Protein AF-A0A7J6NDT4-F1 (afdb_monomer_lite)

Secondary structure (DSSP, 8-state):
-HHHHHHHHHHHHS-TTSSSEE-HHHHHHHHHHHHTT-GGGT--TT-SS-HHHHHHHHHHHHHHHHHHHHSSS-TTT-TT---EEHHHHHSHHHIIIIIHHHHHTTS--SGGGTT-TTSHHHHHHHHHHHHHH-SS-HHHHHHTS-----GGG--PBPHHHHHHHHHHH-TTT----HHHHHHHHHHHHTTTSHHHHHHHHHHH-TT-SSEE-HHHHHHHHHHHHHHHHTSTTTS-TT-SPPHHHHHHHHHHHTT-TT-TT-TT--EEHHHHHHTHHHHHHHHHHHHBHHHHHHHHTHHHHHHHHHHHHHHHHHHHHHHHHHHHHHHHHHHHHHHHHHHHHHHHHHHHHHHTT-SS-----STTHHHHHHHHHHHHHHTTS--HHHHHHHHHHHHHHHHHHHHHHHHHHHHHHHHHHHHHHHHHHHHHHTTS--

Structure (mmCIF, N/CA/C/O backbone):
data_AF-A0A7J6NDT4-F1
#
_entry.id   AF-A0A7J6NDT4-F1
#
loop_
_atom_site.group_PDB
_atom_site.id
_atom_site.type_symbol
_atom_site.label_atom_id
_atom_site.label_alt_id
_atom_site.label_comp_id
_atom_site.label_asym_id
_atom_site.label_entity_id
_atom_site.label_seq_id
_atom_site.pdbx_PDB_ins_code
_atom_site.Cartn_x
_atom_site.Cartn_y
_atom_site.Cartn_z
_atom_site.occupancy
_atom_site.B_iso_or_equiv
_atom_site.auth_seq_id
_atom_site.auth_comp_id
_atom_site.auth_asym_id
_atom_site.auth_atom_id
_atom_site.pdbx_PDB_model_num
ATOM 1 N N . MET A 1 1 ? 4.870 14.013 -27.412 1.00 36.66 1 MET A N 1
ATOM 2 C CA . MET A 1 1 ? 4.613 13.261 -28.663 1.00 36.66 1 MET A CA 1
ATOM 3 C C . MET A 1 1 ? 5.835 12.463 -29.132 1.00 36.66 1 MET A C 1
ATOM 5 O O . MET A 1 1 ? 5.787 11.248 -29.022 1.00 36.66 1 MET A O 1
ATOM 9 N N . ALA A 1 2 ? 6.949 13.085 -29.558 1.00 45.16 2 ALA A N 1
ATOM 10 C CA . ALA A 1 2 ? 8.121 12.360 -30.099 1.00 45.16 2 ALA A CA 1
ATOM 11 C C . ALA A 1 2 ? 8.746 11.320 -29.138 1.00 45.16 2 ALA A C 1
ATOM 13 O O . ALA A 1 2 ? 9.192 10.262 -29.563 1.00 45.16 2 ALA A O 1
ATOM 14 N N . ASN A 1 3 ? 8.722 11.590 -27.829 1.00 71.12 3 ASN A N 1
ATOM 15 C CA . ASN A 1 3 ? 9.297 10.700 -26.817 1.00 71.12 3 ASN A CA 1
ATOM 16 C C . ASN A 1 3 ? 8.454 9.422 -26.596 1.00 71.12 3 ASN A C 1
ATOM 18 O O . ASN A 1 3 ? 9.007 8.341 -26.451 1.00 71.12 3 ASN A O 1
ATOM 22 N N . LEU A 1 4 ? 7.118 9.524 -26.653 1.00 76.25 4 LEU A N 1
ATOM 23 C CA . LEU A 1 4 ? 6.207 8.381 -26.474 1.00 76.25 4 LEU A CA 1
ATOM 24 C C . LEU A 1 4 ? 6.267 7.406 -27.652 1.00 76.25 4 LEU A C 1
ATOM 26 O O . LEU A 1 4 ? 6.273 6.198 -27.448 1.00 76.25 4 LEU A O 1
ATOM 30 N N . HIS A 1 5 ? 6.364 7.927 -28.878 1.00 79.56 5 HIS A N 1
ATOM 31 C CA . HIS A 1 5 ? 6.502 7.098 -30.075 1.00 79.56 5 HIS A CA 1
ATOM 32 C C . HIS A 1 5 ? 7.797 6.270 -30.057 1.00 79.56 5 HIS A C 1
ATOM 34 O O . HIS A 1 5 ? 7.791 5.090 -30.409 1.00 79.56 5 HIS A O 1
ATOM 40 N N . ASN A 1 6 ? 8.895 6.858 -29.573 1.00 83.06 6 ASN A N 1
ATOM 41 C CA . ASN A 1 6 ? 10.165 6.153 -29.420 1.00 83.06 6 ASN A CA 1
ATOM 42 C C . ASN A 1 6 ? 10.088 5.055 -28.350 1.00 83.06 6 ASN A C 1
ATOM 44 O O . ASN A 1 6 ? 10.566 3.948 -28.591 1.00 83.06 6 ASN A O 1
ATOM 48 N N . ILE A 1 7 ? 9.439 5.322 -27.208 1.00 84.88 7 ILE A N 1
ATOM 49 C CA . ILE A 1 7 ? 9.207 4.301 -26.173 1.00 84.88 7 ILE A CA 1
ATOM 50 C C . ILE A 1 7 ? 8.352 3.155 -26.720 1.00 84.88 7 ILE A C 1
ATOM 52 O O . ILE A 1 7 ? 8.686 1.994 -26.513 1.00 84.88 7 ILE A O 1
ATOM 56 N N . LEU A 1 8 ? 7.273 3.471 -27.442 1.00 85.44 8 LEU A N 1
ATOM 57 C CA . LEU A 1 8 ? 6.367 2.476 -28.019 1.00 85.44 8 LEU A CA 1
ATOM 58 C C . LEU A 1 8 ? 7.116 1.561 -28.983 1.00 85.44 8 LEU A C 1
ATOM 60 O O . LEU A 1 8 ? 6.981 0.342 -28.916 1.00 85.44 8 LEU A O 1
ATOM 64 N N . THR A 1 9 ? 7.929 2.164 -29.850 1.00 85.94 9 THR A N 1
ATOM 65 C CA . THR A 1 9 ? 8.757 1.443 -30.818 1.00 85.94 9 THR A CA 1
ATOM 66 C C . THR A 1 9 ? 9.779 0.555 -30.115 1.00 85.94 9 THR A C 1
ATOM 68 O O . THR A 1 9 ? 9.978 -0.578 -30.535 1.00 85.94 9 THR A O 1
ATOM 71 N N . SER A 1 10 ? 10.410 1.042 -29.042 1.00 86.38 10 SER A N 1
ATOM 72 C CA . SER A 1 10 ? 11.342 0.253 -28.231 1.00 86.38 10 SER A CA 1
ATOM 73 C C . SER A 1 10 ? 10.633 -0.934 -27.567 1.00 86.38 10 SER A C 1
ATOM 75 O O . SER A 1 10 ? 11.070 -2.059 -27.764 1.00 86.38 10 SER A O 1
ATOM 77 N N . LEU A 1 11 ? 9.485 -0.734 -26.909 1.00 87.50 11 LEU A N 1
ATOM 78 C CA . LEU A 1 11 ? 8.708 -1.813 -26.277 1.00 87.50 11 LEU A CA 1
ATOM 79 C C . LEU A 1 11 ? 8.282 -2.902 -27.275 1.00 87.50 11 LEU A C 1
ATOM 81 O O . LEU A 1 11 ? 8.400 -4.082 -26.970 1.00 87.50 11 LEU A O 1
ATOM 85 N N . HIS A 1 12 ? 7.844 -2.530 -28.482 1.00 88.06 12 HIS A N 1
ATOM 86 C CA . HIS A 1 12 ? 7.461 -3.507 -29.513 1.00 88.06 12 HIS A CA 1
ATOM 87 C C . HIS A 1 12 ? 8.637 -4.353 -30.018 1.00 88.06 12 HIS A C 1
ATOM 89 O O . HIS A 1 12 ? 8.412 -5.451 -30.513 1.00 88.06 12 HIS A O 1
ATOM 95 N N . ARG A 1 13 ? 9.888 -3.886 -29.897 1.00 88.38 13 ARG A N 1
ATOM 96 C CA . ARG A 1 13 ? 11.065 -4.706 -30.246 1.00 88.38 13 ARG A CA 1
ATOM 97 C C . ARG A 1 13 ? 11.304 -5.839 -29.251 1.00 88.38 13 ARG A C 1
ATOM 99 O O . ARG A 1 13 ? 11.926 -6.826 -29.625 1.00 88.38 13 ARG A O 1
ATOM 106 N N . HIS A 1 14 ? 10.816 -5.686 -28.021 1.00 86.75 14 HIS A N 1
ATOM 107 C CA . HIS A 1 14 ? 10.933 -6.674 -26.946 1.00 86.75 14 HIS A CA 1
ATOM 108 C C . HIS A 1 14 ? 9.714 -7.613 -26.869 1.00 86.75 14 HIS A C 1
ATOM 110 O O . HIS A 1 14 ? 9.713 -8.564 -26.094 1.00 86.75 14 HIS A O 1
ATOM 116 N N . ASP A 1 15 ? 8.684 -7.402 -27.698 1.00 87.69 15 ASP A N 1
ATOM 117 C CA . ASP A 1 15 ? 7.557 -8.331 -27.855 1.00 87.69 15 ASP A CA 1
ATOM 118 C C . ASP A 1 15 ? 7.952 -9.507 -28.760 1.00 87.69 15 ASP A C 1
ATOM 120 O O . ASP A 1 15 ? 7.704 -9.507 -29.967 1.00 87.69 15 ASP A O 1
ATOM 124 N N . VAL A 1 16 ? 8.594 -10.513 -28.162 1.00 78.25 16 VAL A N 1
ATOM 125 C CA . VAL A 1 16 ? 9.114 -11.700 -28.866 1.00 78.25 16 VAL A CA 1
ATOM 126 C C . VAL A 1 16 ? 8.010 -12.469 -29.605 1.00 78.25 16 VAL A C 1
ATOM 128 O O . VAL A 1 16 ? 8.246 -12.997 -30.691 1.00 78.25 16 VAL A O 1
ATOM 131 N N . ASP A 1 17 ? 6.800 -12.509 -29.043 1.00 79.31 17 ASP A N 1
ATOM 132 C CA . ASP A 1 17 ? 5.677 -13.276 -29.588 1.00 79.31 17 ASP A CA 1
ATOM 133 C C . ASP A 1 17 ? 4.806 -12.465 -30.567 1.00 79.31 17 ASP A C 1
ATOM 135 O O . ASP A 1 17 ? 3.915 -13.033 -31.209 1.00 79.31 17 ASP A O 1
ATOM 139 N N . GLY A 1 18 ? 5.014 -11.146 -30.663 1.00 81.12 18 GLY A N 1
ATOM 140 C CA . GLY A 1 18 ? 4.205 -10.232 -31.477 1.00 81.12 18 GLY A CA 1
ATOM 141 C C . GLY A 1 18 ? 2.738 -10.147 -31.039 1.00 81.12 18 GLY A C 1
ATOM 142 O O . GLY A 1 18 ? 1.858 -9.874 -31.858 1.00 81.12 18 GLY A O 1
ATOM 143 N N . ARG A 1 19 ? 2.441 -10.453 -29.769 1.00 82.00 19 ARG A N 1
ATOM 144 C CA . ARG A 1 19 ? 1.064 -10.544 -29.239 1.00 82.00 19 ARG A CA 1
ATOM 145 C C . ARG A 1 19 ? 0.611 -9.282 -28.508 1.00 82.00 19 ARG A C 1
ATOM 147 O O . ARG A 1 19 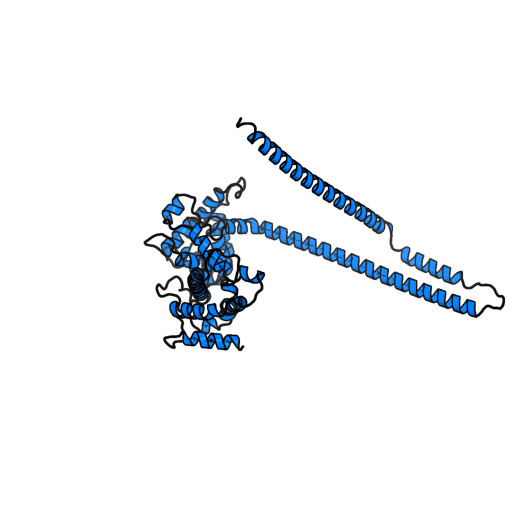? -0.511 -9.253 -28.004 1.00 82.00 19 ARG A O 1
ATOM 154 N N . GLY A 1 20 ? 1.464 -8.266 -28.419 1.00 83.94 20 GLY A N 1
ATOM 155 C CA . GLY A 1 20 ? 1.229 -7.037 -27.668 1.00 83.94 20 GLY A CA 1
ATOM 156 C C . GLY A 1 20 ? 1.450 -7.183 -26.160 1.00 83.94 20 GLY A C 1
ATOM 157 O O . GLY A 1 20 ? 0.906 -6.387 -25.387 1.00 83.94 20 GLY A O 1
ATOM 158 N N . TYR A 1 21 ? 2.214 -8.191 -25.724 1.00 85.12 21 TYR A N 1
ATOM 159 C CA . TYR A 1 21 ? 2.507 -8.451 -24.312 1.00 85.12 21 TYR A CA 1
ATOM 160 C C . TYR A 1 21 ? 4.007 -8.591 -24.073 1.00 85.12 21 TYR A C 1
ATOM 162 O O . TYR A 1 21 ? 4.711 -9.209 -24.859 1.00 85.12 21 TYR A O 1
ATOM 170 N N . LEU A 1 22 ? 4.463 -8.092 -22.930 1.00 85.81 22 LEU A N 1
ATOM 171 C CA . LEU A 1 22 ? 5.818 -8.294 -22.434 1.00 85.81 22 LEU A CA 1
ATOM 172 C C . LEU A 1 22 ? 5.804 -9.294 -21.281 1.00 85.81 22 LEU A C 1
ATOM 174 O O . LEU A 1 22 ? 4.944 -9.222 -20.394 1.00 85.81 22 LEU A O 1
ATOM 178 N N . THR A 1 23 ? 6.743 -10.237 -21.318 1.00 85.38 23 THR A N 1
ATOM 179 C CA . THR A 1 23 ? 7.094 -11.092 -20.177 1.00 85.38 23 THR A CA 1
ATOM 180 C C . THR A 1 23 ? 7.932 -10.302 -19.168 1.00 85.38 23 THR A C 1
ATOM 182 O O . THR A 1 23 ? 8.371 -9.189 -19.464 1.00 85.38 23 THR A O 1
ATOM 185 N N . GLY A 1 24 ? 8.159 -10.871 -17.978 1.00 81.62 24 GLY A N 1
ATOM 186 C CA . GLY A 1 24 ? 9.059 -10.273 -16.985 1.00 81.62 24 GLY A CA 1
ATOM 187 C C . GLY A 1 24 ? 10.450 -10.020 -17.568 1.00 81.62 24 GLY A C 1
ATOM 188 O O . GLY A 1 24 ? 10.911 -8.885 -17.553 1.00 81.62 24 GLY A O 1
ATOM 189 N N . ASP A 1 25 ? 11.039 -11.039 -18.192 1.00 85.38 25 ASP A N 1
ATOM 190 C CA . ASP A 1 25 ? 12.375 -10.956 -18.795 1.00 85.38 25 ASP A CA 1
ATOM 191 C C . ASP A 1 25 ? 12.451 -9.884 -19.898 1.00 85.38 25 ASP A C 1
ATOM 193 O O . ASP A 1 25 ? 13.340 -9.039 -19.887 1.00 85.38 25 ASP A O 1
ATOM 197 N N . ALA A 1 26 ? 11.462 -9.835 -20.801 1.00 87.81 26 ALA A N 1
ATOM 198 C CA . ALA A 1 26 ? 11.416 -8.829 -21.867 1.00 87.81 26 ALA A CA 1
ATOM 199 C C . ALA A 1 26 ? 11.262 -7.396 -21.325 1.00 87.81 26 ALA A C 1
ATOM 201 O O . ALA A 1 26 ? 11.759 -6.432 -21.910 1.00 87.81 26 ALA A O 1
ATOM 202 N N . LEU A 1 27 ? 10.558 -7.238 -20.202 1.00 88.62 27 LEU A N 1
ATOM 203 C CA . LEU A 1 27 ? 10.430 -5.955 -19.522 1.00 88.62 27 LEU A CA 1
ATOM 204 C C . LEU A 1 27 ? 11.741 -5.545 -18.841 1.00 88.62 27 LEU A C 1
ATOM 206 O O . LEU A 1 27 ? 12.098 -4.368 -18.883 1.00 88.62 27 LEU A O 1
ATOM 210 N N . GLU A 1 28 ? 12.447 -6.492 -18.225 1.00 89.69 28 GLU A N 1
ATOM 211 C CA . GLU A 1 28 ? 13.766 -6.263 -17.634 1.00 89.69 28 GLU A CA 1
ATOM 212 C C . GLU A 1 28 ? 14.792 -5.854 -18.700 1.00 89.69 28 GLU A C 1
ATOM 214 O O . GLU A 1 28 ? 15.497 -4.860 -18.513 1.00 89.69 28 GLU A O 1
ATOM 219 N N . ASP A 1 29 ? 14.805 -6.527 -19.853 1.00 90.00 29 ASP A N 1
ATOM 220 C CA . ASP A 1 29 ? 15.665 -6.186 -20.993 1.00 90.00 29 ASP A CA 1
ATOM 221 C C . ASP A 1 29 ? 15.388 -4.770 -21.519 1.00 90.00 29 ASP A C 1
ATOM 223 O O . ASP A 1 29 ? 16.309 -3.976 -21.757 1.00 90.00 29 ASP A O 1
ATOM 227 N N . TRP A 1 30 ? 14.109 -4.409 -21.642 1.00 90.50 30 TRP A N 1
ATOM 228 C CA . TRP A 1 30 ? 13.700 -3.064 -22.035 1.00 90.50 30 TRP A CA 1
ATOM 229 C C . TRP A 1 30 ? 14.120 -1.997 -21.011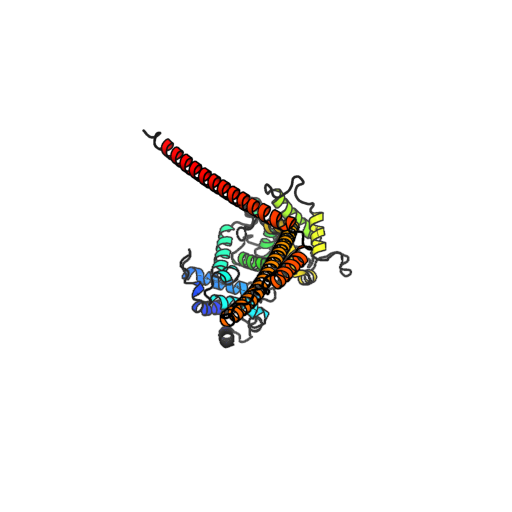 1.00 90.50 30 TRP A C 1
ATOM 231 O O . TRP A 1 30 ? 14.650 -0.943 -21.379 1.00 90.50 30 TRP A O 1
ATOM 241 N N . LEU A 1 31 ? 13.933 -2.261 -19.715 1.00 89.69 31 LEU A N 1
ATOM 242 C CA . LEU A 1 31 ? 14.369 -1.363 -18.642 1.00 89.69 31 LEU A CA 1
ATOM 243 C C . LEU A 1 31 ? 15.889 -1.208 -18.625 1.00 89.69 31 LEU A C 1
ATOM 245 O O . LEU A 1 31 ? 16.393 -0.098 -18.437 1.00 89.69 31 LEU A O 1
ATOM 249 N N . PHE A 1 32 ? 16.624 -2.291 -18.871 1.00 89.12 32 PHE A N 1
ATOM 250 C CA . PHE A 1 32 ? 18.072 -2.258 -19.002 1.00 89.12 32 PHE A CA 1
ATOM 251 C C . PHE A 1 32 ? 18.507 -1.377 -20.184 1.00 89.12 32 PHE A C 1
ATOM 253 O O . PHE A 1 32 ? 19.413 -0.554 -20.027 1.00 89.12 32 PHE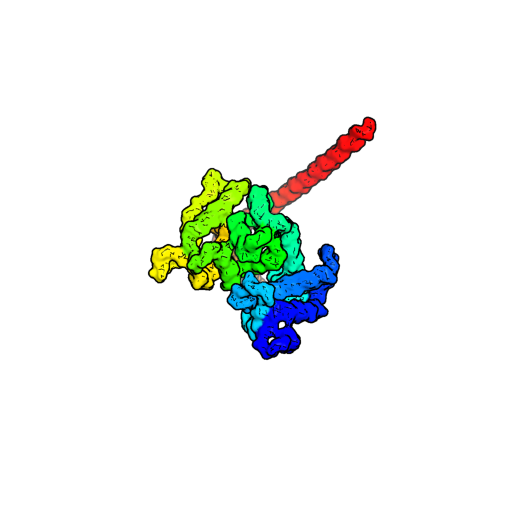 A O 1
ATOM 260 N N . GLU A 1 33 ? 17.841 -1.466 -21.342 1.00 88.25 33 GLU A N 1
ATOM 261 C CA . GLU A 1 33 ? 18.090 -0.588 -22.496 1.00 88.25 33 GLU A CA 1
ATOM 262 C C . GLU A 1 33 ? 17.845 0.885 -22.143 1.00 88.25 33 GLU A C 1
ATOM 264 O O . GLU A 1 33 ? 18.715 1.730 -22.369 1.00 88.25 33 GLU A O 1
ATOM 269 N N . ILE A 1 34 ? 16.697 1.192 -21.530 1.00 85.56 34 ILE A N 1
ATOM 270 C CA . ILE A 1 34 ? 16.339 2.563 -21.152 1.00 85.56 34 ILE A CA 1
ATOM 271 C C . ILE A 1 34 ? 17.269 3.127 -20.081 1.00 85.56 34 ILE A C 1
ATOM 273 O O . ILE A 1 34 ? 17.575 4.320 -20.129 1.00 85.56 34 ILE A O 1
ATOM 277 N N . SER A 1 35 ? 17.761 2.306 -19.150 1.00 82.94 35 SER A N 1
ATOM 278 C CA . SER A 1 35 ? 18.644 2.762 -18.068 1.00 82.94 35 SER A CA 1
ATOM 279 C C . SER A 1 35 ? 19.892 3.492 -18.586 1.00 82.94 35 SER A C 1
ATOM 281 O O . SER A 1 35 ? 20.337 4.462 -17.973 1.00 82.94 35 SER A O 1
ATOM 283 N N . LYS A 1 36 ? 20.385 3.128 -19.781 1.00 80.38 36 LYS A N 1
ATOM 284 C CA . LYS A 1 36 ? 21.512 3.783 -20.473 1.00 80.38 36 LYS A CA 1
ATOM 285 C C . LYS A 1 36 ? 21.239 5.246 -20.830 1.00 80.38 36 LYS A C 1
ATOM 287 O O . LYS A 1 36 ? 22.168 6.023 -21.027 1.00 80.38 36 LYS A O 1
ATOM 292 N N . HIS A 1 37 ? 19.969 5.630 -20.917 1.00 76.94 37 HIS A N 1
ATOM 293 C CA . HIS A 1 37 ? 19.519 6.990 -21.204 1.00 76.94 37 HIS A CA 1
ATOM 294 C C . HIS A 1 37 ? 19.074 7.756 -19.944 1.00 76.94 37 HIS A C 1
ATOM 296 O O . HIS A 1 37 ? 18.729 8.937 -20.034 1.00 76.94 37 HIS A O 1
ATOM 302 N N . LEU A 1 38 ? 19.100 7.110 -18.773 1.00 73.06 38 LEU A N 1
ATOM 303 C CA . LEU A 1 38 ? 18.711 7.664 -17.474 1.00 73.06 38 LEU A CA 1
ATOM 304 C C . LEU A 1 38 ? 19.956 8.018 -16.639 1.00 73.06 38 LEU A C 1
ATOM 306 O O . LEU A 1 38 ? 20.185 7.461 -15.568 1.00 73.06 38 LEU A O 1
ATOM 310 N N . ALA A 1 39 ? 20.769 8.960 -17.131 1.00 61.19 39 ALA A N 1
ATOM 311 C CA . ALA A 1 39 ? 22.072 9.327 -16.551 1.00 61.19 39 ALA A CA 1
ATOM 312 C C . ALA A 1 39 ? 22.040 9.649 -15.037 1.00 61.19 39 ALA A C 1
ATOM 314 O O . ALA A 1 39 ? 22.984 9.341 -14.310 1.00 61.19 39 ALA A O 1
ATOM 315 N N . ILE A 1 40 ? 20.928 10.197 -14.535 1.00 64.69 40 ILE A N 1
ATOM 316 C CA . ILE A 1 40 ? 20.759 10.598 -13.126 1.00 64.69 40 ILE A CA 1
ATOM 317 C C . ILE A 1 40 ? 20.727 9.393 -12.172 1.00 64.69 40 ILE A C 1
ATOM 319 O O . ILE A 1 40 ? 21.074 9.525 -10.998 1.00 64.69 40 ILE A O 1
ATOM 323 N N . LEU A 1 41 ? 20.372 8.198 -12.659 1.00 63.81 41 LEU A N 1
ATOM 324 C CA . LEU A 1 41 ? 20.380 6.990 -11.834 1.00 63.81 41 LEU A CA 1
ATOM 325 C C . LEU A 1 41 ? 21.794 6.582 -11.403 1.00 63.81 41 LEU A C 1
ATOM 327 O O . LEU A 1 41 ? 21.940 5.964 -10.349 1.00 63.81 41 LEU A O 1
ATOM 331 N N . PHE A 1 42 ? 22.839 6.939 -12.155 1.00 63.12 42 PHE A N 1
ATOM 332 C CA . PHE A 1 42 ? 24.183 6.389 -11.947 1.00 63.12 42 PHE A CA 1
ATOM 333 C C . PHE A 1 42 ? 25.227 7.420 -11.497 1.00 63.12 42 PHE A C 1
ATOM 335 O O . PHE A 1 42 ? 26.133 7.032 -10.762 1.00 63.12 42 PHE A O 1
ATOM 342 N N . ASP A 1 43 ? 25.050 8.709 -11.801 1.00 58.44 43 ASP A N 1
ATOM 343 C CA . ASP A 1 43 ? 26.069 9.764 -11.612 1.00 58.44 43 ASP A CA 1
ATOM 344 C C . ASP A 1 43 ? 25.972 10.546 -10.278 1.00 58.44 43 ASP A C 1
ATOM 346 O O . ASP A 1 43 ? 26.288 11.729 -10.187 1.00 58.44 43 ASP A O 1
ATOM 350 N N . GLN A 1 44 ? 25.475 9.907 -9.213 1.00 58.22 44 GLN A N 1
ATOM 351 C CA . GLN A 1 44 ? 25.307 10.546 -7.899 1.00 58.22 44 GLN A CA 1
ATOM 352 C C . GLN A 1 44 ? 26.501 10.215 -6.976 1.00 58.22 44 GLN A C 1
ATOM 354 O O . GLN A 1 44 ? 26.697 9.040 -6.655 1.00 58.22 44 GLN A O 1
ATOM 359 N N . PRO A 1 45 ? 27.272 11.213 -6.495 1.00 50.03 45 PRO A N 1
ATOM 360 C CA . PRO A 1 45 ? 28.531 11.007 -5.760 1.00 50.03 45 PRO A CA 1
ATOM 361 C C . PRO A 1 45 ? 28.383 10.460 -4.325 1.00 50.03 45 PRO A C 1
ATOM 363 O O . PRO A 1 45 ? 29.381 10.217 -3.657 1.00 50.03 45 PRO A O 1
ATOM 366 N N . GLN A 1 46 ? 27.160 10.247 -3.831 1.00 52.09 46 GLN A N 1
ATOM 367 C CA . GLN A 1 46 ? 26.868 9.940 -2.418 1.00 52.09 46 GLN A CA 1
ATOM 368 C C . GLN A 1 46 ? 26.597 8.446 -2.130 1.00 52.09 46 GLN A C 1
ATOM 370 O O . GLN A 1 46 ? 25.940 8.117 -1.143 1.00 52.09 46 GLN A O 1
ATOM 375 N N . VAL A 1 47 ? 27.015 7.509 -2.992 1.00 52.47 47 VAL A N 1
ATOM 376 C CA . VAL A 1 47 ? 26.443 6.146 -2.974 1.00 52.47 47 VAL A CA 1
ATOM 377 C C . VAL A 1 47 ? 27.406 5.061 -2.491 1.00 52.47 47 VAL A C 1
ATOM 379 O O . VAL A 1 47 ? 28.527 4.939 -2.966 1.00 52.47 47 VAL A O 1
ATOM 382 N N . ARG A 1 48 ? 26.907 4.213 -1.575 1.00 52.25 48 ARG A N 1
ATOM 383 C CA . ARG A 1 48 ? 27.602 3.055 -0.975 1.00 52.25 48 ARG A CA 1
ATOM 384 C C . ARG A 1 48 ? 27.843 1.875 -1.933 1.00 52.25 48 ARG A C 1
ATOM 386 O O . ARG A 1 48 ? 28.695 1.043 -1.647 1.00 52.25 48 ARG A O 1
ATOM 393 N N . LYS A 1 49 ? 27.084 1.767 -3.033 1.00 59.03 49 LYS A N 1
ATOM 394 C CA . LYS A 1 49 ? 27.176 0.675 -4.025 1.00 59.03 49 LYS A CA 1
ATOM 395 C C . LYS A 1 49 ? 27.691 1.178 -5.370 1.00 59.03 49 LYS A C 1
ATOM 397 O O . LYS A 1 49 ? 27.247 2.228 -5.843 1.00 59.03 49 LYS A O 1
ATOM 402 N N . THR A 1 50 ? 28.558 0.393 -6.010 1.00 57.28 50 THR A N 1
ATOM 403 C CA . THR A 1 50 ? 29.035 0.682 -7.367 1.00 57.28 50 THR A CA 1
ATOM 404 C C . THR A 1 50 ? 27.877 0.606 -8.378 1.00 57.28 50 THR A C 1
ATOM 406 O O . THR A 1 50 ? 26.944 -0.182 -8.184 1.00 57.28 50 THR A O 1
ATOM 409 N N . PRO A 1 51 ? 27.899 1.406 -9.464 1.00 61.16 51 PRO A N 1
ATOM 410 C CA . PRO A 1 51 ? 26.868 1.381 -10.509 1.00 61.16 51 PRO A CA 1
ATOM 411 C C . PRO A 1 51 ? 26.571 -0.025 -11.058 1.00 61.16 51 PRO A C 1
ATOM 413 O O . PRO A 1 51 ? 25.413 -0.367 -11.290 1.00 61.16 51 PRO A O 1
ATOM 416 N N . GLU A 1 52 ? 27.605 -0.862 -11.178 1.00 64.19 52 GLU A N 1
ATOM 417 C CA . GLU A 1 52 ? 27.532 -2.243 -11.677 1.00 64.19 52 GLU A CA 1
ATOM 418 C C . GLU A 1 52 ? 26.708 -3.173 -10.773 1.00 64.19 52 GLU A C 1
ATOM 420 O O . GLU A 1 52 ? 26.025 -4.068 -11.262 1.00 64.19 52 GLU A O 1
ATOM 425 N N . GLN A 1 53 ? 26.716 -2.942 -9.457 1.00 70.88 53 GLN A N 1
ATOM 426 C CA . GLN A 1 53 ? 25.929 -3.722 -8.495 1.00 70.88 53 GLN A CA 1
ATOM 427 C C . GLN A 1 53 ? 24.493 -3.204 -8.352 1.00 70.88 53 GLN A C 1
ATOM 429 O O . GLN A 1 53 ? 23.602 -3.939 -7.928 1.00 70.88 53 GLN A O 1
ATOM 434 N N . PHE A 1 54 ? 24.263 -1.926 -8.661 1.00 79.88 54 PHE A N 1
ATOM 435 C CA . PHE A 1 54 ? 22.954 -1.296 -8.517 1.00 79.88 54 PHE A CA 1
ATOM 436 C C . PHE A 1 54 ? 22.031 -1.570 -9.708 1.00 79.88 54 PHE A C 1
ATOM 438 O O . PHE A 1 54 ? 20.830 -1.741 -9.515 1.00 79.88 54 PHE A O 1
ATOM 445 N N . LEU A 1 55 ? 22.571 -1.627 -10.927 1.00 83.12 55 LEU A N 1
ATOM 446 C CA . LEU A 1 55 ? 21.763 -1.749 -12.139 1.00 83.12 55 LEU A CA 1
ATOM 447 C C . LEU A 1 55 ? 20.843 -2.991 -12.149 1.00 83.12 55 LEU A C 1
ATOM 449 O O . LEU A 1 55 ? 19.647 -2.801 -12.371 1.00 83.12 55 LEU A O 1
ATOM 453 N N . PRO A 1 56 ? 21.308 -4.219 -11.832 1.00 86.25 56 PRO A N 1
ATOM 454 C CA . PRO A 1 56 ? 20.420 -5.385 -11.774 1.00 86.25 56 PRO A CA 1
ATOM 455 C C . PRO A 1 56 ? 19.308 -5.237 -10.726 1.00 86.25 56 PRO A C 1
ATOM 457 O O . PRO A 1 56 ? 18.159 -5.585 -10.978 1.00 86.25 56 PRO A O 1
ATOM 460 N N . LEU A 1 57 ? 19.633 -4.658 -9.564 1.00 85.94 57 LEU A N 1
ATOM 461 C CA . LEU A 1 57 ? 18.669 -4.396 -8.493 1.00 85.94 57 LEU A CA 1
ATOM 462 C C . LEU A 1 57 ? 17.579 -3.414 -8.942 1.00 85.94 57 LEU A C 1
ATOM 464 O O . LEU A 1 57 ? 16.399 -3.634 -8.672 1.00 85.94 57 LEU A O 1
ATOM 468 N N . TRP A 1 58 ? 17.969 -2.331 -9.618 1.00 88.69 58 TRP A N 1
ATOM 469 C CA . TRP A 1 58 ? 17.031 -1.331 -10.120 1.00 88.69 58 TRP A CA 1
ATOM 470 C C . TRP A 1 58 ? 16.129 -1.896 -11.214 1.00 88.69 58 TRP A C 1
ATOM 472 O O . TRP A 1 58 ? 14.919 -1.703 -11.140 1.00 88.69 58 TRP A O 1
ATOM 482 N N . VAL A 1 59 ? 16.693 -2.620 -12.188 1.00 89.38 59 VAL A N 1
ATOM 483 C CA . VAL A 1 59 ? 15.924 -3.247 -13.275 1.00 89.38 59 VAL A CA 1
ATOM 484 C C . VAL A 1 59 ? 14.866 -4.184 -12.698 1.00 89.38 59 VAL A C 1
ATOM 486 O O . VAL A 1 59 ? 13.685 -4.029 -13.004 1.00 89.38 59 VAL A O 1
ATOM 489 N N . PHE A 1 60 ? 15.269 -5.066 -11.781 1.00 87.69 60 PHE A N 1
ATOM 490 C CA . PHE A 1 60 ? 14.361 -5.973 -11.085 1.00 87.69 60 PHE A CA 1
ATOM 491 C C . PHE A 1 60 ? 13.265 -5.213 -10.318 1.00 87.69 60 PHE A C 1
ATOM 493 O O . PHE A 1 60 ? 12.075 -5.504 -10.448 1.00 87.69 60 PHE A O 1
ATOM 500 N N . THR A 1 61 ? 13.646 -4.176 -9.565 1.00 88.38 61 THR A N 1
ATOM 501 C CA . THR A 1 61 ? 12.704 -3.355 -8.784 1.00 88.38 61 THR A CA 1
ATOM 502 C C . THR A 1 61 ? 11.681 -2.648 -9.673 1.00 88.38 61 THR A C 1
ATOM 504 O O . THR A 1 61 ? 10.476 -2.665 -9.402 1.00 88.38 61 THR A O 1
ATOM 507 N N . ALA A 1 62 ? 12.149 -2.039 -10.762 1.00 89.62 62 ALA A N 1
ATOM 508 C CA . ALA A 1 62 ? 11.319 -1.322 -11.713 1.00 89.62 62 ALA A CA 1
ATOM 509 C C . ALA A 1 62 ? 10.372 -2.273 -12.458 1.00 89.62 62 ALA A C 1
ATOM 511 O O . ALA A 1 62 ? 9.181 -1.975 -12.564 1.00 89.62 62 ALA A O 1
ATOM 512 N N . ALA A 1 63 ? 10.851 -3.439 -12.900 1.00 89.12 63 ALA A N 1
ATOM 513 C CA . ALA A 1 63 ? 10.028 -4.446 -13.569 1.00 89.12 63 ALA A CA 1
ATOM 514 C C . ALA A 1 63 ? 8.880 -4.923 -12.669 1.00 89.12 63 ALA A C 1
ATOM 516 O O . ALA A 1 63 ? 7.717 -4.928 -13.084 1.00 89.12 63 ALA A O 1
ATOM 517 N N . HIS A 1 64 ? 9.187 -5.233 -11.407 1.00 86.81 64 HIS A N 1
ATOM 518 C CA . HIS A 1 64 ? 8.193 -5.605 -10.401 1.00 86.81 64 HIS A CA 1
ATOM 519 C C . HIS A 1 64 ? 7.179 -4.489 -10.135 1.00 86.81 64 HIS A C 1
ATOM 521 O O . HIS A 1 64 ? 5.975 -4.744 -10.083 1.00 86.81 64 HIS A O 1
ATOM 527 N N . THR A 1 65 ? 7.640 -3.241 -10.051 1.00 88.88 65 THR A N 1
ATOM 528 C CA . THR A 1 65 ? 6.774 -2.070 -9.851 1.00 88.88 65 THR A CA 1
ATOM 529 C C . THR A 1 65 ? 5.799 -1.889 -11.014 1.00 88.88 65 THR A C 1
ATOM 531 O O . THR A 1 65 ? 4.592 -1.777 -10.798 1.00 88.88 65 THR A O 1
ATOM 534 N N . ILE A 1 66 ? 6.276 -1.940 -12.261 1.00 89.12 66 ILE A N 1
ATOM 535 C CA . ILE A 1 66 ? 5.416 -1.849 -13.455 1.00 89.12 66 ILE A CA 1
ATOM 536 C C . ILE A 1 66 ? 4.438 -3.031 -13.492 1.00 89.12 66 ILE A C 1
ATOM 538 O O . ILE A 1 66 ? 3.240 -2.842 -13.727 1.00 89.12 66 ILE A O 1
ATOM 542 N N . GLY A 1 67 ? 4.927 -4.241 -13.205 1.00 85.56 67 GLY A N 1
ATOM 543 C CA . GLY A 1 67 ? 4.121 -5.456 -13.117 1.00 85.56 67 GLY A CA 1
ATOM 544 C C . GLY A 1 67 ? 3.001 -5.358 -12.088 1.00 85.56 67 GLY A C 1
ATOM 545 O O . GLY A 1 67 ? 1.878 -5.785 -12.359 1.00 85.56 67 GLY A O 1
ATOM 546 N N . PHE A 1 68 ? 3.270 -4.749 -10.937 1.00 86.25 68 PHE A N 1
ATOM 547 C CA . PHE A 1 68 ? 2.276 -4.513 -9.901 1.00 86.25 68 PHE A CA 1
ATOM 548 C C . PHE A 1 68 ? 1.247 -3.455 -10.322 1.00 86.25 68 PHE A C 1
ATOM 550 O O . PHE A 1 68 ? 0.042 -3.700 -10.241 1.00 86.25 68 PHE A O 1
ATOM 557 N N . LEU A 1 69 ? 1.708 -2.298 -10.809 1.00 86.44 69 LEU A N 1
ATOM 558 C CA . LEU A 1 69 ? 0.851 -1.157 -11.148 1.00 86.44 69 LEU A CA 1
ATOM 559 C C . LEU A 1 69 ? -0.093 -1.462 -12.320 1.00 86.44 69 LEU A C 1
ATOM 561 O O . LEU A 1 69 ? -1.275 -1.101 -12.278 1.00 86.44 69 LEU A O 1
ATOM 565 N N . LEU A 1 70 ? 0.412 -2.141 -13.354 1.00 84.75 70 LEU A N 1
ATOM 566 C CA . LEU A 1 70 ? -0.315 -2.402 -14.604 1.00 84.75 70 LEU A CA 1
ATOM 567 C C . LEU A 1 70 ? -0.865 -3.826 -14.717 1.00 84.75 70 LEU A C 1
ATOM 569 O O . LEU A 1 70 ? -1.709 -4.100 -15.581 1.00 84.75 70 LEU A O 1
ATOM 573 N N . GLY A 1 71 ? -0.412 -4.743 -13.863 1.00 70.00 71 GLY A N 1
ATOM 574 C CA . GLY A 1 71 ? -0.849 -6.131 -13.866 1.00 70.00 71 GLY A CA 1
ATOM 575 C C . GLY A 1 71 ? -2.341 -6.288 -13.568 1.00 70.00 71 GLY A C 1
ATOM 576 O O . GLY A 1 71 ? -2.980 -5.482 -12.895 1.00 70.00 71 GLY A O 1
ATOM 577 N N . SER A 1 72 ? -2.937 -7.380 -14.047 1.00 54.38 72 SER A N 1
ATOM 578 C CA . SER A 1 72 ? -4.348 -7.734 -13.809 1.00 54.38 72 SER A CA 1
ATOM 579 C C . SER A 1 72 ? -4.640 -8.257 -12.386 1.00 54.38 72 SER A C 1
ATOM 581 O O . SER A 1 72 ? -5.697 -8.833 -12.138 1.00 54.38 72 SER A O 1
ATOM 583 N N . GLY A 1 73 ? -3.749 -8.015 -11.416 1.00 48.06 73 GLY A N 1
ATOM 584 C CA . GLY A 1 73 ? -3.860 -8.510 -10.037 1.00 48.06 73 GLY A CA 1
ATOM 585 C C . GLY A 1 73 ? -3.176 -9.860 -9.790 1.00 48.06 73 GLY A C 1
ATOM 586 O O . GLY A 1 73 ? -3.408 -10.481 -8.756 1.00 48.06 73 GLY A O 1
ATOM 587 N N . SER A 1 74 ? -2.336 -10.334 -10.716 1.00 44.62 74 SER A N 1
ATOM 588 C CA . SER A 1 74 ? -1.670 -11.647 -10.631 1.00 44.62 74 SER A CA 1
ATOM 589 C C . SER A 1 74 ? -0.136 -11.592 -10.580 1.00 44.62 74 SER A C 1
ATOM 591 O O . SER A 1 74 ? 0.496 -12.644 -10.635 1.00 44.62 74 SER A O 1
ATOM 593 N N . ALA A 1 75 ? 0.471 -10.405 -10.434 1.00 45.19 75 ALA A N 1
ATOM 594 C CA . ALA A 1 75 ? 1.932 -10.266 -10.323 1.00 45.19 75 ALA A CA 1
ATOM 595 C C . ALA A 1 75 ? 2.508 -11.132 -9.182 1.00 45.19 75 ALA A C 1
ATOM 597 O O . ALA A 1 75 ? 3.502 -11.823 -9.371 1.00 45.19 75 ALA A O 1
ATOM 598 N N . ALA A 1 76 ? 1.782 -11.219 -8.063 1.00 42.41 76 ALA A N 1
ATOM 599 C CA . ALA A 1 76 ? 2.165 -12.027 -6.906 1.00 42.41 76 ALA A CA 1
ATOM 600 C C . ALA A 1 76 ? 1.860 -13.543 -7.032 1.00 42.41 76 ALA A C 1
ATOM 602 O O . ALA A 1 76 ? 2.105 -14.288 -6.091 1.00 42.41 76 ALA A O 1
ATOM 603 N N . SER A 1 77 ? 1.267 -14.020 -8.141 1.00 40.47 77 SER A N 1
ATOM 604 C CA . SER A 1 77 ? 0.847 -15.431 -8.293 1.00 40.47 77 SER A CA 1
ATOM 605 C C . SER A 1 77 ? 1.510 -16.177 -9.453 1.00 40.47 77 SER A C 1
ATOM 607 O O . SER A 1 77 ? 1.456 -17.407 -9.470 1.00 40.47 77 SER A O 1
ATOM 609 N N . CYS A 1 78 ? 2.116 -15.489 -10.423 1.00 42.56 78 CYS A N 1
ATOM 610 C CA . CYS A 1 78 ? 2.798 -16.159 -11.528 1.00 42.56 78 CYS A CA 1
ATOM 611 C C . CYS A 1 78 ? 4.279 -16.357 -11.191 1.00 42.56 78 CYS A C 1
ATOM 613 O O . CYS A 1 78 ? 5.054 -15.398 -11.153 1.00 42.56 78 CYS A O 1
ATOM 615 N N . ARG A 1 79 ? 4.682 -17.620 -10.993 1.00 48.00 79 ARG A N 1
ATOM 616 C CA . ARG A 1 79 ? 6.104 -18.007 -10.949 1.00 48.00 79 ARG A CA 1
ATOM 617 C C . ARG A 1 79 ? 6.858 -17.498 -12.187 1.00 48.00 79 ARG A C 1
ATOM 619 O O . ARG A 1 79 ? 7.982 -17.038 -12.031 1.00 48.00 79 ARG A O 1
ATOM 626 N N . ASP A 1 80 ? 6.174 -17.442 -13.332 1.00 49.34 80 ASP A N 1
ATOM 627 C CA . ASP A 1 80 ? 6.684 -17.014 -14.647 1.00 49.34 80 ASP A CA 1
ATOM 628 C C . ASP A 1 80 ? 6.738 -15.480 -14.859 1.00 49.34 80 ASP A C 1
ATOM 630 O O . ASP A 1 80 ? 6.921 -15.012 -15.980 1.00 49.34 80 ASP A O 1
ATOM 634 N N . GLY A 1 81 ? 6.537 -14.679 -13.804 1.00 58.81 81 GLY A N 1
ATOM 635 C CA . GLY A 1 81 ? 6.634 -13.214 -13.862 1.00 58.81 81 GLY A CA 1
ATOM 636 C C . GLY A 1 81 ? 5.371 -12.497 -14.380 1.00 58.81 81 GLY A C 1
ATOM 637 O O . GLY A 1 81 ? 4.387 -13.132 -14.778 1.00 58.81 81 GLY A O 1
ATOM 638 N N . PRO A 1 82 ? 5.337 -11.152 -14.315 1.00 64.75 82 PRO A N 1
ATOM 639 C CA . PRO A 1 82 ? 4.195 -10.362 -14.764 1.00 64.75 82 PRO A CA 1
ATOM 640 C C . PRO A 1 82 ? 4.097 -10.356 -16.297 1.00 64.75 82 PRO A C 1
ATOM 642 O O . PRO A 1 82 ? 5.054 -10.034 -16.989 1.00 64.75 82 PRO A O 1
ATOM 645 N N . ARG A 1 83 ? 2.910 -10.668 -16.836 1.00 77.25 83 ARG A N 1
ATOM 646 C CA . ARG A 1 83 ? 2.581 -10.417 -18.249 1.00 77.25 83 ARG A CA 1
ATOM 647 C C . ARG A 1 83 ? 1.907 -9.062 -18.376 1.00 77.25 83 ARG A C 1
ATOM 649 O O . ARG A 1 83 ? 0.827 -8.860 -17.813 1.00 77.25 83 ARG A O 1
ATOM 656 N N . ILE A 1 84 ? 2.528 -8.147 -19.110 1.00 84.31 84 ILE A N 1
ATOM 657 C CA . ILE A 1 84 ? 2.084 -6.755 -19.200 1.00 84.31 84 ILE A CA 1
ATOM 658 C C . ILE A 1 84 ? 1.700 -6.443 -20.637 1.00 84.31 84 ILE A C 1
ATOM 660 O O . ILE A 1 84 ? 2.502 -6.591 -21.548 1.00 84.31 84 ILE A O 1
ATOM 664 N N . SER A 1 85 ? 0.459 -6.008 -20.840 1.00 87.19 85 SER A N 1
ATOM 665 C CA . SER A 1 85 ? 0.019 -5.516 -22.145 1.00 87.19 85 SER A CA 1
ATOM 666 C C . SER A 1 85 ? 0.707 -4.185 -22.447 1.00 87.19 85 SER A C 1
ATOM 668 O O . SER A 1 85 ? 0.657 -3.268 -21.623 1.00 87.19 85 SER A O 1
ATOM 670 N N . ILE A 1 86 ? 1.303 -4.062 -23.635 1.00 87.44 86 ILE A N 1
ATOM 671 C CA . ILE A 1 86 ? 1.916 -2.807 -24.087 1.00 87.44 86 ILE A CA 1
ATOM 672 C C . ILE A 1 86 ? 0.857 -1.701 -24.136 1.00 87.44 86 ILE A C 1
ATOM 674 O O . ILE A 1 86 ? 1.100 -0.592 -23.675 1.00 87.44 86 ILE A O 1
ATOM 678 N N . GLU A 1 87 ? -0.358 -2.015 -24.585 1.00 87.56 87 GLU A N 1
ATOM 679 C CA . GLU A 1 87 ? -1.486 -1.077 -24.591 1.00 87.56 87 GLU A CA 1
ATOM 680 C C . GLU A 1 87 ? -1.763 -0.499 -23.194 1.00 87.56 87 GLU A C 1
ATOM 682 O O . GLU A 1 87 ? -1.989 0.700 -23.046 1.00 87.56 87 GLU A O 1
ATOM 687 N N . ARG A 1 88 ? -1.660 -1.317 -22.136 1.00 86.50 88 ARG A N 1
ATOM 688 C CA . ARG A 1 88 ? -1.835 -0.837 -20.756 1.00 86.50 88 ARG A CA 1
ATOM 689 C C . ARG A 1 88 ? -0.756 0.147 -20.321 1.00 86.50 88 ARG A C 1
ATOM 691 O O . ARG A 1 88 ? -1.084 1.061 -19.567 1.00 86.50 88 ARG A O 1
ATOM 698 N N . ILE A 1 89 ? 0.480 -0.005 -20.797 1.00 87.50 89 ILE A N 1
ATOM 699 C CA . ILE A 1 89 ? 1.570 0.949 -20.532 1.00 87.50 89 ILE A CA 1
ATOM 700 C C . ILE A 1 89 ? 1.236 2.325 -21.131 1.00 87.50 89 ILE A C 1
ATOM 702 O O . ILE A 1 89 ? 1.536 3.344 -20.518 1.00 87.50 89 ILE A O 1
ATOM 706 N N . PHE A 1 90 ? 0.556 2.357 -22.281 1.00 89.00 90 PHE A N 1
ATOM 707 C CA . PHE A 1 90 ? 0.148 3.592 -22.966 1.00 89.00 90 PHE A CA 1
ATOM 708 C C . PHE A 1 90 ? -1.273 4.065 -22.646 1.00 89.00 90 PHE A C 1
ATOM 710 O O . PHE A 1 90 ? -1.710 5.087 -23.172 1.00 89.00 90 PHE A O 1
ATOM 717 N N . SER A 1 91 ? -1.995 3.360 -21.775 1.00 89.88 91 SER A N 1
ATOM 718 C CA . SER A 1 91 ? -3.247 3.871 -21.218 1.00 89.88 91 SER A CA 1
ATOM 719 C C . SER A 1 91 ? -2.988 5.133 -20.391 1.00 89.88 91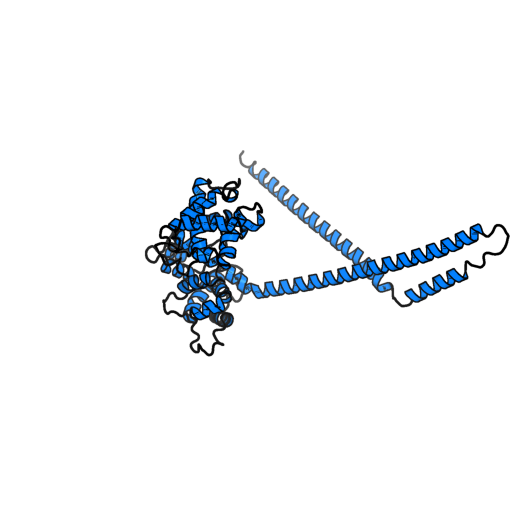 SER A C 1
ATOM 721 O O . SER A 1 91 ? -1.876 5.336 -19.910 1.00 89.88 91 SER A O 1
ATOM 723 N N . GLU A 1 92 ? -4.013 5.951 -20.155 1.00 87.56 92 GLU A N 1
ATOM 724 C CA . GLU A 1 92 ? -3.903 7.157 -19.316 1.00 87.56 92 GLU A CA 1
ATOM 725 C C . GLU A 1 92 ? -3.235 6.859 -17.961 1.00 87.56 92 GLU A C 1
ATOM 727 O O . GLU A 1 92 ? -2.254 7.499 -17.588 1.00 87.56 92 GLU A O 1
ATOM 732 N N . LYS A 1 93 ? -3.671 5.783 -17.291 1.00 85.06 93 LYS A N 1
ATOM 733 C CA . LYS A 1 93 ? -3.083 5.317 -16.024 1.00 85.06 93 LYS A CA 1
ATOM 734 C C . LYS A 1 93 ? -1.657 4.791 -16.176 1.00 85.06 93 LYS A C 1
ATOM 736 O O . LYS A 1 93 ? -0.870 4.892 -15.240 1.00 85.06 93 LYS A O 1
ATOM 741 N N . GLY A 1 94 ? -1.333 4.177 -17.313 1.00 87.56 94 GLY A N 1
ATOM 742 C CA . GLY A 1 94 ? 0.016 3.694 -17.606 1.00 87.56 94 GLY A CA 1
ATOM 743 C C . GLY A 1 94 ? 0.996 4.836 -17.838 1.00 87.56 94 GLY A C 1
ATOM 744 O O . GLY A 1 94 ? 2.106 4.813 -17.309 1.00 87.56 94 GLY A O 1
ATOM 745 N N . ILE A 1 95 ? 0.557 5.879 -18.537 1.00 90.00 95 ILE A N 1
ATOM 746 C CA . ILE A 1 95 ? 1.354 7.082 -18.743 1.00 90.00 95 ILE A CA 1
ATOM 747 C C . ILE A 1 95 ? 1.613 7.765 -17.398 1.00 90.00 95 ILE A C 1
ATOM 749 O O . ILE A 1 95 ? 2.772 7.935 -17.031 1.00 90.00 95 ILE A O 1
ATOM 753 N N . GLU A 1 96 ? 0.557 8.035 -16.629 1.00 88.56 96 GLU A N 1
ATOM 754 C CA . GLU A 1 96 ? 0.638 8.713 -15.329 1.00 88.56 96 GLU A CA 1
ATOM 755 C C . GLU A 1 96 ? 1.514 7.955 -14.315 1.00 88.56 96 GLU A C 1
ATOM 757 O O . GLU A 1 96 ? 2.310 8.557 -13.600 1.00 88.56 96 GLU A O 1
ATOM 762 N N . ARG A 1 97 ? 1.380 6.623 -14.229 1.00 87.19 97 ARG A N 1
ATOM 763 C CA . ARG A 1 97 ? 2.023 5.825 -13.166 1.00 87.19 97 ARG A CA 1
ATOM 764 C C . ARG A 1 97 ? 3.347 5.183 -13.553 1.00 87.19 97 ARG A C 1
ATOM 766 O O . ARG A 1 97 ? 4.077 4.750 -12.667 1.00 87.19 97 ARG A O 1
ATOM 773 N N . VAL A 1 98 ? 3.645 5.067 -14.845 1.00 89.06 98 VAL A N 1
ATOM 774 C CA . VAL A 1 98 ? 4.865 4.403 -15.330 1.00 89.06 98 VAL A CA 1
ATOM 775 C C . VAL A 1 98 ? 5.691 5.345 -16.187 1.00 89.06 98 VAL A C 1
ATOM 777 O O . VAL A 1 98 ? 6.840 5.618 -15.849 1.00 89.06 98 VAL A O 1
ATOM 780 N N . ILE A 1 99 ? 5.133 5.869 -17.278 1.00 88.88 99 ILE A N 1
ATOM 781 C CA . ILE A 1 99 ? 5.929 6.635 -18.245 1.00 88.88 99 ILE A CA 1
ATOM 782 C C . ILE A 1 99 ? 6.383 7.980 -17.681 1.00 88.88 99 ILE A C 1
ATOM 784 O O . ILE A 1 99 ? 7.563 8.310 -17.803 1.00 88.88 99 ILE A O 1
ATOM 788 N N . ASP A 1 100 ? 5.489 8.747 -17.062 1.00 86.88 100 ASP A N 1
ATOM 789 C CA . ASP A 1 100 ? 5.816 10.062 -16.510 1.00 86.88 100 ASP A CA 1
ATOM 790 C C . ASP A 1 100 ? 6.853 9.961 -15.376 1.00 86.88 100 ASP A C 1
ATOM 792 O O . ASP A 1 100 ? 7.863 10.671 -15.445 1.00 86.88 100 ASP A O 1
ATOM 796 N N . PRO A 1 101 ? 6.718 9.033 -14.403 1.00 87.06 101 PRO A N 1
ATOM 797 C CA . PRO A 1 101 ? 7.754 8.770 -13.409 1.00 87.06 101 PRO A CA 1
ATOM 798 C C . PRO A 1 101 ? 9.086 8.303 -14.007 1.00 87.06 101 PRO A C 1
ATOM 800 O O . PRO A 1 101 ? 10.138 8.762 -13.576 1.00 87.06 101 PRO A O 1
ATOM 803 N N . LEU A 1 102 ? 9.092 7.438 -15.027 1.00 86.38 102 LEU A N 1
ATOM 804 C CA . LEU A 1 102 ? 10.343 7.038 -15.687 1.00 86.38 102 LEU A CA 1
ATOM 805 C C . LEU A 1 102 ? 10.993 8.206 -16.441 1.00 86.38 102 LEU A C 1
ATOM 807 O O . LEU A 1 102 ? 12.215 8.336 -16.470 1.00 86.38 102 LEU A O 1
ATOM 811 N N . MET A 1 103 ? 10.190 9.085 -17.039 1.00 81.81 103 MET A N 1
ATOM 812 C CA . MET A 1 103 ? 10.684 10.246 -17.776 1.00 81.81 103 MET A CA 1
ATOM 813 C C . MET A 1 103 ? 11.149 11.380 -16.871 1.00 81.81 103 MET A C 1
ATOM 815 O O . MET A 1 103 ? 12.056 12.126 -17.254 1.00 81.81 103 MET A O 1
ATOM 819 N N . SER A 1 104 ? 10.579 11.511 -15.674 1.00 81.19 104 SER A N 1
ATOM 820 C CA . SER A 1 104 ? 11.052 12.477 -14.685 1.00 81.19 104 SER A CA 1
ATOM 821 C C . SER A 1 104 ? 12.451 12.130 -14.174 1.00 81.19 104 SER A C 1
ATOM 823 O O . SER A 1 104 ? 13.206 13.048 -13.872 1.00 81.19 104 SER A O 1
ATOM 825 N N . LEU A 1 105 ? 12.879 10.858 -14.241 1.00 78.44 105 LEU A N 1
ATOM 826 C CA . LEU A 1 105 ? 14.262 10.449 -13.944 1.00 78.44 105 LEU A CA 1
ATOM 827 C C . LEU A 1 105 ? 15.309 11.043 -14.898 1.00 78.44 105 LEU A C 1
ATOM 829 O O . LEU A 1 105 ? 16.504 10.943 -14.635 1.00 78.44 105 LEU A O 1
ATOM 833 N N . ARG A 1 106 ? 14.893 11.652 -16.015 1.00 73.06 106 ARG A N 1
ATOM 834 C CA . ARG A 1 106 ? 15.786 12.417 -16.902 1.00 73.06 106 ARG A CA 1
ATOM 835 C C . ARG A 1 106 ? 15.978 13.864 -16.442 1.00 73.06 106 ARG A C 1
ATOM 837 O O . ARG A 1 106 ? 16.840 14.552 -16.982 1.00 73.06 106 ARG A O 1
ATOM 844 N N . ARG A 1 107 ? 15.151 14.349 -15.511 1.00 65.88 107 ARG A N 1
ATOM 845 C CA . ARG A 1 107 ? 15.139 15.733 -15.021 1.00 65.88 107 ARG A CA 1
ATOM 846 C C . ARG A 1 107 ? 15.884 15.817 -13.683 1.00 65.88 107 ARG A C 1
ATOM 848 O O . ARG A 1 107 ? 15.794 14.919 -12.859 1.00 65.88 107 ARG A O 1
ATOM 855 N N . VAL A 1 108 ? 16.636 16.901 -13.486 1.00 54.62 108 VAL A N 1
ATOM 856 C CA . VAL A 1 108 ? 17.682 17.052 -12.446 1.00 54.62 108 VAL A CA 1
ATOM 857 C C . VAL A 1 108 ? 17.143 17.454 -11.059 1.00 54.62 108 VAL A C 1
ATOM 859 O O . VAL A 1 108 ? 17.906 17.532 -10.101 1.00 54.62 108 VAL A O 1
ATOM 862 N N . TYR A 1 109 ? 15.840 17.697 -10.901 1.00 55.44 109 TYR A N 1
ATOM 863 C CA . TYR A 1 109 ? 15.306 18.225 -9.642 1.00 55.44 109 TYR A CA 1
ATOM 864 C C . TYR A 1 109 ? 15.243 17.150 -8.544 1.00 55.44 109 TYR A C 1
ATOM 866 O O . TYR A 1 109 ? 14.559 16.138 -8.670 1.00 55.44 109 TYR A O 1
ATOM 874 N N . VAL A 1 110 ? 15.989 17.392 -7.462 1.00 55.25 110 VAL A N 1
ATOM 875 C CA . VAL A 1 110 ? 16.214 16.469 -6.334 1.00 55.25 110 VAL A CA 1
ATOM 876 C C . VAL A 1 110 ? 14.945 16.228 -5.505 1.00 55.25 110 VAL A C 1
ATOM 878 O O . VAL A 1 110 ? 14.762 15.134 -4.975 1.00 55.25 110 VAL A O 1
ATOM 881 N N . GLU A 1 111 ? 14.047 17.212 -5.419 1.00 52.41 111 GLU A N 1
ATOM 882 C CA . GLU A 1 111 ? 12.854 17.152 -4.558 1.00 52.41 111 GLU A CA 1
ATOM 883 C C . GLU A 1 111 ? 11.813 16.125 -5.048 1.00 52.41 111 GLU A C 1
ATOM 885 O O . GLU A 1 111 ? 11.265 15.371 -4.241 1.00 52.41 111 GLU A O 1
ATOM 890 N N . ASP A 1 112 ? 11.640 15.984 -6.368 1.00 53.97 112 ASP A N 1
ATOM 891 C CA . ASP A 1 112 ? 10.688 15.039 -6.980 1.00 53.97 112 ASP A CA 1
ATOM 892 C C . ASP A 1 112 ? 11.133 13.564 -6.878 1.00 53.97 112 ASP A C 1
ATOM 894 O O . ASP A 1 112 ? 10.344 12.638 -7.090 1.00 53.97 112 ASP A O 1
ATOM 898 N N . MET A 1 113 ? 12.399 13.307 -6.534 1.00 61.16 113 MET A N 1
ATOM 899 C CA . MET A 1 113 ? 12.975 11.956 -6.541 1.00 61.16 113 MET A CA 1
ATOM 900 C C . MET A 1 113 ? 12.592 11.117 -5.319 1.00 61.16 113 MET A C 1
ATOM 902 O O . MET A 1 113 ? 12.663 9.886 -5.373 1.00 61.16 113 MET A O 1
ATOM 906 N N . THR A 1 114 ? 12.175 11.751 -4.221 1.00 63.72 114 THR A N 1
ATOM 907 C CA . THR A 1 114 ? 11.780 11.036 -2.996 1.00 63.72 114 THR A CA 1
ATOM 908 C C . THR A 1 114 ? 10.450 10.300 -3.160 1.00 63.72 114 THR A C 1
ATOM 910 O O . THR A 1 114 ? 10.279 9.217 -2.601 1.00 63.72 114 THR A O 1
ATOM 913 N N . ASN A 1 115 ? 9.534 10.830 -3.973 1.00 70.81 115 ASN A N 1
ATOM 914 C CA . ASN A 1 115 ? 8.213 10.239 -4.220 1.00 70.81 115 ASN A CA 1
ATOM 915 C C . ASN A 1 115 ? 8.146 9.387 -5.493 1.00 70.81 115 ASN A C 1
ATOM 917 O O . ASN A 1 115 ? 7.186 8.647 -5.686 1.00 70.81 115 ASN A O 1
ATOM 921 N N . ASN A 1 116 ? 9.161 9.452 -6.353 1.00 81.50 116 ASN A N 1
ATOM 922 C CA . ASN A 1 116 ? 9.211 8.636 -7.557 1.00 81.50 116 ASN A CA 1
ATOM 923 C C . ASN A 1 116 ? 9.589 7.180 -7.227 1.00 81.50 116 ASN A C 1
ATOM 925 O O . ASN A 1 116 ? 10.717 6.915 -6.810 1.00 81.50 116 ASN A O 1
ATOM 929 N N . LEU A 1 117 ? 8.670 6.240 -7.479 1.00 80.69 117 LEU A N 1
ATOM 930 C CA . LEU A 1 117 ? 8.847 4.796 -7.249 1.00 80.69 117 LEU A CA 1
ATOM 931 C C . LEU A 1 117 ? 10.047 4.193 -8.001 1.00 80.69 117 LEU A C 1
ATOM 933 O O . LEU A 1 117 ? 10.642 3.223 -7.541 1.00 80.69 117 LEU A O 1
ATOM 937 N N . PHE A 1 118 ? 10.432 4.780 -9.136 1.00 86.88 118 PHE A N 1
ATOM 938 C CA . PHE A 1 118 ? 11.551 4.316 -9.961 1.00 86.88 118 PHE A CA 1
ATOM 939 C C . PHE A 1 118 ? 12.881 4.989 -9.613 1.00 86.88 118 PHE A C 1
ATOM 941 O O . PHE A 1 118 ? 13.886 4.760 -10.291 1.00 86.88 118 PHE A O 1
ATOM 948 N N . SER A 1 119 ? 12.918 5.841 -8.586 1.00 83.44 119 SER A N 1
ATOM 949 C CA . SER A 1 119 ? 14.147 6.529 -8.207 1.00 83.44 119 SER A CA 1
ATOM 950 C C . SER A 1 119 ? 15.179 5.573 -7.612 1.00 83.44 119 SER A C 1
ATOM 952 O O . SER A 1 119 ? 14.867 4.544 -7.000 1.00 83.44 119 SER A O 1
ATOM 954 N N . ARG A 1 120 ? 16.453 5.960 -7.742 1.00 79.38 120 ARG A N 1
ATOM 955 C CA . ARG A 1 120 ? 17.565 5.252 -7.098 1.00 79.38 120 ARG A CA 1
ATOM 956 C C . ARG A 1 120 ? 17.356 5.135 -5.590 1.00 79.38 120 ARG A C 1
ATOM 958 O O . ARG A 1 120 ? 17.592 4.072 -5.021 1.00 79.38 120 ARG A O 1
ATOM 965 N N . PHE A 1 121 ? 16.903 6.222 -4.964 1.00 79.31 121 PHE A N 1
ATOM 966 C CA . PHE A 1 121 ? 16.671 6.288 -3.525 1.00 79.31 121 PHE A CA 1
ATOM 967 C C . PHE A 1 121 ? 15.674 5.220 -3.065 1.00 79.31 121 PHE A C 1
ATOM 969 O O . PHE A 1 121 ? 15.960 4.490 -2.119 1.00 79.31 121 PHE A O 1
ATOM 976 N N . ARG A 1 122 ? 14.552 5.060 -3.780 1.00 81.44 122 ARG A N 1
ATOM 977 C CA . ARG A 1 122 ? 13.537 4.047 -3.454 1.00 81.44 122 ARG A CA 1
ATOM 978 C C . ARG A 1 122 ? 14.067 2.624 -3.581 1.00 81.44 122 ARG A C 1
ATOM 980 O O . ARG A 1 122 ? 13.931 1.842 -2.647 1.00 81.44 122 ARG A O 1
ATOM 987 N N . SER A 1 123 ? 14.752 2.313 -4.682 1.00 84.69 123 SER A N 1
ATOM 988 C CA . SER A 1 123 ? 15.318 0.971 -4.902 1.00 84.69 123 SER A CA 1
ATOM 989 C C . SER A 1 123 ? 16.340 0.581 -3.824 1.00 84.69 123 SER A C 1
ATOM 991 O O . SER A 1 123 ? 16.331 -0.547 -3.331 1.00 84.69 123 SER A O 1
ATOM 993 N N . ILE A 1 124 ? 17.206 1.521 -3.419 1.00 80.75 124 ILE A N 1
ATOM 994 C CA . ILE A 1 124 ? 18.158 1.303 -2.318 1.00 80.75 124 ILE A CA 1
ATOM 995 C C . ILE A 1 124 ? 17.413 1.143 -0.990 1.00 80.75 124 ILE A C 1
ATOM 997 O O . ILE A 1 124 ? 17.713 0.217 -0.245 1.00 80.75 124 ILE A O 1
ATOM 1001 N N . SER A 1 125 ? 16.409 1.981 -0.720 1.00 81.19 125 SER A N 1
ATOM 1002 C CA . SER A 1 125 ? 15.622 1.918 0.515 1.00 81.19 125 SER A CA 1
ATOM 1003 C C . SER A 1 125 ? 14.912 0.571 0.699 1.00 81.19 125 SER A C 1
ATOM 1005 O O . SER A 1 125 ? 14.956 0.018 1.801 1.00 81.19 125 SER A O 1
ATOM 1007 N N . TYR A 1 126 ? 14.329 -0.009 -0.360 1.00 84.25 126 TYR A N 1
ATOM 1008 C CA . TYR A 1 126 ? 13.763 -1.363 -0.285 1.00 84.25 126 TYR A CA 1
ATOM 1009 C C . TYR A 1 126 ? 14.838 -2.408 0.025 1.00 84.25 126 TYR A C 1
ATOM 1011 O O . TYR A 1 126 ? 14.632 -3.269 0.877 1.00 84.25 126 TYR A O 1
ATOM 1019 N N . TYR A 1 127 ? 15.993 -2.342 -0.641 1.00 83.31 127 TYR A N 1
ATOM 1020 C CA . TYR A 1 127 ? 17.076 -3.298 -0.408 1.00 83.31 127 TYR A CA 1
ATOM 1021 C C . TYR A 1 127 ? 17.639 -3.211 1.017 1.00 83.31 127 TYR A C 1
ATOM 1023 O O . TYR A 1 127 ? 17.829 -4.237 1.667 1.00 83.31 127 TYR A O 1
ATOM 1031 N N . ASP A 1 128 ? 17.883 -2.002 1.518 1.00 79.94 128 ASP A N 1
ATOM 1032 C CA . ASP A 1 128 ? 18.409 -1.791 2.867 1.00 79.94 128 ASP A CA 1
ATOM 1033 C C . ASP A 1 128 ? 17.393 -2.249 3.925 1.00 79.94 128 ASP A C 1
ATOM 1035 O O . ASP A 1 128 ? 17.766 -2.924 4.883 1.00 79.94 128 ASP A O 1
ATOM 1039 N N . SER A 1 129 ? 16.099 -1.983 3.708 1.00 79.06 129 SER A N 1
ATOM 1040 C CA . SER A 1 129 ? 15.023 -2.470 4.587 1.00 79.06 129 SER A CA 1
ATOM 1041 C C . SER A 1 129 ? 14.950 -4.001 4.612 1.00 79.06 129 SER A C 1
ATOM 1043 O O . SER A 1 129 ? 14.770 -4.594 5.673 1.00 79.06 129 SER A O 1
ATOM 1045 N N . PHE A 1 130 ? 15.145 -4.658 3.464 1.00 79.44 130 PHE A N 1
ATOM 1046 C CA . PHE A 1 130 ? 15.222 -6.118 3.397 1.00 79.44 130 PHE A CA 1
ATOM 1047 C C . PHE A 1 130 ? 16.436 -6.671 4.157 1.00 79.44 130 PHE A C 1
ATOM 1049 O O . PHE A 1 130 ? 16.338 -7.697 4.827 1.00 79.44 130 PHE A O 1
ATOM 1056 N N . PHE A 1 131 ? 17.581 -5.990 4.091 1.00 74.44 131 PHE A N 1
ATOM 1057 C CA . PHE A 1 131 ? 18.772 -6.408 4.827 1.00 74.44 131 PHE A CA 1
ATOM 1058 C C . PHE A 1 131 ? 18.572 -6.312 6.346 1.00 74.44 131 PHE A C 1
ATOM 1060 O O . PHE A 1 131 ? 18.973 -7.220 7.072 1.00 74.44 131 PHE A O 1
ATOM 1067 N N . VAL A 1 132 ? 17.910 -5.249 6.819 1.00 68.56 132 VAL A N 1
ATOM 1068 C CA . VAL A 1 132 ? 17.556 -5.069 8.239 1.00 68.56 132 VAL A CA 1
ATOM 1069 C C . VAL A 1 132 ? 16.543 -6.118 8.712 1.00 68.56 132 VAL A C 1
ATOM 1071 O O . VAL A 1 132 ? 16.632 -6.566 9.852 1.00 68.56 132 VAL A O 1
ATOM 1074 N N . PHE A 1 133 ? 15.618 -6.552 7.849 1.00 66.25 133 PHE A N 1
ATOM 1075 C CA . PHE A 1 133 ? 14.653 -7.612 8.170 1.00 66.25 133 PHE A CA 1
ATOM 1076 C C . PHE A 1 133 ? 15.328 -8.950 8.533 1.00 66.25 133 PHE A C 1
ATOM 1078 O O . PHE A 1 133 ? 14.873 -9.648 9.440 1.00 66.25 133 PHE A O 1
ATOM 1085 N N . GLY A 1 134 ? 16.437 -9.289 7.869 1.00 60.88 134 GLY A N 1
ATOM 1086 C CA . GLY A 1 134 ? 17.164 -10.540 8.088 1.00 60.88 134 GLY A CA 1
ATOM 1087 C C . GLY A 1 134 ? 16.510 -11.760 7.425 1.00 60.88 134 GLY A C 1
ATOM 1088 O O . GLY A 1 134 ? 15.375 -11.734 6.967 1.00 60.88 134 GLY A O 1
ATOM 1089 N N . THR A 1 135 ? 17.245 -12.869 7.331 1.00 61.47 135 THR A N 1
ATOM 1090 C CA . THR A 1 135 ? 16.809 -14.090 6.617 1.00 61.47 135 THR A CA 1
ATOM 1091 C C . THR A 1 135 ? 16.260 -15.179 7.543 1.00 61.47 135 THR A C 1
ATOM 1093 O O . THR A 1 135 ? 16.093 -16.328 7.128 1.00 61.47 135 THR A O 1
ATOM 1096 N N . ALA A 1 136 ? 15.998 -14.846 8.808 1.00 59.62 136 ALA A N 1
ATOM 1097 C CA . ALA A 1 136 ? 15.488 -15.802 9.780 1.00 59.62 136 ALA A CA 1
ATOM 1098 C C . ALA A 1 136 ? 14.038 -16.219 9.449 1.00 59.62 136 ALA A C 1
ATOM 1100 O O . ALA A 1 136 ? 13.266 -15.409 8.926 1.00 59.62 136 ALA A O 1
ATOM 1101 N N . PRO A 1 137 ? 13.633 -17.468 9.757 1.00 63.38 137 PRO A N 1
ATOM 1102 C CA . PRO A 1 137 ? 12.244 -17.889 9.616 1.00 63.38 137 PRO A CA 1
ATOM 1103 C C . PRO A 1 137 ? 11.303 -16.979 10.406 1.00 63.38 137 PRO A C 1
ATOM 1105 O O . PRO A 1 137 ? 11.596 -16.620 11.550 1.00 63.38 137 PRO A O 1
ATOM 1108 N N . VAL A 1 138 ? 10.143 -16.656 9.827 1.00 65.12 138 VAL A N 1
ATOM 1109 C CA . VAL A 1 138 ? 9.168 -15.753 10.457 1.00 65.12 138 VAL A CA 1
ATOM 1110 C C . VAL A 1 138 ? 8.707 -16.261 11.817 1.00 65.12 138 VAL A C 1
ATOM 1112 O O . VAL A 1 138 ? 8.505 -15.466 12.723 1.00 65.12 138 VAL A O 1
ATOM 1115 N N . ASP A 1 139 ? 8.611 -17.575 12.008 1.00 63.50 139 ASP A N 1
ATOM 1116 C CA . ASP A 1 139 ? 8.220 -18.144 13.300 1.00 63.50 139 ASP A CA 1
ATOM 1117 C C . ASP A 1 139 ? 9.257 -17.838 14.400 1.00 63.50 139 ASP A C 1
ATOM 1119 O O . ASP A 1 139 ? 8.894 -17.594 15.547 1.00 63.50 139 ASP A O 1
ATOM 1123 N N . THR A 1 140 ? 10.547 -17.783 14.052 1.00 57.97 140 THR A N 1
ATOM 1124 C CA . THR A 1 140 ? 11.642 -17.413 14.967 1.00 57.97 140 THR A CA 1
ATOM 1125 C C . THR A 1 140 ? 11.659 -15.908 15.235 1.00 57.97 140 THR A C 1
ATOM 1127 O O . THR A 1 140 ? 11.859 -15.463 16.361 1.00 57.97 140 THR A O 1
ATOM 1130 N N . VAL A 1 141 ? 11.399 -15.128 14.191 1.00 57.50 141 VAL A N 1
AT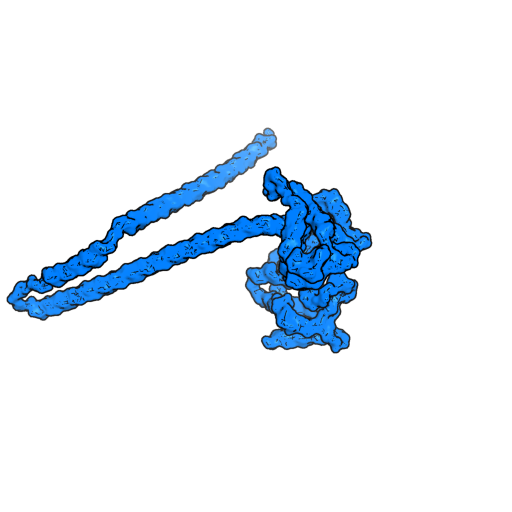OM 1131 C CA . VAL A 1 141 ? 11.241 -13.668 14.202 1.00 57.50 141 VAL A CA 1
ATOM 1132 C C . VAL A 1 141 ? 10.083 -13.239 15.121 1.00 57.50 141 VAL A C 1
ATOM 1134 O O . VAL A 1 141 ? 10.257 -12.369 15.974 1.00 57.50 141 VAL A O 1
ATOM 1137 N N . VAL A 1 142 ? 8.929 -13.902 15.001 1.00 58.41 142 VAL A N 1
ATOM 1138 C CA . VAL A 1 142 ? 7.722 -13.659 15.805 1.00 58.41 142 VAL A CA 1
ATOM 1139 C C . VAL A 1 142 ? 7.910 -14.127 17.252 1.00 58.41 142 VAL A C 1
ATOM 1141 O O . VAL A 1 142 ? 7.512 -13.418 18.172 1.00 58.41 142 VAL A O 1
ATOM 1144 N N . ALA A 1 143 ? 8.549 -15.282 17.477 1.00 54.34 143 ALA A N 1
ATOM 1145 C CA . ALA A 1 143 ? 8.779 -15.821 18.821 1.00 54.34 143 ALA A CA 1
ATOM 1146 C C . ALA A 1 143 ? 9.766 -14.994 19.663 1.00 54.34 143 ALA A C 1
ATOM 1148 O O . ALA A 1 143 ? 9.644 -14.956 20.884 1.00 54.34 143 ALA A O 1
ATOM 1149 N N . ASN A 1 144 ? 10.723 -14.312 19.028 1.00 48.62 144 ASN A N 1
ATOM 1150 C CA . ASN A 1 144 ? 11.728 -13.516 19.734 1.00 48.62 144 ASN A CA 1
ATOM 1151 C C . ASN A 1 144 ? 11.246 -12.101 20.099 1.00 48.62 144 ASN A C 1
ATOM 1153 O O . ASN A 1 144 ? 12.023 -11.340 20.669 1.00 48.62 144 ASN A O 1
ATOM 1157 N N . GLY A 1 145 ? 10.015 -11.709 19.740 1.00 44.81 145 GLY A N 1
ATOM 1158 C CA . GLY A 1 145 ? 9.431 -10.393 20.053 1.00 44.81 145 GLY A CA 1
ATOM 1159 C C . GLY A 1 145 ? 10.147 -9.178 19.436 1.00 44.81 145 GLY A C 1
ATOM 1160 O O . GLY A 1 145 ? 9.664 -8.060 19.562 1.00 44.81 145 GLY A O 1
ATOM 1161 N N . GLN A 1 146 ? 11.284 -9.382 18.765 1.00 43.00 146 GLN A N 1
ATOM 1162 C CA . GLN A 1 146 ? 12.178 -8.328 18.273 1.00 43.00 146 GLN A CA 1
ATOM 1163 C C . GLN A 1 146 ? 12.149 -8.135 16.759 1.00 43.00 146 GLN A C 1
ATOM 1165 O O . GLN A 1 146 ? 12.691 -7.152 16.264 1.00 43.00 146 GLN A O 1
ATOM 1170 N N . ALA A 1 147 ? 11.537 -9.046 16.007 1.00 45.97 147 ALA A N 1
ATOM 1171 C CA . ALA A 1 147 ? 11.509 -8.949 14.556 1.00 45.97 147 ALA A CA 1
ATOM 1172 C C . ALA A 1 147 ? 10.094 -8.616 14.078 1.00 45.97 147 ALA A C 1
ATOM 1174 O O . ALA A 1 147 ? 9.440 -9.310 13.305 1.00 45.97 147 ALA A O 1
ATOM 1175 N N . SER A 1 148 ? 9.613 -7.477 14.550 1.00 50.47 148 SER A N 1
ATOM 1176 C CA . SER A 1 148 ? 8.686 -6.702 13.752 1.00 50.47 148 SER A CA 1
ATOM 1177 C C . SER A 1 148 ? 9.348 -6.373 12.421 1.00 50.47 148 SER A C 1
ATOM 1179 O O . SER A 1 148 ? 10.470 -5.869 12.393 1.00 50.47 148 SER A O 1
ATOM 1181 N N . LEU A 1 149 ? 8.648 -6.626 11.322 1.00 53.28 149 LEU A N 1
ATOM 1182 C CA . LEU A 1 149 ? 8.949 -6.040 10.022 1.00 53.28 149 LEU A CA 1
ATOM 1183 C C . LEU A 1 149 ? 9.008 -4.502 10.182 1.00 53.28 149 LEU A C 1
ATOM 1185 O O . LEU A 1 149 ? 7.998 -3.827 10.028 1.00 53.28 149 LEU A O 1
ATOM 1189 N N . ASN A 1 150 ? 10.166 -3.935 10.523 1.00 54.91 150 ASN A N 1
ATOM 1190 C CA . ASN A 1 150 ? 10.359 -2.489 10.590 1.00 54.91 150 ASN A CA 1
ATOM 1191 C C . ASN A 1 150 ? 10.547 -1.961 9.163 1.00 54.91 150 ASN A C 1
ATOM 1193 O O . ASN A 1 150 ? 11.638 -1.586 8.729 1.00 54.91 150 ASN A O 1
ATOM 1197 N N . ILE A 1 151 ? 9.481 -2.068 8.378 1.00 55.00 151 ILE A N 1
ATOM 1198 C CA . ILE A 1 151 ? 9.473 -1.690 6.974 1.00 55.00 151 ILE A CA 1
ATOM 1199 C C . ILE A 1 151 ? 9.612 -0.168 6.924 1.00 55.00 151 ILE A C 1
ATOM 1201 O O . ILE A 1 151 ? 8.756 0.559 7.423 1.00 55.00 151 ILE A O 1
ATOM 1205 N N . PHE A 1 152 ? 10.711 0.311 6.336 1.00 55.28 152 PHE A N 1
ATOM 1206 C CA . PHE A 1 152 ? 11.065 1.733 6.230 1.00 55.28 152 PHE A CA 1
ATOM 1207 C C . PHE A 1 152 ? 11.376 2.466 7.543 1.00 55.28 152 PHE A C 1
ATOM 1209 O O . PHE A 1 152 ? 11.219 3.686 7.582 1.00 55.28 152 PHE A O 1
ATOM 1216 N N . ASN A 1 153 ? 11.826 1.782 8.602 1.00 55.50 153 ASN A N 1
ATOM 1217 C CA . ASN A 1 153 ? 11.987 2.402 9.928 1.00 55.50 153 ASN A CA 1
ATOM 1218 C C . ASN A 1 153 ? 10.665 2.976 10.493 1.00 55.50 153 ASN A C 1
ATOM 1220 O O . ASN A 1 153 ? 10.697 3.968 11.221 1.00 55.50 153 ASN A O 1
ATOM 1224 N N . ARG A 1 154 ? 9.514 2.394 10.122 1.00 60.56 154 ARG A N 1
ATOM 1225 C CA . ARG A 1 154 ? 8.180 2.803 10.575 1.00 60.56 154 ARG A CA 1
ATOM 1226 C C . ARG A 1 154 ? 7.510 1.709 11.398 1.00 60.56 154 ARG A C 1
ATOM 1228 O O . ARG A 1 154 ? 6.846 0.822 10.854 1.00 60.56 154 ARG A O 1
ATOM 1235 N N . GLY A 1 155 ? 7.674 1.808 12.710 1.00 68.69 155 GLY A N 1
ATOM 1236 C CA . GLY A 1 155 ? 6.915 1.034 13.675 1.00 68.69 155 GLY A CA 1
ATOM 1237 C C . GLY A 1 155 ? 7.148 -0.470 13.635 1.00 68.69 155 GLY A C 1
ATOM 1238 O O . GLY A 1 155 ? 8.012 -1.013 12.941 1.00 68.69 155 GLY A O 1
ATOM 1239 N N . TYR A 1 156 ? 6.332 -1.156 14.421 1.00 78.56 156 TYR A N 1
ATOM 1240 C CA . TYR A 1 156 ? 6.314 -2.597 14.525 1.00 78.56 156 TYR A CA 1
ATOM 1241 C C . TYR A 1 156 ? 5.152 -3.137 13.685 1.00 78.56 156 TYR A C 1
ATOM 1243 O O . TYR A 1 156 ? 4.056 -2.578 13.667 1.00 78.56 156 TYR A O 1
ATOM 1251 N N . MET A 1 157 ? 5.365 -4.234 12.965 1.00 83.44 157 MET A N 1
ATOM 1252 C CA . MET A 1 157 ? 4.275 -4.895 12.248 1.00 83.44 157 MET A CA 1
ATOM 1253 C C . MET A 1 157 ? 3.568 -5.909 13.125 1.00 83.44 157 MET A C 1
ATOM 1255 O O . MET A 1 157 ? 4.191 -6.594 13.935 1.00 83.44 157 MET A O 1
ATOM 1259 N N . ASN A 1 158 ? 2.274 -6.064 12.875 1.00 87.69 158 ASN A N 1
ATOM 1260 C CA . ASN A 1 158 ? 1.440 -7.079 13.481 1.00 87.69 158 ASN A CA 1
ATOM 1261 C C . ASN A 1 158 ? 2.034 -8.481 13.200 1.00 87.69 158 ASN A C 1
ATOM 1263 O O . ASN A 1 158 ? 2.151 -8.890 12.032 1.00 87.69 158 ASN A O 1
ATOM 1267 N N . PRO A 1 159 ? 2.404 -9.244 14.244 1.00 84.12 159 PRO A N 1
ATOM 1268 C CA . PRO A 1 159 ? 3.019 -10.556 14.088 1.00 84.12 159 PRO A CA 1
ATOM 1269 C C . PRO A 1 159 ? 2.111 -11.561 13.374 1.00 84.12 159 PRO A C 1
ATOM 1271 O O . PRO A 1 159 ? 2.576 -12.344 12.542 1.00 84.12 159 PRO A O 1
ATOM 1274 N N . LEU A 1 160 ? 0.801 -11.511 13.638 1.00 88.19 160 LEU A N 1
ATOM 1275 C CA . LEU A 1 160 ? -0.173 -12.393 12.998 1.00 88.19 160 LEU A CA 1
ATOM 1276 C C . LEU A 1 160 ? -0.313 -12.064 11.508 1.00 88.19 160 LEU A C 1
ATOM 1278 O O . LEU A 1 160 ? -0.336 -12.968 10.670 1.00 88.19 160 LEU A O 1
ATOM 1282 N N . PHE A 1 161 ? -0.342 -10.776 11.165 1.00 90.12 161 PHE A N 1
ATOM 1283 C CA . PHE A 1 161 ? -0.354 -10.328 9.774 1.00 90.12 161 PHE A CA 1
ATOM 1284 C C . PHE A 1 161 ? 0.900 -10.802 9.023 1.00 90.12 161 PHE A C 1
ATOM 1286 O O . PHE A 1 161 ? 0.807 -11.363 7.930 1.00 90.12 161 PHE A O 1
ATOM 1293 N N . THR A 1 162 ? 2.070 -10.642 9.643 1.00 85.62 162 THR A N 1
ATOM 1294 C CA . THR A 1 162 ? 3.371 -11.054 9.092 1.00 85.62 162 THR A CA 1
ATOM 1295 C C . THR A 1 162 ? 3.436 -12.564 8.857 1.00 85.62 162 THR A C 1
ATOM 1297 O O . THR A 1 162 ? 3.859 -13.020 7.790 1.00 85.62 162 THR A O 1
ATOM 1300 N N . SER A 1 163 ? 2.951 -13.352 9.820 1.00 84.81 163 SER A N 1
ATOM 1301 C CA . SER A 1 163 ? 2.852 -14.808 9.695 1.00 84.81 163 SER A CA 1
ATOM 1302 C C . SER A 1 163 ? 1.948 -15.215 8.525 1.00 84.81 163 SER A C 1
ATOM 1304 O O . SER A 1 163 ? 2.336 -16.045 7.698 1.00 84.81 163 SER A O 1
ATOM 1306 N N . ARG A 1 164 ? 0.772 -14.581 8.385 1.00 89.06 164 ARG A N 1
ATOM 1307 C CA . ARG A 1 164 ? -0.155 -14.831 7.265 1.00 89.06 164 ARG A CA 1
ATOM 1308 C C . ARG A 1 164 ? 0.469 -14.462 5.913 1.00 89.06 164 ARG A C 1
ATOM 1310 O O . ARG A 1 164 ? 0.359 -15.246 4.970 1.00 89.06 164 ARG A O 1
ATOM 1317 N N . LEU A 1 165 ? 1.170 -13.329 5.829 1.00 87.38 165 LEU A N 1
ATOM 1318 C CA . LEU A 1 165 ? 1.887 -12.880 4.631 1.00 87.38 165 LEU A CA 1
ATOM 1319 C C . LEU A 1 165 ? 2.914 -13.922 4.162 1.00 87.38 165 LEU A C 1
ATOM 1321 O O . LEU A 1 165 ? 2.869 -14.370 3.015 1.00 87.38 165 LEU A O 1
ATOM 1325 N N . VAL A 1 166 ? 3.811 -14.357 5.049 1.00 82.69 166 VAL A N 1
ATOM 1326 C CA . VAL A 1 166 ? 4.870 -15.301 4.667 1.00 82.69 166 VAL A CA 1
ATOM 1327 C C . VAL A 1 166 ? 4.327 -16.697 4.405 1.00 82.69 166 VAL A C 1
ATOM 1329 O O . VAL A 1 166 ? 4.728 -17.327 3.429 1.00 82.69 166 VAL A O 1
ATOM 1332 N N . LYS A 1 167 ? 3.343 -17.162 5.180 1.00 85.00 167 LYS A N 1
ATOM 1333 C CA . LYS A 1 167 ? 2.667 -18.435 4.901 1.00 85.00 167 LYS A CA 1
ATOM 1334 C C . LYS A 1 167 ? 2.005 -18.444 3.520 1.00 85.00 167 LYS A C 1
ATOM 1336 O O . LYS A 1 167 ? 1.963 -19.491 2.877 1.00 85.00 167 LYS A O 1
ATOM 1341 N N . ARG A 1 168 ? 1.493 -17.301 3.052 1.00 85.56 168 ARG A N 1
ATOM 1342 C CA . ARG A 1 168 ? 0.820 -17.196 1.752 1.00 85.56 168 ARG A CA 1
ATOM 1343 C C . ARG A 1 168 ? 1.782 -17.320 0.573 1.00 85.56 168 ARG A C 1
ATOM 1345 O O . ARG A 1 168 ? 1.433 -17.991 -0.400 1.00 85.56 168 ARG A O 1
ATOM 1352 N N . TYR A 1 169 ? 2.938 -16.664 0.652 1.00 82.44 169 TYR A N 1
ATOM 1353 C CA . TYR A 1 169 ? 3.866 -16.529 -0.476 1.00 82.44 169 TYR A CA 1
ATOM 1354 C C . TYR A 1 169 ? 5.069 -17.478 -0.404 1.00 82.44 169 TYR A C 1
ATOM 1356 O O . TYR A 1 169 ? 5.546 -17.925 -1.444 1.00 82.44 169 TYR A O 1
ATOM 1364 N N . ASN A 1 170 ? 5.495 -17.884 0.796 1.00 81.06 170 ASN A N 1
ATOM 1365 C CA . ASN A 1 170 ? 6.539 -18.889 1.000 1.00 81.06 170 ASN A CA 1
ATOM 1366 C C . ASN A 1 170 ? 6.126 -19.951 2.049 1.00 81.06 170 ASN A C 1
ATOM 1368 O O . ASN A 1 170 ? 6.708 -20.028 3.137 1.00 81.06 170 ASN A O 1
ATOM 1372 N N . PRO A 1 171 ? 5.126 -20.806 1.739 1.00 80.00 171 PRO A N 1
ATOM 1373 C CA . PRO A 1 171 ? 4.556 -21.766 2.693 1.00 80.00 171 PRO A CA 1
ATOM 1374 C C . PRO A 1 171 ? 5.546 -22.834 3.177 1.00 80.00 171 PRO A C 1
ATOM 1376 O O . PRO A 1 171 ? 5.342 -23.408 4.247 1.00 80.00 171 PRO A O 1
ATOM 1379 N N . VAL A 1 172 ? 6.588 -23.123 2.389 1.00 79.00 172 VAL A N 1
ATOM 1380 C CA . VAL A 1 172 ? 7.555 -24.193 2.672 1.00 79.00 172 VAL A CA 1
ATOM 1381 C C . VAL A 1 172 ? 8.675 -23.692 3.572 1.00 79.00 172 VAL A C 1
ATOM 1383 O O . VAL A 1 172 ? 8.892 -24.253 4.640 1.00 79.00 172 VAL A O 1
ATOM 1386 N N . GLN A 1 173 ? 9.389 -22.645 3.152 1.00 75.19 173 GLN A N 1
ATOM 1387 C CA . GLN A 1 173 ? 10.573 -22.182 3.880 1.00 75.19 173 GLN A CA 1
ATOM 1388 C C . GLN A 1 173 ? 10.213 -21.256 5.040 1.00 75.19 173 GLN A C 1
ATOM 1390 O O . GLN A 1 173 ? 11.019 -21.098 5.950 1.00 75.19 173 GLN A O 1
ATOM 1395 N N . ARG A 1 174 ? 9.020 -20.640 5.014 1.00 76.06 174 ARG A N 1
ATOM 1396 C CA . ARG A 1 174 ? 8.571 -19.641 5.999 1.00 76.06 174 ARG A CA 1
ATOM 1397 C C . ARG A 1 174 ? 9.570 -18.494 6.207 1.00 76.06 174 ARG A C 1
ATOM 1399 O O . ARG A 1 174 ? 9.619 -17.887 7.274 1.00 76.06 174 ARG A O 1
ATOM 1406 N N . ILE A 1 175 ? 10.349 -18.195 5.171 1.00 75.88 175 ILE A N 1
ATOM 1407 C CA . ILE A 1 175 ? 11.293 -17.080 5.100 1.00 75.88 175 ILE A CA 1
ATOM 1408 C C . ILE A 1 175 ? 10.782 -16.132 4.018 1.00 75.88 175 ILE A C 1
ATOM 1410 O O . ILE A 1 175 ? 10.313 -16.576 2.967 1.00 75.88 175 ILE A O 1
ATOM 1414 N N . MET A 1 176 ? 10.857 -14.829 4.265 1.00 77.81 176 MET A N 1
ATOM 1415 C CA . MET A 1 176 ? 10.550 -13.840 3.238 1.00 77.81 176 MET A CA 1
ATOM 1416 C C . MET A 1 176 ? 11.765 -13.683 2.322 1.00 77.81 176 MET A C 1
ATOM 1418 O O . MET A 1 176 ? 12.835 -13.286 2.777 1.00 77.81 176 MET A O 1
ATOM 1422 N N . ASP A 1 177 ? 11.620 -14.021 1.042 1.00 81.25 177 ASP A N 1
ATOM 1423 C CA . ASP A 1 177 ? 12.636 -13.708 0.039 1.00 81.25 177 ASP A CA 1
ATOM 1424 C C . ASP A 1 177 ? 12.512 -12.245 -0.417 1.00 81.25 177 ASP A C 1
ATOM 1426 O O . ASP A 1 177 ? 11.496 -11.581 -0.185 1.00 81.25 177 ASP A O 1
ATOM 1430 N N . TYR A 1 178 ? 13.553 -11.725 -1.074 1.00 83.06 178 TYR A N 1
ATOM 1431 C CA . TYR A 1 178 ? 13.562 -10.326 -1.513 1.00 83.06 178 TYR A CA 1
ATOM 1432 C C . TYR A 1 178 ? 12.409 -10.014 -2.475 1.00 83.06 178 TYR A C 1
ATOM 1434 O O . TYR A 1 178 ? 11.817 -8.942 -2.401 1.00 83.06 178 TYR A O 1
ATOM 1442 N N . ARG A 1 179 ? 12.044 -10.970 -3.338 1.00 84.75 179 ARG A N 1
ATOM 1443 C CA . ARG A 1 179 ? 10.924 -10.830 -4.273 1.00 84.75 179 ARG A CA 1
ATOM 1444 C C . ARG A 1 179 ? 9.597 -10.622 -3.537 1.00 84.75 179 ARG A C 1
ATOM 1446 O O . ARG A 1 179 ? 8.886 -9.668 -3.836 1.00 84.75 179 ARG A O 1
ATOM 1453 N N . THR A 1 180 ? 9.282 -11.469 -2.554 1.00 82.81 180 THR A N 1
ATOM 1454 C CA . THR A 1 180 ? 8.057 -11.334 -1.748 1.00 82.81 180 THR A CA 1
ATOM 1455 C C . THR A 1 180 ? 8.071 -10.050 -0.926 1.00 82.81 180 THR A C 1
ATOM 1457 O O . THR A 1 180 ? 7.046 -9.374 -0.837 1.00 82.81 180 THR A O 1
ATOM 1460 N N . PHE A 1 181 ? 9.223 -9.697 -0.346 1.00 85.06 181 PHE A N 1
ATOM 1461 C CA . PHE A 1 181 ? 9.391 -8.449 0.398 1.00 85.06 181 PHE A CA 1
ATOM 1462 C C . PHE A 1 181 ? 9.124 -7.227 -0.485 1.00 85.06 181 PHE A C 1
ATOM 1464 O O . PHE A 1 181 ? 8.393 -6.319 -0.095 1.00 85.06 181 PHE A O 1
ATOM 1471 N N . LEU A 1 182 ? 9.677 -7.216 -1.697 1.00 86.56 182 LEU A N 1
ATOM 1472 C CA . LEU A 1 182 ? 9.490 -6.129 -2.643 1.00 86.56 182 LEU A CA 1
ATOM 1473 C C . LEU A 1 182 ? 8.021 -6.003 -3.071 1.00 86.56 182 LEU A C 1
ATOM 1475 O O . LEU A 1 182 ? 7.470 -4.904 -3.023 1.00 86.56 182 LEU A O 1
ATOM 1479 N N . ASP A 1 183 ? 7.373 -7.115 -3.429 1.00 86.06 183 ASP A N 1
ATOM 1480 C CA . ASP A 1 183 ? 5.950 -7.124 -3.785 1.00 86.06 183 ASP A CA 1
ATOM 1481 C C . ASP A 1 183 ? 5.083 -6.598 -2.625 1.00 86.06 183 ASP A C 1
ATOM 1483 O O . ASP A 1 183 ? 4.124 -5.856 -2.854 1.00 86.06 183 ASP A O 1
ATOM 1487 N N . PHE A 1 184 ? 5.437 -6.934 -1.379 1.00 88.31 184 PHE A N 1
ATOM 1488 C CA . PHE A 1 184 ? 4.793 -6.386 -0.187 1.00 88.31 184 PHE A CA 1
ATOM 1489 C C . PHE A 1 184 ? 5.001 -4.866 -0.071 1.00 88.31 184 PHE A C 1
ATOM 1491 O O . PHE A 1 184 ? 4.028 -4.141 0.125 1.00 88.31 184 PHE A O 1
ATOM 1498 N N . CYS A 1 185 ? 6.232 -4.368 -0.214 1.00 87.50 185 CYS A N 1
ATOM 1499 C CA . CYS A 1 185 ? 6.547 -2.940 -0.117 1.00 87.50 185 CYS A CA 1
ATOM 1500 C C . CYS A 1 185 ? 5.793 -2.115 -1.165 1.00 87.50 185 CYS A C 1
ATOM 1502 O O . CYS A 1 185 ? 5.175 -1.102 -0.833 1.00 87.50 185 CYS A O 1
ATOM 1504 N N . ILE A 1 186 ? 5.776 -2.585 -2.415 1.00 87.56 186 ILE A N 1
ATOM 1505 C CA . ILE A 1 186 ? 5.035 -1.934 -3.499 1.00 87.56 186 ILE A CA 1
ATOM 1506 C C . ILE A 1 186 ? 3.531 -1.950 -3.192 1.00 87.56 186 ILE A C 1
ATOM 1508 O O . ILE A 1 186 ? 2.851 -0.936 -3.371 1.00 87.56 186 ILE A O 1
ATOM 1512 N N . ALA A 1 187 ? 2.999 -3.072 -2.692 1.00 90.06 187 ALA A N 1
ATOM 1513 C CA . ALA A 1 187 ? 1.599 -3.157 -2.295 1.00 90.06 187 ALA A CA 1
ATOM 1514 C C . ALA A 1 187 ? 1.262 -2.205 -1.145 1.00 90.06 187 ALA A C 1
ATOM 1516 O O . ALA A 1 187 ? 0.217 -1.561 -1.189 1.00 90.06 187 ALA A O 1
ATOM 1517 N N . TRP A 1 188 ? 2.146 -2.084 -0.155 1.00 89.75 188 TRP A N 1
ATOM 1518 C CA . TRP A 1 188 ? 1.982 -1.224 1.014 1.00 89.75 188 TRP A CA 1
ATOM 1519 C C . TRP A 1 188 ? 1.879 0.254 0.645 1.00 89.75 188 TRP A C 1
ATOM 1521 O O . TRP A 1 188 ? 0.982 0.947 1.125 1.00 89.75 188 TRP A O 1
ATOM 1531 N N . GLU A 1 189 ? 2.746 0.718 -0.254 1.00 87.00 189 GLU A N 1
ATOM 1532 C CA . GLU A 1 189 ? 2.719 2.092 -0.768 1.00 87.00 189 GLU A CA 1
ATOM 1533 C C . GLU A 1 189 ? 1.493 2.372 -1.652 1.00 87.00 189 GLU A C 1
ATOM 1535 O O . GLU A 1 189 ? 1.084 3.519 -1.790 1.00 87.00 189 GLU A O 1
ATOM 1540 N N . ASN A 1 190 ? 0.875 1.328 -2.213 1.00 88.62 190 ASN A N 1
ATOM 1541 C CA . ASN A 1 190 ? -0.292 1.416 -3.094 1.00 88.62 190 ASN A CA 1
ATOM 1542 C C . ASN A 1 190 ? -1.549 0.784 -2.468 1.00 88.62 190 ASN A C 1
ATOM 1544 O O . ASN A 1 190 ? -2.435 0.312 -3.192 1.00 88.62 190 ASN A O 1
ATOM 1548 N N . ARG A 1 191 ? -1.637 0.722 -1.133 1.00 91.19 191 ARG A N 1
ATOM 1549 C CA . ARG A 1 191 ? -2.712 0.014 -0.408 1.00 91.19 191 ARG A CA 1
ATOM 1550 C C . ARG A 1 191 ? -4.106 0.605 -0.626 1.00 91.19 191 ARG A C 1
ATOM 1552 O O . ARG A 1 191 ? -5.100 -0.096 -0.477 1.00 91.19 191 ARG A O 1
ATOM 1559 N N . ASP A 1 192 ? -4.166 1.871 -1.019 1.00 91.38 192 ASP A N 1
ATOM 1560 C CA . ASP A 1 192 ? -5.366 2.630 -1.376 1.00 91.38 192 ASP A CA 1
ATOM 1561 C C . ASP A 1 192 ? -5.788 2.451 -2.849 1.00 91.38 192 ASP A C 1
ATOM 1563 O O . ASP A 1 192 ? -6.773 3.044 -3.302 1.00 91.38 192 ASP A O 1
ATOM 1567 N N . THR A 1 193 ? -5.067 1.616 -3.605 1.00 90.12 193 THR A N 1
ATOM 1568 C CA . THR A 1 193 ? -5.366 1.270 -4.999 1.00 90.12 193 THR A CA 1
ATOM 1569 C C . THR A 1 193 ? -6.000 -0.123 -5.112 1.00 90.12 193 THR A C 1
ATOM 1571 O O . THR A 1 193 ? -5.738 -0.991 -4.276 1.00 90.12 193 THR A O 1
ATOM 1574 N N . PRO A 1 194 ? -6.797 -0.405 -6.164 1.00 89.94 194 PRO A N 1
ATOM 1575 C CA . PRO A 1 194 ? -7.406 -1.725 -6.355 1.00 89.94 194 PRO A CA 1
ATOM 1576 C C . PRO A 1 194 ? -6.393 -2.880 -6.383 1.00 89.94 194 PRO A C 1
ATOM 1578 O O . PRO A 1 194 ? -6.712 -4.004 -6.001 1.00 89.94 194 PRO A O 1
ATOM 1581 N N . GLN A 1 195 ? -5.174 -2.621 -6.858 1.00 87.94 195 GLN A N 1
ATOM 1582 C CA . GLN A 1 195 ? -4.074 -3.577 -6.914 1.00 87.94 195 GLN A CA 1
ATOM 1583 C C . GLN A 1 195 ? -3.564 -3.910 -5.506 1.00 87.94 195 GLN A C 1
ATOM 1585 O O . GLN A 1 195 ? -3.482 -5.090 -5.160 1.00 87.94 195 GLN A O 1
ATOM 1590 N N . GLY A 1 196 ? -3.309 -2.888 -4.679 1.00 90.62 196 GLY A N 1
ATOM 1591 C CA . GLY A 1 196 ? -2.949 -3.054 -3.268 1.00 90.62 196 GLY A CA 1
ATOM 1592 C C . GLY A 1 196 ? -4.048 -3.745 -2.473 1.00 90.62 196 GLY A C 1
ATOM 1593 O O . GLY A 1 196 ? -3.787 -4.739 -1.798 1.00 90.62 196 GLY A O 1
ATOM 1594 N N . ALA A 1 197 ? -5.300 -3.323 -2.644 1.00 92.38 197 ALA A N 1
ATOM 1595 C CA . ALA A 1 197 ? -6.434 -3.953 -1.978 1.00 92.38 197 ALA A CA 1
ATOM 1596 C C . ALA A 1 197 ? -6.560 -5.448 -2.322 1.00 92.38 197 ALA A C 1
ATOM 1598 O O . ALA A 1 197 ? -6.745 -6.267 -1.427 1.00 92.38 197 ALA A O 1
ATOM 1599 N N . LYS A 1 198 ? -6.372 -5.847 -3.591 1.00 91.69 198 LYS A N 1
ATOM 1600 C CA . LYS A 1 198 ? -6.336 -7.272 -3.985 1.00 91.69 198 LYS A CA 1
ATOM 1601 C C . LYS A 1 198 ? -5.178 -8.036 -3.353 1.00 91.69 198 LYS A C 1
ATOM 1603 O O . LYS A 1 198 ? -5.343 -9.210 -3.022 1.00 91.69 198 LYS A O 1
ATOM 1608 N N . TYR A 1 199 ? -4.011 -7.406 -3.236 1.00 91.31 199 TYR A N 1
ATOM 1609 C CA . TYR A 1 199 ? -2.848 -8.014 -2.597 1.00 91.31 199 TYR A CA 1
ATOM 1610 C C . TYR A 1 199 ? -3.137 -8.305 -1.120 1.00 91.31 199 TYR A C 1
ATOM 1612 O O . TYR A 1 199 ? -3.000 -9.446 -0.682 1.00 91.31 199 TYR A O 1
ATOM 1620 N N . PHE A 1 200 ? -3.629 -7.308 -0.383 1.00 93.62 200 PHE A N 1
ATOM 1621 C CA . PHE A 1 200 ? -3.934 -7.445 1.041 1.00 93.62 200 PHE A CA 1
ATOM 1622 C C . PHE A 1 200 ? -5.158 -8.305 1.322 1.00 93.62 200 PHE A C 1
ATOM 1624 O O . PHE A 1 200 ? -5.156 -9.062 2.289 1.00 93.62 200 PHE A O 1
ATOM 1631 N N . TRP A 1 201 ? -6.154 -8.298 0.436 1.00 94.00 201 TRP A N 1
ATOM 1632 C CA . TRP A 1 201 ? -7.292 -9.210 0.513 1.00 94.00 201 TRP A CA 1
ATOM 1633 C C . TRP A 1 201 ? -6.851 -10.673 0.633 1.00 94.00 201 TRP A C 1
ATOM 1635 O O . TRP A 1 201 ? -7.370 -11.410 1.461 1.00 94.00 201 TRP A O 1
ATOM 1645 N N . ARG A 1 202 ? -5.835 -11.088 -0.136 1.00 91.25 202 ARG A N 1
ATOM 1646 C CA . ARG A 1 202 ? -5.298 -12.462 -0.099 1.00 91.25 202 ARG A CA 1
ATOM 1647 C C . ARG A 1 202 ? -4.588 -12.821 1.206 1.00 91.25 202 ARG A C 1
ATOM 1649 O O . ARG A 1 202 ? -4.346 -14.004 1.433 1.00 91.25 202 ARG A O 1
ATOM 1656 N N . ILE A 1 203 ? -4.196 -11.820 1.990 1.00 91.75 203 ILE A N 1
ATOM 1657 C CA . ILE A 1 203 ? -3.558 -11.984 3.300 1.00 91.75 203 ILE A CA 1
ATOM 1658 C C . ILE A 1 203 ? -4.632 -12.023 4.393 1.00 91.75 203 ILE A C 1
ATOM 1660 O O . ILE A 1 203 ? -4.522 -12.822 5.322 1.00 91.75 203 ILE A O 1
ATOM 1664 N N . LEU A 1 204 ? -5.676 -11.194 4.270 1.00 93.12 204 LEU A N 1
ATOM 1665 C CA . LEU A 1 204 ? -6.792 -11.153 5.218 1.00 93.12 204 LEU A CA 1
ATOM 1666 C C . LEU A 1 204 ? -7.712 -12.374 5.090 1.00 93.12 204 LEU A C 1
ATOM 1668 O O . LEU A 1 204 ? -7.995 -13.010 6.103 1.00 93.12 204 LEU A O 1
ATOM 1672 N N . ASP A 1 205 ? -8.099 -12.762 3.869 1.00 93.50 205 ASP A N 1
ATOM 1673 C CA . ASP A 1 205 ? -8.835 -14.004 3.574 1.00 93.50 205 ASP A CA 1
ATOM 1674 C C . ASP A 1 205 ? -7.892 -15.219 3.623 1.00 93.50 205 ASP A C 1
ATOM 1676 O O . ASP A 1 205 ? -7.676 -15.949 2.652 1.00 93.50 205 ASP A O 1
ATOM 1680 N N . TRP A 1 206 ? -7.260 -15.413 4.778 1.00 89.12 206 TRP A N 1
ATOM 1681 C CA . TRP A 1 206 ? -6.256 -16.451 4.986 1.00 89.12 206 TRP A CA 1
ATOM 1682 C C . TRP A 1 206 ? -6.858 -17.862 4.966 1.00 89.12 206 TRP A C 1
ATOM 1684 O O . TRP A 1 206 ? -6.156 -18.828 4.660 1.00 89.12 206 TRP A O 1
ATOM 1694 N N . ARG A 1 207 ? -8.155 -17.977 5.288 1.00 89.00 207 ARG A N 1
ATOM 1695 C CA . ARG A 1 207 ? -8.941 -19.219 5.235 1.00 89.00 207 ARG A CA 1
ATOM 1696 C C . ARG A 1 207 ? -9.403 -19.547 3.807 1.00 89.00 207 ARG A C 1
ATOM 1698 O O . ARG A 1 207 ? -9.822 -20.675 3.566 1.00 89.00 207 ARG A O 1
ATOM 1705 N N . GLY A 1 208 ? -9.309 -18.601 2.867 1.00 89.88 208 GLY A N 1
ATOM 1706 C CA . GLY A 1 208 ? -9.707 -18.782 1.470 1.00 89.88 208 GLY A CA 1
ATOM 1707 C C . GLY A 1 208 ? -11.215 -18.959 1.285 1.00 89.88 208 GLY A C 1
ATOM 1708 O O . GLY A 1 208 ? -11.636 -19.672 0.374 1.00 89.88 208 GLY A O 1
ATOM 1709 N N . ARG A 1 209 ? -12.027 -18.353 2.160 1.00 93.12 209 ARG A N 1
ATOM 1710 C CA . ARG A 1 209 ? -13.496 -18.452 2.124 1.00 93.12 209 ARG A CA 1
ATOM 1711 C C . ARG A 1 209 ? -14.109 -17.559 1.044 1.00 93.12 209 ARG A C 1
ATOM 1713 O O . ARG A 1 209 ? -15.273 -17.742 0.694 1.00 93.12 209 ARG A O 1
ATOM 1720 N N . GLY A 1 210 ? -13.349 -16.597 0.520 1.00 92.81 210 GLY A N 1
ATOM 1721 C CA . GLY A 1 210 ? -13.845 -15.557 -0.381 1.00 92.81 210 GLY A CA 1
ATOM 1722 C C . GLY A 1 210 ? -14.524 -14.394 0.347 1.00 92.81 210 GLY A C 1
ATOM 1723 O O . GLY A 1 210 ? -14.986 -13.458 -0.306 1.00 92.81 210 GLY A O 1
ATOM 1724 N N . TRP A 1 211 ? -14.555 -14.432 1.679 1.00 94.06 211 TRP A N 1
ATOM 1725 C CA . TRP A 1 211 ? -15.091 -13.397 2.553 1.00 94.06 211 TRP A CA 1
ATOM 1726 C C . TRP A 1 211 ? -14.403 -13.439 3.922 1.00 94.06 211 TRP A C 1
ATOM 1728 O O . TRP A 1 211 ? -13.880 -14.483 4.317 1.00 94.06 211 TRP A O 1
ATOM 1738 N N . ILE A 1 212 ? -14.433 -12.310 4.630 1.00 94.94 212 ILE A N 1
ATOM 1739 C CA . ILE A 1 212 ? -13.986 -12.184 6.019 1.00 94.94 212 ILE A CA 1
ATOM 1740 C C . ILE A 1 212 ? -15.123 -11.676 6.908 1.00 94.94 212 ILE A C 1
ATOM 1742 O O . ILE A 1 212 ? -15.998 -10.940 6.445 1.00 94.94 212 ILE A O 1
ATOM 1746 N N . ASP A 1 213 ? -15.123 -12.093 8.169 1.00 92.69 213 ASP A N 1
ATOM 1747 C CA . ASP A 1 213 ? -16.110 -11.714 9.188 1.00 92.69 213 ASP A CA 1
ATOM 1748 C C . ASP A 1 213 ? -15.469 -10.960 10.362 1.00 92.69 213 ASP A C 1
ATOM 1750 O O . ASP A 1 213 ? -14.300 -10.566 10.329 1.00 92.69 213 ASP A O 1
ATOM 1754 N N . ARG A 1 214 ? -16.276 -10.690 11.396 1.00 92.88 214 ARG A N 1
ATOM 1755 C CA . ARG A 1 214 ? -15.809 -10.061 12.634 1.00 92.88 214 ARG A CA 1
ATOM 1756 C C . ARG A 1 214 ? -14.731 -10.902 13.308 1.00 92.88 214 ARG A C 1
ATOM 1758 O O . ARG A 1 214 ? -13.754 -10.324 13.756 1.00 92.88 214 ARG A O 1
ATOM 1765 N N . ASP A 1 215 ? -14.855 -12.227 13.316 1.00 92.19 215 ASP A N 1
ATOM 1766 C CA . ASP A 1 215 ? -13.895 -13.111 13.984 1.00 92.19 215 ASP A CA 1
ATOM 1767 C C . ASP A 1 215 ? -12.512 -13.059 13.313 1.00 92.19 215 ASP A C 1
ATOM 1769 O O . ASP A 1 215 ? -11.492 -12.939 13.996 1.00 92.19 215 ASP A O 1
ATOM 1773 N N . ASP A 1 216 ? -12.461 -13.061 11.974 1.00 92.81 216 ASP A N 1
ATOM 1774 C CA . ASP A 1 216 ? -11.209 -12.888 11.222 1.00 92.81 216 ASP A CA 1
ATOM 1775 C C . ASP A 1 216 ? -10.481 -11.582 11.573 1.00 92.81 216 ASP A C 1
ATOM 1777 O O . ASP A 1 216 ? -9.243 -11.555 11.630 1.00 92.81 216 ASP A O 1
ATOM 1781 N N . LEU A 1 217 ? -11.251 -10.504 11.760 1.00 94.75 217 LEU A N 1
ATOM 1782 C CA . LEU A 1 217 ? -10.749 -9.170 12.082 1.00 94.75 217 LEU A CA 1
ATOM 1783 C C . LEU A 1 217 ? -10.370 -9.048 13.557 1.00 94.75 217 LEU A C 1
ATOM 1785 O O . LEU A 1 217 ? -9.324 -8.473 13.843 1.00 94.75 217 LEU A O 1
ATOM 1789 N N . SER A 1 218 ? -11.143 -9.638 14.470 1.00 95.06 218 SER A N 1
ATOM 1790 C CA . SER A 1 218 ? -10.860 -9.671 15.908 1.00 95.06 218 SER A CA 1
ATOM 1791 C C . SER A 1 218 ? -9.503 -10.307 16.203 1.00 95.06 218 SER A C 1
ATOM 1793 O O . SER A 1 218 ? -8.741 -9.772 17.004 1.00 95.06 218 SER A O 1
ATOM 1795 N N . GLU A 1 219 ? -9.147 -11.401 15.517 1.00 93.69 219 GLU A N 1
ATOM 1796 C CA . GLU A 1 219 ? -7.826 -12.030 15.668 1.00 93.69 219 GLU A CA 1
ATOM 1797 C C . GLU A 1 219 ? -6.678 -11.059 15.316 1.00 93.69 219 GLU A C 1
ATOM 1799 O O . GLU A 1 219 ? -5.671 -10.990 16.025 1.00 93.69 219 GLU A O 1
ATOM 1804 N N . LEU A 1 220 ? -6.815 -10.298 14.222 1.00 93.19 220 LEU A N 1
ATOM 1805 C CA . LEU A 1 220 ? -5.804 -9.323 13.794 1.00 93.19 220 LEU A CA 1
ATOM 1806 C C . LEU A 1 220 ? -5.785 -8.082 14.688 1.00 93.19 220 LEU A C 1
ATOM 1808 O O . LEU A 1 220 ? -4.701 -7.627 15.050 1.00 93.19 220 LEU A O 1
ATOM 1812 N N . ALA A 1 221 ? -6.959 -7.572 15.055 1.00 94.94 221 ALA A N 1
ATOM 1813 C CA . ALA A 1 221 ? -7.140 -6.442 15.956 1.00 94.94 221 ALA A CA 1
ATOM 1814 C C . ALA A 1 221 ? -6.504 -6.722 17.324 1.00 94.94 221 ALA A C 1
ATOM 1816 O O . ALA A 1 221 ? -5.683 -5.942 17.796 1.00 94.94 221 ALA A O 1
ATOM 1817 N N . GLN A 1 222 ? -6.775 -7.886 17.918 1.00 94.12 222 GLN A N 1
ATOM 1818 C CA . GLN A 1 222 ? -6.143 -8.284 19.174 1.00 94.12 222 GLN A CA 1
ATOM 1819 C C . GLN A 1 222 ? -4.616 -8.336 19.046 1.00 94.12 222 GLN A C 1
ATOM 1821 O O . GLN A 1 222 ? -3.899 -7.874 19.932 1.00 94.12 222 GLN A O 1
ATOM 1826 N N . ALA A 1 223 ? -4.104 -8.879 17.938 1.00 91.50 223 ALA A N 1
ATOM 1827 C CA . ALA A 1 223 ? -2.667 -8.995 17.730 1.00 91.50 223 ALA A CA 1
ATOM 1828 C C . ALA A 1 223 ? -1.966 -7.630 17.620 1.00 91.50 223 ALA A C 1
ATOM 1830 O O . ALA A 1 223 ? -0.867 -7.496 18.153 1.00 91.50 223 ALA A O 1
ATOM 1831 N N . ILE A 1 224 ? -2.574 -6.622 16.979 1.00 90.06 224 ILE A N 1
ATOM 1832 C CA . ILE A 1 224 ? -1.984 -5.274 16.929 1.00 90.06 224 ILE A CA 1
ATOM 1833 C C . ILE A 1 224 ? -2.109 -4.552 18.275 1.00 90.06 224 ILE A C 1
ATOM 1835 O O . ILE A 1 224 ? -1.131 -3.961 18.727 1.00 90.06 224 ILE A O 1
ATOM 1839 N N . LEU A 1 225 ? -3.252 -4.665 18.961 1.00 91.56 225 LEU A N 1
ATOM 1840 C CA . LEU A 1 225 ? -3.461 -4.019 20.260 1.00 91.56 225 LEU A CA 1
ATOM 1841 C C . LEU A 1 225 ? -2.494 -4.553 21.323 1.00 91.56 225 LEU A C 1
ATOM 1843 O O . LEU A 1 225 ? -1.954 -3.764 22.086 1.00 91.56 225 LEU A O 1
ATOM 1847 N N . ASN A 1 226 ? -2.179 -5.853 21.315 1.00 89.62 226 ASN A N 1
ATOM 1848 C CA . ASN A 1 226 ? -1.161 -6.427 22.205 1.00 89.62 226 ASN A CA 1
ATOM 1849 C C . ASN A 1 226 ? 0.231 -5.816 21.980 1.00 89.62 226 ASN A C 1
ATOM 1851 O O . ASN A 1 226 ? 0.995 -5.627 22.924 1.00 89.62 226 ASN A O 1
ATOM 1855 N N . VAL A 1 227 ? 0.581 -5.530 20.723 1.00 86.19 227 VAL A N 1
ATOM 1856 C CA . VAL A 1 227 ? 1.867 -4.908 20.389 1.00 86.19 227 VAL A CA 1
ATOM 1857 C C . VAL A 1 227 ? 1.872 -3.453 20.852 1.00 86.19 227 VAL A C 1
ATOM 1859 O O . VAL A 1 227 ? 2.840 -3.022 21.470 1.00 86.19 227 VAL A O 1
ATOM 1862 N N . VAL A 1 228 ? 0.788 -2.717 20.612 1.00 86.50 228 VAL A N 1
ATOM 1863 C CA . VAL A 1 228 ? 0.643 -1.313 21.023 1.00 86.50 228 VAL A CA 1
ATOM 1864 C C . VAL A 1 228 ? 0.624 -1.158 22.550 1.00 86.50 228 VAL A C 1
ATOM 1866 O O . VAL A 1 228 ? 1.270 -0.254 23.071 1.00 86.50 228 VAL A O 1
ATOM 1869 N N . ASP A 1 229 ? -0.028 -2.066 23.276 1.00 87.06 229 ASP A N 1
ATOM 1870 C CA . ASP A 1 229 ? -0.046 -2.100 24.748 1.00 87.06 229 ASP A CA 1
ATOM 1871 C C . ASP A 1 229 ? 1.349 -2.343 25.344 1.00 87.06 229 ASP A C 1
ATOM 1873 O O . ASP A 1 229 ? 1.718 -1.778 26.370 1.00 87.06 229 ASP A O 1
ATOM 1877 N N . SER A 1 230 ? 2.179 -3.131 24.652 1.00 83.44 230 SER A N 1
ATOM 1878 C CA . SER A 1 230 ? 3.565 -3.369 25.069 1.00 83.44 230 SER A CA 1
ATOM 1879 C C . SER A 1 230 ? 4.496 -2.162 24.863 1.00 83.44 230 SER A C 1
ATOM 1881 O O . SER A 1 230 ? 5.618 -2.167 25.376 1.00 83.44 230 SER A O 1
ATOM 1883 N N . MET A 1 231 ? 4.061 -1.128 24.129 1.00 81.69 231 MET A N 1
ATOM 1884 C CA . MET A 1 231 ? 4.870 0.062 23.867 1.00 81.69 231 MET A CA 1
ATOM 1885 C C . MET A 1 231 ? 4.710 1.122 24.966 1.00 81.69 231 MET A C 1
ATOM 1887 O O . MET A 1 231 ? 3.601 1.606 25.208 1.00 81.69 231 MET A O 1
ATOM 1891 N N . PRO A 1 232 ? 5.813 1.573 25.592 1.00 76.12 232 PRO A N 1
ATOM 1892 C CA . PRO A 1 232 ? 5.753 2.606 26.618 1.00 76.12 232 PRO A CA 1
ATOM 1893 C C . PRO A 1 232 ? 5.205 3.932 26.079 1.00 76.12 232 PRO A C 1
ATOM 1895 O O . PRO A 1 232 ? 5.717 4.470 25.100 1.00 76.12 232 PRO A O 1
ATOM 1898 N N . GLY A 1 233 ? 4.206 4.491 26.765 1.00 74.25 233 GLY A N 1
ATOM 1899 C CA . GLY A 1 233 ? 3.697 5.840 26.498 1.00 74.25 233 GLY A CA 1
ATOM 1900 C C . GLY A 1 233 ? 2.769 5.973 25.289 1.00 74.25 233 GLY A C 1
ATOM 1901 O O . GLY A 1 233 ? 2.391 7.095 24.970 1.00 74.25 233 GLY A O 1
ATOM 1902 N N . ILE A 1 234 ? 2.395 4.866 24.635 1.00 75.19 234 ILE A N 1
ATOM 1903 C CA . ILE A 1 234 ? 1.426 4.889 23.529 1.00 75.19 234 ILE A CA 1
ATOM 1904 C C . ILE A 1 234 ? -0.007 4.793 24.052 1.00 75.19 234 ILE A C 1
ATOM 1906 O O . ILE A 1 234 ? -0.853 5.609 23.697 1.00 75.19 234 ILE A O 1
ATOM 1910 N N . CYS A 1 235 ? -0.284 3.821 24.922 1.00 75.31 235 CYS A N 1
ATOM 1911 C CA . CYS A 1 235 ? -1.593 3.709 25.552 1.00 75.31 235 CYS A CA 1
ATOM 1912 C C . CYS A 1 235 ? -1.690 4.630 26.773 1.00 75.31 235 CYS A C 1
ATOM 1914 O O . CYS A 1 235 ? -0.751 4.751 27.565 1.00 75.31 235 CYS A O 1
ATOM 1916 N N . GLY A 1 236 ? -2.856 5.256 26.945 1.00 70.62 236 GLY A N 1
ATOM 1917 C CA . GLY A 1 236 ? -3.185 5.989 28.163 1.00 70.62 236 GLY A CA 1
ATOM 1918 C C . GLY A 1 236 ? -3.313 5.064 29.385 1.00 70.62 236 GLY A C 1
ATOM 1919 O O . GLY A 1 236 ? -3.196 3.844 29.273 1.00 70.62 236 GLY A O 1
ATOM 1920 N N . PRO A 1 237 ? -3.636 5.612 30.569 1.00 70.88 237 PRO A N 1
ATOM 1921 C CA . PRO A 1 237 ? -3.763 4.830 31.805 1.00 70.88 237 PRO A CA 1
ATOM 1922 C C . PRO A 1 237 ? -4.837 3.729 31.749 1.00 70.88 237 PRO A C 1
ATOM 1924 O O . PRO A 1 237 ? -4.832 2.834 32.588 1.00 70.88 237 PRO A O 1
ATOM 1927 N N . ASN A 1 238 ? -5.745 3.791 30.771 1.00 76.94 238 ASN A N 1
ATOM 1928 C CA . ASN A 1 238 ? -6.818 2.819 30.570 1.00 76.94 238 ASN A CA 1
ATOM 1929 C C . ASN A 1 238 ? -6.435 1.671 29.615 1.00 76.94 238 ASN A C 1
ATOM 1931 O O . ASN A 1 238 ? -7.271 0.805 29.371 1.00 76.94 238 ASN A O 1
ATOM 1935 N N . GLY A 1 239 ? -5.203 1.654 29.092 1.00 79.69 239 GLY A N 1
ATOM 1936 C CA . GLY A 1 239 ? -4.763 0.666 28.107 1.00 79.69 239 GLY A CA 1
ATOM 1937 C C . GLY A 1 239 ? -5.346 0.904 26.704 1.00 79.69 239 GLY A C 1
ATOM 1938 O O . GLY A 1 239 ? -5.931 1.964 26.450 1.00 79.69 239 GLY A O 1
ATOM 1939 N N . PRO A 1 240 ? -5.157 -0.050 25.776 1.00 84.94 240 PRO A N 1
ATOM 1940 C CA . PRO A 1 240 ? -5.723 0.009 24.432 1.00 84.94 240 PRO A CA 1
ATOM 1941 C C . PRO A 1 240 ? -7.261 -0.077 24.446 1.00 84.94 240 PRO A C 1
ATOM 1943 O O . PRO A 1 240 ? -7.846 -0.624 25.388 1.00 84.94 240 PRO A O 1
ATOM 1946 N N . PRO A 1 241 ? -7.944 0.406 23.390 1.00 86.94 241 PRO A N 1
ATOM 1947 C CA . PRO A 1 241 ? -9.386 0.230 23.256 1.00 86.94 241 PRO A CA 1
ATOM 1948 C C . PRO A 1 241 ? -9.773 -1.260 23.171 1.00 86.94 241 PRO A C 1
ATOM 1950 O O . PRO A 1 241 ? -8.975 -2.083 22.713 1.00 86.94 241 PRO A O 1
ATOM 1953 N N . PRO A 1 242 ? -11.011 -1.627 23.556 1.00 91.12 242 PRO A N 1
ATOM 1954 C CA . PRO A 1 242 ? -11.526 -2.979 23.354 1.00 91.12 242 PRO A CA 1
ATOM 1955 C C . PRO A 1 242 ? -11.494 -3.398 21.879 1.00 91.12 242 PRO A C 1
ATOM 1957 O O . PRO A 1 242 ? -11.766 -2.589 20.986 1.00 91.12 242 PRO A O 1
ATOM 1960 N N . VAL A 1 243 ? -11.234 -4.683 21.620 1.00 94.44 243 VAL A N 1
ATOM 1961 C CA . VAL A 1 243 ? -11.185 -5.248 20.258 1.00 94.44 243 VAL A CA 1
ATOM 1962 C C . VAL A 1 243 ? -12.494 -5.004 19.511 1.00 94.44 243 VAL A C 1
ATOM 1964 O O . VAL A 1 243 ? -12.486 -4.646 18.335 1.00 94.44 243 VAL A O 1
ATOM 1967 N N . GLU A 1 244 ? -13.625 -5.162 20.192 1.00 93.81 244 GLU A N 1
ATOM 1968 C CA . GLU A 1 244 ? -14.962 -5.015 19.622 1.00 93.81 244 GLU A CA 1
ATOM 1969 C C . GLU A 1 244 ? -15.224 -3.592 19.120 1.00 93.81 244 GLU A C 1
ATOM 1971 O O . GLU A 1 244 ? -15.936 -3.416 18.127 1.00 93.81 244 GLU A O 1
ATOM 1976 N N . THR A 1 245 ? -14.631 -2.589 19.774 1.00 93.31 245 THR A N 1
ATOM 1977 C CA . THR A 1 245 ? -14.707 -1.186 19.356 1.00 93.31 245 THR A CA 1
ATOM 1978 C C . THR A 1 245 ? -13.980 -1.000 18.029 1.00 93.31 245 THR A C 1
ATOM 1980 O O . THR A 1 245 ? -14.592 -0.534 17.071 1.00 93.31 245 THR A O 1
ATOM 1983 N N . LEU A 1 246 ? -12.728 -1.464 17.934 1.00 93.00 246 LEU A N 1
ATOM 1984 C CA . LEU A 1 246 ? -11.932 -1.362 16.707 1.00 93.00 246 LEU A CA 1
ATOM 1985 C C . LEU A 1 246 ? -12.574 -2.139 15.546 1.00 93.00 246 LEU A C 1
ATOM 1987 O O . LEU A 1 246 ? -12.616 -1.669 14.412 1.00 93.00 246 LEU A O 1
ATOM 1991 N N . VAL A 1 247 ? -13.123 -3.327 15.814 1.00 94.81 247 VAL A N 1
ATOM 1992 C CA . VAL A 1 247 ? -13.839 -4.116 14.798 1.00 94.81 247 VAL A CA 1
ATOM 1993 C C . VAL A 1 247 ? -15.115 -3.414 14.342 1.00 94.81 247 VAL A C 1
ATOM 1995 O O . VAL A 1 247 ? -15.422 -3.432 13.152 1.00 94.81 247 VAL A O 1
ATOM 1998 N N . SER A 1 248 ? -15.862 -2.785 15.248 1.00 93.31 248 SER A N 1
ATOM 1999 C CA . SER A 1 248 ? -17.069 -2.041 14.871 1.00 93.31 248 SER A CA 1
ATOM 2000 C C . SER A 1 248 ? -16.726 -0.813 14.028 1.00 93.31 248 SER A C 1
ATOM 2002 O O . SER A 1 248 ? -17.338 -0.613 12.986 1.00 93.31 248 SER A O 1
ATOM 2004 N N . GLU A 1 249 ? -15.659 -0.098 14.375 1.00 93.31 249 GLU A N 1
ATOM 2005 C CA . GLU A 1 249 ? -15.143 1.017 13.581 1.00 93.31 249 GLU A CA 1
ATOM 2006 C C . GLU A 1 249 ? -14.690 0.586 12.177 1.00 93.31 249 GLU A C 1
ATOM 2008 O O . GLU A 1 249 ? -14.972 1.273 11.196 1.00 93.31 249 GLU A O 1
ATOM 2013 N N . ILE A 1 250 ? -14.060 -0.588 12.031 1.00 93.81 250 ILE A N 1
ATOM 2014 C CA . ILE A 1 250 ? -13.748 -1.157 10.708 1.00 93.81 250 ILE A CA 1
ATOM 2015 C C . ILE A 1 250 ? -15.025 -1.370 9.882 1.00 93.81 250 ILE A C 1
ATOM 2017 O O . ILE A 1 250 ? -15.036 -1.093 8.679 1.00 93.81 250 ILE A O 1
ATOM 2021 N N . TYR A 1 251 ? -16.093 -1.877 10.502 1.00 93.12 251 TYR A N 1
ATOM 2022 C CA . TYR A 1 251 ? -17.370 -2.104 9.820 1.00 93.12 251 TYR A CA 1
ATOM 2023 C C . TYR A 1 251 ? -18.030 -0.792 9.399 1.00 93.12 251 TYR A C 1
ATOM 2025 O O . TYR A 1 251 ? -18.569 -0.728 8.292 1.00 93.12 251 TYR A O 1
ATOM 2033 N N . ASP A 1 252 ? -17.932 0.244 10.230 1.00 91.88 252 ASP A N 1
ATOM 2034 C CA . ASP A 1 252 ? -18.448 1.580 9.933 1.00 91.88 252 ASP A CA 1
ATOM 2035 C C . ASP A 1 252 ? -17.644 2.241 8.802 1.00 91.88 252 ASP A C 1
ATOM 2037 O O . ASP A 1 252 ? -18.215 2.732 7.827 1.00 91.88 252 ASP A O 1
ATOM 2041 N N . LEU A 1 253 ? -16.309 2.160 8.850 1.00 91.81 253 LEU A N 1
ATOM 2042 C CA . LEU A 1 253 ? -15.414 2.647 7.791 1.00 91.81 253 LEU A CA 1
ATOM 2043 C C . LEU A 1 253 ? -15.693 2.002 6.432 1.00 91.81 253 LEU A C 1
ATOM 2045 O O . LEU A 1 253 ? -15.584 2.646 5.384 1.00 91.81 253 LEU A O 1
ATOM 2049 N N . LEU A 1 254 ? -15.994 0.705 6.443 1.00 90.44 254 LEU A N 1
ATOM 2050 C CA . LEU A 1 254 ? -16.300 -0.058 5.242 1.00 90.44 254 LEU A CA 1
ATOM 2051 C C . LEU A 1 254 ? -17.790 -0.018 4.889 1.00 90.44 254 LEU A C 1
ATOM 2053 O O . LEU A 1 254 ? -18.151 -0.597 3.869 1.00 90.44 254 LEU A O 1
ATOM 2057 N N . VAL A 1 255 ? -18.634 0.668 5.669 1.00 87.12 255 VAL A N 1
ATOM 2058 C CA . VAL A 1 255 ? -20.083 0.800 5.439 1.00 87.12 255 VAL A CA 1
ATOM 2059 C C . VAL A 1 255 ? -20.738 -0.577 5.243 1.00 87.12 255 VAL A C 1
ATOM 2061 O O . VAL A 1 255 ? -21.450 -0.826 4.274 1.00 87.12 255 VAL A O 1
ATOM 2064 N N . VAL A 1 256 ? -20.403 -1.527 6.122 1.00 80.06 256 VAL A N 1
ATOM 2065 C CA . VAL A 1 256 ? -20.855 -2.928 6.013 1.00 80.06 256 VAL A CA 1
ATOM 2066 C C . VAL A 1 256 ? -22.239 -3.115 6.629 1.00 80.06 256 VAL A C 1
ATOM 2068 O O . VAL A 1 256 ? -23.039 -3.876 6.098 1.00 80.06 256 VAL A O 1
ATOM 2071 N N . ALA A 1 257 ? -22.524 -2.434 7.744 1.00 68.50 257 ALA A N 1
ATOM 2072 C CA . ALA A 1 257 ? -23.786 -2.578 8.472 1.00 68.50 257 ALA A CA 1
ATOM 2073 C C . ALA A 1 257 ? -24.995 -1.993 7.717 1.00 68.50 257 ALA A C 1
ATOM 2075 O O . ALA A 1 257 ? -26.101 -2.510 7.853 1.00 68.50 257 ALA A O 1
ATOM 2076 N N . ASP A 1 258 ? -24.772 -0.966 6.893 1.00 67.69 258 ASP A N 1
ATOM 2077 C CA . ASP A 1 258 ? -25.821 -0.290 6.117 1.00 67.69 258 ASP A CA 1
ATOM 2078 C C . ASP A 1 258 ? -26.103 -0.966 4.760 1.00 67.69 258 ASP A C 1
ATOM 2080 O O . ASP A 1 258 ? -26.935 -0.495 3.982 1.00 67.69 258 ASP A O 1
ATOM 2084 N N . ASP A 1 259 ? -25.403 -2.058 4.435 1.00 72.44 259 ASP A N 1
ATOM 2085 C CA . ASP A 1 259 ? -25.611 -2.781 3.184 1.00 72.44 259 ASP A CA 1
ATOM 2086 C C . ASP A 1 259 ? -26.764 -3.786 3.323 1.00 72.44 259 ASP A C 1
ATOM 2088 O O . ASP A 1 259 ? -26.575 -4.936 3.723 1.00 72.44 259 ASP A O 1
ATOM 2092 N N . GLU A 1 260 ? -27.972 -3.361 2.938 1.00 69.88 260 GLU A N 1
ATOM 2093 C CA . GLU A 1 260 ? -29.179 -4.205 2.912 1.00 69.88 260 GLU A CA 1
ATOM 2094 C C . GLU A 1 260 ? -28.993 -5.504 2.101 1.00 69.88 260 GLU A C 1
ATOM 2096 O O . GLU A 1 260 ? -29.693 -6.491 2.336 1.00 69.88 260 GLU A O 1
ATOM 2101 N N . SER A 1 261 ? -28.041 -5.534 1.158 1.00 72.38 261 SER A N 1
ATOM 2102 C CA . SER A 1 261 ? -27.734 -6.723 0.356 1.00 72.38 261 SER A CA 1
ATOM 2103 C C . SER A 1 261 ? -26.837 -7.744 1.072 1.00 72.38 261 SER A C 1
ATOM 2105 O O . SER A 1 261 ? -26.648 -8.853 0.565 1.00 72.38 261 SER A O 1
ATOM 2107 N N . ASN A 1 262 ? -26.331 -7.411 2.266 1.00 78.06 262 ASN A N 1
ATOM 2108 C CA . ASN A 1 262 ? -25.397 -8.216 3.050 1.00 78.06 262 ASN A CA 1
ATOM 2109 C C . ASN A 1 262 ? -25.833 -8.374 4.526 1.00 78.06 262 ASN A C 1
ATOM 2111 O O . ASN A 1 262 ? -25.136 -7.930 5.443 1.00 78.06 262 ASN A O 1
ATOM 2115 N N . PRO A 1 263 ? -26.951 -9.071 4.795 1.00 71.19 263 PRO A N 1
ATOM 2116 C CA . PRO A 1 263 ? -27.481 -9.235 6.153 1.00 71.19 263 PRO A CA 1
ATOM 2117 C C . PRO A 1 263 ? -26.558 -10.039 7.085 1.00 71.19 263 PRO A C 1
ATOM 2119 O O . PRO A 1 263 ? -26.693 -9.970 8.302 1.00 71.19 263 PRO A O 1
ATOM 2122 N N . GLU A 1 264 ? -25.621 -10.813 6.529 1.00 79.62 264 GLU A N 1
ATOM 2123 C CA . GLU A 1 264 ? -24.639 -11.591 7.293 1.00 79.62 264 GLU A CA 1
ATOM 2124 C C . GLU A 1 264 ? -23.397 -10.766 7.683 1.00 79.62 264 GLU A C 1
ATOM 2126 O O . GLU A 1 264 ? -22.534 -11.273 8.398 1.00 79.62 264 GLU A O 1
ATOM 2131 N N . GLY A 1 265 ? -23.274 -9.521 7.202 1.00 83.88 265 GLY A N 1
ATOM 2132 C CA . GLY A 1 265 ? -22.142 -8.638 7.493 1.00 83.88 265 GLY A CA 1
ATOM 2133 C C . GLY A 1 265 ? -20.801 -9.144 6.952 1.00 83.88 265 GLY A C 1
ATOM 2134 O O . GLY A 1 265 ? -19.750 -8.812 7.492 1.00 83.88 265 GLY A O 1
ATOM 2135 N N . ARG A 1 266 ? -20.806 -9.976 5.904 1.00 90.81 266 ARG A N 1
ATOM 2136 C CA . ARG A 1 266 ? -19.583 -10.567 5.345 1.00 90.81 266 ARG A CA 1
ATOM 2137 C C . ARG A 1 266 ? -18.880 -9.582 4.426 1.00 90.81 266 ARG A C 1
ATOM 2139 O O . ARG A 1 266 ? -19.453 -9.126 3.443 1.00 90.81 266 ARG A O 1
ATOM 2146 N N . ILE A 1 267 ? -17.613 -9.291 4.674 1.00 93.19 267 ILE A N 1
ATOM 2147 C CA . ILE A 1 267 ? -16.824 -8.450 3.772 1.00 93.19 267 ILE A CA 1
ATOM 2148 C C . ILE A 1 267 ? -16.282 -9.355 2.669 1.00 93.19 267 ILE A C 1
ATOM 2150 O O . ILE A 1 267 ? -15.630 -10.344 2.972 1.00 93.19 267 ILE A O 1
ATOM 2154 N N . ALA A 1 268 ? -16.531 -9.041 1.399 1.00 93.38 268 ALA A N 1
ATOM 2155 C CA . ALA A 1 268 ? -16.009 -9.789 0.251 1.00 93.38 268 ALA A CA 1
ATOM 2156 C C . ALA A 1 268 ? -15.144 -8.896 -0.652 1.00 93.38 268 ALA A C 1
ATOM 2158 O O . ALA A 1 268 ? -15.230 -7.667 -0.600 1.00 93.38 268 ALA A O 1
ATOM 2159 N N . LEU A 1 269 ? -14.347 -9.497 -1.543 1.00 92.62 269 LEU A N 1
ATOM 2160 C CA . LEU A 1 269 ? -13.466 -8.737 -2.440 1.00 92.62 269 LEU A CA 1
ATOM 2161 C C . LEU A 1 269 ? -14.191 -7.643 -3.258 1.00 92.62 269 LEU A C 1
ATOM 2163 O O . LEU A 1 269 ? -13.650 -6.542 -3.346 1.00 92.62 269 LEU A O 1
ATOM 2167 N N . PRO A 1 270 ? -15.387 -7.863 -3.845 1.00 92.19 270 PRO A N 1
ATOM 2168 C CA . PRO A 1 270 ? -16.097 -6.797 -4.558 1.00 92.19 270 PRO A CA 1
ATOM 2169 C C . PRO A 1 270 ? -16.403 -5.578 -3.675 1.00 92.19 270 PRO A C 1
ATOM 2171 O O . PRO A 1 270 ? -16.234 -4.444 -4.125 1.00 92.19 270 PRO A O 1
ATOM 2174 N N . HIS A 1 271 ? -16.772 -5.811 -2.411 1.00 91.50 271 HIS A N 1
ATOM 2175 C CA . HIS A 1 271 ? -17.004 -4.758 -1.419 1.00 91.50 271 HIS A CA 1
ATOM 2176 C C . HIS A 1 271 ? -15.722 -3.977 -1.134 1.00 91.50 271 HIS A C 1
ATOM 2178 O O . HIS A 1 271 ? -15.684 -2.752 -1.228 1.00 91.50 271 HIS A O 1
ATOM 2184 N N . VAL A 1 272 ? -14.624 -4.698 -0.907 1.00 92.81 272 VAL A N 1
ATOM 2185 C CA . VAL A 1 272 ? -13.293 -4.111 -0.705 1.00 92.81 272 VAL A CA 1
ATOM 2186 C C . VAL A 1 272 ? -12.860 -3.250 -1.892 1.00 92.81 272 VAL A C 1
ATOM 2188 O O . VAL A 1 272 ? -12.327 -2.161 -1.701 1.00 92.81 272 VAL A O 1
ATOM 2191 N N . LEU A 1 273 ? -13.123 -3.688 -3.125 1.00 92.31 273 LEU A N 1
ATOM 2192 C CA . LEU A 1 273 ? -12.787 -2.915 -4.322 1.00 92.31 273 LEU A CA 1
ATOM 2193 C C . LEU A 1 273 ? -13.624 -1.635 -4.451 1.00 92.31 273 LEU A C 1
ATOM 2195 O O . LEU A 1 273 ? -13.102 -0.612 -4.897 1.00 92.31 273 LEU A O 1
ATOM 2199 N N . LYS A 1 274 ? -14.890 -1.655 -4.024 1.00 92.44 274 LYS A N 1
ATOM 2200 C CA . LYS A 1 274 ? -15.736 -0.453 -3.957 1.00 92.44 274 LYS A CA 1
ATOM 2201 C C . LYS A 1 274 ? -15.214 0.540 -2.911 1.00 92.44 274 LYS A C 1
ATOM 2203 O O . LYS A 1 274 ? -15.182 1.740 -3.171 1.00 92.44 274 LYS A O 1
ATOM 2208 N N . HIS A 1 275 ? -14.719 0.036 -1.781 1.00 92.56 275 HIS A N 1
ATOM 2209 C CA . HIS A 1 275 ? -14.230 0.823 -0.645 1.00 92.56 275 HIS A CA 1
ATOM 2210 C C . HIS A 1 275 ? -12.694 0.809 -0.518 1.00 92.56 275 HIS A C 1
ATOM 2212 O O . HIS A 1 275 ? -12.153 0.844 0.583 1.00 92.56 275 HIS A O 1
ATOM 2218 N N . THR A 1 276 ? -11.975 0.795 -1.650 1.00 92.31 276 THR A N 1
ATOM 2219 C CA . THR A 1 276 ? -10.515 0.566 -1.702 1.00 92.31 276 THR A CA 1
ATOM 2220 C C . THR A 1 276 ? -9.720 1.499 -0.775 1.00 92.31 276 THR A C 1
ATOM 2222 O O . THR A 1 276 ? -8.827 1.044 -0.067 1.00 92.31 276 THR A O 1
ATOM 2225 N N . ARG A 1 277 ? -10.041 2.801 -0.742 1.00 92.56 277 ARG A N 1
ATOM 2226 C CA . ARG A 1 277 ? -9.323 3.767 0.111 1.00 92.56 277 ARG A CA 1
ATOM 2227 C C . ARG A 1 277 ? -9.516 3.482 1.600 1.00 92.56 277 ARG A C 1
ATOM 2229 O O . ARG A 1 277 ? -8.536 3.434 2.332 1.00 92.56 277 ARG A O 1
ATOM 2236 N N . ALA A 1 278 ? -10.761 3.255 2.025 1.00 94.31 278 ALA A N 1
ATOM 2237 C CA . ALA A 1 278 ? -11.078 2.911 3.410 1.00 94.31 278 ALA A CA 1
ATOM 2238 C C . ALA A 1 278 ? -10.432 1.575 3.804 1.00 94.31 278 ALA A C 1
ATOM 2240 O O . ALA A 1 278 ? -9.823 1.467 4.863 1.00 94.31 278 ALA A O 1
ATOM 2241 N N . PHE A 1 279 ? -10.461 0.588 2.906 1.00 95.81 279 PHE A N 1
ATOM 2242 C CA . PHE A 1 279 ? -9.775 -0.682 3.109 1.00 95.81 279 PHE A CA 1
ATOM 2243 C C . PHE A 1 279 ? -8.255 -0.518 3.248 1.00 95.81 279 PHE A C 1
ATOM 2245 O O . PHE A 1 279 ? -7.647 -1.168 4.091 1.00 95.81 279 PHE A O 1
ATOM 2252 N N . GLY A 1 280 ? -7.635 0.381 2.478 1.00 94.94 280 GLY A N 1
ATOM 2253 C CA . GLY A 1 280 ? -6.221 0.727 2.634 1.00 94.94 280 GLY A CA 1
ATOM 2254 C C . GLY A 1 280 ? -5.890 1.291 4.022 1.00 94.94 280 GLY A C 1
ATOM 2255 O O . GLY A 1 280 ? -4.833 0.976 4.567 1.00 94.94 280 GLY A O 1
ATOM 2256 N N . THR A 1 281 ? -6.793 2.076 4.618 1.00 94.69 281 THR A N 1
ATOM 2257 C CA . THR A 1 281 ? -6.675 2.545 6.010 1.00 94.69 281 THR A CA 1
ATOM 2258 C C . THR A 1 281 ? -6.781 1.385 6.995 1.00 94.69 281 THR A C 1
ATOM 2260 O O . THR A 1 281 ? -5.890 1.229 7.826 1.00 94.69 281 THR A O 1
ATOM 2263 N N . VAL A 1 282 ? -7.797 0.528 6.837 1.00 95.62 282 VAL A N 1
ATOM 2264 C CA . VAL A 1 282 ? -8.009 -0.676 7.664 1.00 95.62 282 VAL A CA 1
ATOM 2265 C C . VAL A 1 282 ? -6.786 -1.587 7.650 1.00 95.62 282 VAL A C 1
ATOM 2267 O O . VAL A 1 282 ? -6.294 -1.993 8.698 1.00 95.62 282 VAL A O 1
ATOM 2270 N N . VAL A 1 283 ? -6.241 -1.875 6.467 1.00 95.31 283 VAL A N 1
ATOM 2271 C CA . VAL A 1 283 ? -5.002 -2.652 6.333 1.00 95.31 283 VAL A CA 1
ATOM 2272 C C . VAL A 1 283 ? -3.844 -1.961 7.046 1.00 95.31 283 VAL A C 1
ATOM 2274 O O . VAL A 1 283 ? -3.069 -2.638 7.712 1.00 95.31 283 VAL A O 1
ATOM 2277 N N . GLY A 1 284 ? -3.725 -0.638 6.909 1.00 92.75 284 GLY A N 1
ATOM 2278 C CA . GLY A 1 284 ? -2.677 0.151 7.547 1.00 92.75 284 GLY A CA 1
ATOM 2279 C C . GLY A 1 284 ? -2.623 -0.087 9.053 1.00 92.75 284 GLY A C 1
ATOM 2280 O O . GLY A 1 284 ? -1.628 -0.617 9.545 1.00 92.75 284 GLY A O 1
ATOM 2281 N N . PHE A 1 285 ? -3.702 0.247 9.764 1.00 91.69 285 PHE A N 1
ATOM 2282 C CA . PHE A 1 285 ? -3.719 0.162 11.225 1.00 91.69 285 PHE A CA 1
ATOM 2283 C C . PHE A 1 285 ? -3.840 -1.269 11.764 1.00 91.69 285 PHE A C 1
ATOM 2285 O O . PHE A 1 285 ? -3.429 -1.524 12.888 1.00 91.69 285 PHE A O 1
ATOM 2292 N N . LEU A 1 286 ? -4.350 -2.237 10.990 1.00 93.94 286 LEU A N 1
ATOM 2293 C CA . LEU A 1 286 ? -4.320 -3.646 11.407 1.00 93.94 286 LEU A CA 1
ATOM 2294 C C . LEU A 1 286 ? -2.935 -4.276 11.257 1.00 93.94 286 LEU A C 1
ATOM 2296 O O . LEU A 1 286 ? -2.619 -5.234 11.964 1.00 93.94 286 LEU A O 1
ATOM 2300 N N . ALA A 1 287 ? -2.123 -3.794 10.317 1.00 90.81 287 ALA A N 1
ATOM 2301 C CA . ALA A 1 287 ? -0.846 -4.413 9.990 1.00 90.81 287 ALA A CA 1
ATOM 2302 C C . ALA A 1 287 ? 0.360 -3.719 10.633 1.00 90.81 287 ALA A C 1
ATOM 2304 O O . ALA A 1 287 ? 1.359 -4.401 10.838 1.00 90.81 287 ALA A O 1
ATOM 2305 N N . ASN A 1 288 ? 0.296 -2.423 10.953 1.00 89.88 288 ASN A N 1
ATOM 2306 C CA . ASN A 1 288 ? 1.445 -1.634 11.409 1.00 89.88 288 ASN A CA 1
ATOM 2307 C C . ASN A 1 288 ? 1.084 -0.679 12.558 1.00 89.88 288 ASN A C 1
ATOM 2309 O O . ASN A 1 288 ? 0.040 -0.031 12.525 1.00 89.88 288 ASN A O 1
ATOM 2313 N N . THR A 1 289 ? 1.974 -0.555 13.545 1.00 87.88 289 THR A N 1
ATOM 2314 C CA . THR A 1 289 ? 1.728 0.257 14.746 1.00 87.88 289 THR A CA 1
ATOM 2315 C C . THR A 1 289 ? 1.791 1.752 14.491 1.00 87.88 289 THR A C 1
ATOM 2317 O O . THR A 1 289 ? 0.995 2.473 15.072 1.00 87.88 289 THR A O 1
ATOM 2320 N N . ASP A 1 290 ? 2.673 2.241 13.617 1.00 87.00 290 ASP A N 1
ATOM 2321 C CA . ASP A 1 290 ? 2.728 3.677 13.313 1.00 87.00 290 ASP A CA 1
ATOM 2322 C C . ASP A 1 290 ? 1.457 4.100 12.583 1.00 87.00 290 ASP A C 1
ATOM 2324 O O . ASP A 1 290 ? 0.837 5.091 12.943 1.00 87.00 290 ASP A O 1
ATOM 2328 N N . ALA A 1 291 ? 1.009 3.297 11.614 1.00 89.12 291 ALA A N 1
ATOM 2329 C CA . ALA A 1 291 ? -0.260 3.536 10.934 1.00 89.12 291 ALA A CA 1
ATOM 2330 C C . ALA A 1 291 ? -1.464 3.450 11.891 1.00 89.12 291 ALA A C 1
ATOM 2332 O O . ALA A 1 291 ? -2.455 4.144 11.676 1.00 89.12 291 ALA A O 1
ATOM 2333 N N . PHE A 1 292 ? -1.385 2.618 12.935 1.00 90.50 292 PHE A N 1
ATOM 2334 C CA . PHE A 1 292 ? -2.380 2.577 14.008 1.00 90.50 292 PHE A CA 1
ATOM 2335 C C . PHE A 1 292 ? -2.356 3.855 14.850 1.00 90.50 292 PHE A C 1
ATOM 2337 O O . PHE A 1 292 ? -3.391 4.489 15.017 1.00 90.50 292 PHE A O 1
ATOM 2344 N N . ILE A 1 293 ? -1.180 4.288 15.307 1.00 87.19 293 ILE A N 1
ATOM 2345 C CA . ILE A 1 293 ? -1.013 5.510 16.106 1.00 87.19 293 ILE A CA 1
ATOM 2346 C C . ILE A 1 293 ? -1.452 6.746 15.312 1.00 87.19 293 ILE A C 1
ATOM 2348 O O . ILE A 1 293 ? -2.181 7.585 15.832 1.00 87.19 293 ILE A O 1
ATOM 2352 N N . GLU A 1 294 ? -1.065 6.849 14.038 1.00 87.56 294 GLU A N 1
ATOM 2353 C CA . GLU A 1 294 ? -1.510 7.914 13.131 1.00 87.56 294 GLU A CA 1
ATOM 2354 C C . GLU A 1 294 ? -3.037 7.925 12.971 1.00 87.56 294 GLU A C 1
ATOM 2356 O O . GLU A 1 294 ? -3.641 8.993 12.846 1.00 87.56 294 GLU A O 1
ATOM 2361 N N . TYR A 1 295 ? -3.661 6.745 12.957 1.00 89.31 295 TYR A N 1
ATOM 2362 C CA . TYR A 1 295 ? -5.106 6.614 12.853 1.00 89.31 295 TYR A CA 1
ATOM 2363 C C . TYR A 1 295 ? -5.815 7.007 14.152 1.00 89.31 295 TYR A C 1
ATOM 2365 O O . TYR A 1 295 ? -6.806 7.727 14.081 1.00 89.31 295 TYR A O 1
ATOM 2373 N N . GLU A 1 296 ? -5.316 6.617 15.321 1.00 84.94 296 GLU A N 1
ATOM 2374 C CA . GLU A 1 296 ? -5.875 7.038 16.616 1.00 84.94 296 GLU A CA 1
ATOM 2375 C C . GLU A 1 296 ? -5.712 8.553 16.832 1.00 84.94 296 GLU A C 1
ATOM 2377 O O . GLU A 1 296 ? -6.666 9.250 17.170 1.00 84.94 296 GLU A O 1
ATOM 23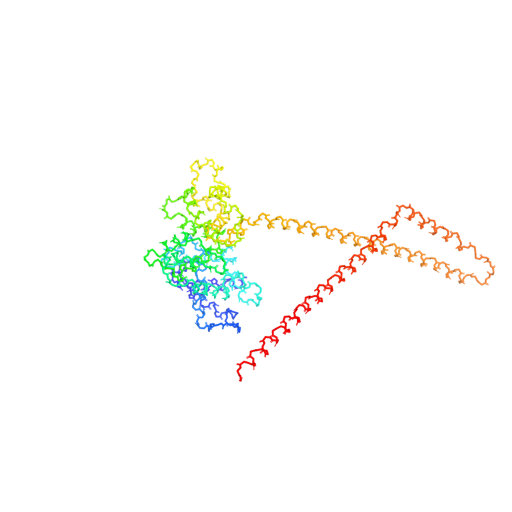82 N N . ALA A 1 297 ? -4.537 9.107 16.517 1.00 83.06 297 ALA A N 1
ATOM 2383 C CA . ALA A 1 297 ? -4.249 10.539 16.638 1.00 83.06 297 ALA A CA 1
ATOM 2384 C C . ALA A 1 297 ? -4.944 11.408 15.568 1.00 83.06 297 ALA A C 1
ATOM 2386 O O . ALA A 1 297 ? -4.799 12.635 15.555 1.00 83.06 297 ALA A O 1
ATOM 2387 N N . ARG A 1 298 ? -5.699 10.808 14.635 1.00 79.81 298 ARG A N 1
ATOM 2388 C CA . ARG A 1 298 ? -6.279 11.528 13.489 1.00 79.81 298 ARG A CA 1
ATOM 2389 C C . ARG A 1 298 ? -7.198 12.669 13.916 1.00 79.81 298 ARG A C 1
ATOM 2391 O O . ARG A 1 298 ? -7.232 13.693 13.239 1.00 79.81 298 ARG A O 1
ATOM 2398 N N . GLU A 1 299 ? -7.947 12.504 15.003 1.00 73.56 299 GLU A N 1
ATOM 2399 C CA . GLU A 1 299 ? -8.910 13.510 15.458 1.00 73.56 299 GLU A CA 1
ATOM 2400 C C . GLU A 1 299 ? -8.198 14.729 16.050 1.00 73.56 299 GLU A C 1
ATOM 2402 O O . GLU A 1 299 ? -8.567 15.864 15.743 1.00 73.56 299 GLU A O 1
ATOM 2407 N N . GLU A 1 300 ? -7.108 14.504 16.788 1.00 73.88 300 GLU A N 1
ATOM 2408 C CA . GLU A 1 300 ? -6.241 15.559 17.320 1.00 73.88 300 GLU A CA 1
ATOM 2409 C C . GLU A 1 300 ? -5.565 16.339 16.186 1.00 73.88 300 GLU A C 1
ATOM 2411 O O . GLU A 1 300 ? -5.651 17.567 16.133 1.00 73.88 300 GLU A O 1
ATOM 2416 N N . ILE A 1 301 ? -4.994 15.633 15.201 1.00 67.75 301 ILE A N 1
ATOM 2417 C CA . ILE A 1 301 ? -4.354 16.250 14.027 1.00 67.75 301 ILE A CA 1
ATOM 2418 C C . ILE A 1 301 ? -5.366 17.074 13.219 1.00 67.75 301 ILE A C 1
ATOM 2420 O O . ILE A 1 301 ? -5.048 18.150 12.700 1.00 67.75 301 ILE A O 1
ATOM 2424 N N . VAL A 1 302 ? -6.591 16.567 13.063 1.00 68.44 302 VAL A N 1
ATOM 2425 C CA . VAL A 1 302 ? -7.667 17.288 12.377 1.00 68.44 302 VAL A CA 1
ATOM 2426 C C . VAL A 1 302 ? -8.029 18.550 13.159 1.00 68.44 302 VAL A C 1
ATOM 2428 O O . VAL A 1 302 ? -8.092 19.626 12.557 1.00 68.44 302 VAL A O 1
ATOM 2431 N N . HIS A 1 303 ? -8.191 18.454 14.480 1.00 67.31 303 HIS A N 1
ATOM 2432 C CA . HIS A 1 303 ? -8.478 19.595 15.344 1.00 67.31 303 HIS A CA 1
ATOM 2433 C C . HIS A 1 303 ? -7.385 20.675 15.250 1.00 67.31 303 HIS A C 1
ATOM 2435 O O . HIS A 1 303 ? -7.700 21.838 14.989 1.00 67.31 303 HIS A O 1
ATOM 2441 N N . GLU A 1 304 ? -6.105 20.303 15.342 1.00 71.38 304 GLU A N 1
ATOM 2442 C CA . GLU A 1 304 ? -4.974 21.230 15.192 1.00 71.38 304 GLU A CA 1
ATOM 2443 C C . GLU A 1 304 ? -4.972 21.946 13.837 1.00 71.38 304 GLU A C 1
ATOM 2445 O O . GLU A 1 304 ? -4.821 23.170 13.769 1.00 71.38 304 GLU A O 1
ATOM 2450 N N . LYS A 1 305 ? -5.192 21.211 12.738 1.00 71.06 305 LYS A N 1
ATOM 2451 C CA . LYS A 1 305 ? -5.258 21.797 11.389 1.00 71.06 305 LYS A CA 1
ATOM 2452 C C . LYS A 1 305 ? -6.417 22.782 11.251 1.00 71.06 305 LYS A C 1
ATOM 2454 O O . LYS A 1 305 ? -6.252 23.831 10.620 1.00 71.06 305 LYS A O 1
ATOM 2459 N N . PHE A 1 306 ? -7.578 22.474 11.834 1.00 71.31 306 PHE A N 1
ATOM 2460 C CA . PHE A 1 306 ? -8.714 23.396 11.865 1.00 71.31 306 PHE A CA 1
ATOM 2461 C C . PHE A 1 306 ? -8.393 24.660 12.671 1.00 71.31 306 PHE A C 1
ATOM 2463 O O . PHE A 1 306 ? -8.655 25.764 12.184 1.00 71.31 306 PHE A O 1
ATOM 2470 N N . SER A 1 307 ? -7.771 24.530 13.846 1.00 73.44 307 SER A N 1
ATOM 2471 C CA . SER A 1 307 ? -7.337 25.670 14.662 1.00 73.44 307 SER A CA 1
ATOM 2472 C C . SER A 1 307 ? -6.315 26.549 13.930 1.00 73.44 307 SER A C 1
ATOM 2474 O O . SER A 1 307 ? -6.491 27.767 13.860 1.00 73.44 307 SER A O 1
ATOM 2476 N N . ALA A 1 308 ? -5.305 25.948 13.295 1.00 76.56 308 ALA A N 1
ATOM 2477 C CA . ALA A 1 308 ? -4.286 26.667 12.531 1.00 76.56 308 ALA A CA 1
ATOM 2478 C C . ALA A 1 308 ? -4.878 27.423 11.328 1.00 76.56 308 ALA A C 1
ATOM 2480 O O . ALA A 1 308 ? -4.487 28.558 11.039 1.00 76.56 308 ALA A O 1
ATOM 2481 N N . LYS A 1 309 ? -5.864 26.831 10.637 1.00 82.06 309 LYS A N 1
ATOM 2482 C CA . LYS A 1 309 ? -6.579 27.496 9.540 1.00 82.06 309 LYS A CA 1
ATOM 2483 C C . LYS A 1 309 ? -7.336 28.734 10.029 1.00 82.06 309 LYS A C 1
ATOM 2485 O O . LYS A 1 309 ? -7.238 29.785 9.399 1.00 82.06 309 LYS A O 1
ATOM 2490 N N . GLN A 1 310 ? -8.038 28.637 11.160 1.00 75.06 310 GLN A N 1
ATOM 2491 C CA . GLN A 1 310 ? -8.742 29.783 11.746 1.00 75.06 310 GLN A CA 1
ATOM 2492 C C . GLN A 1 310 ? -7.781 30.900 12.167 1.00 75.06 310 GLN A C 1
ATOM 2494 O O . GLN A 1 310 ? -8.082 32.080 11.986 1.00 75.06 310 GLN A O 1
ATOM 2499 N N . GLU A 1 311 ? -6.616 30.552 12.715 1.00 81.38 311 GLU A N 1
ATOM 2500 C CA . GLU A 1 311 ? -5.606 31.540 13.095 1.00 81.38 311 GLU A CA 1
ATOM 2501 C C . GLU A 1 311 ? -5.020 32.254 11.869 1.00 81.38 311 GLU A C 1
ATOM 2503 O O . GLU A 1 311 ? -4.866 33.479 11.878 1.00 81.38 311 GLU A O 1
ATOM 2508 N N . LYS A 1 312 ? -4.767 31.515 10.781 1.00 84.94 312 LYS A N 1
ATOM 2509 C CA . LYS A 1 312 ? -4.338 32.095 9.505 1.00 84.94 312 LYS A CA 1
ATOM 2510 C C . LYS A 1 312 ? -5.388 33.054 8.939 1.00 84.94 312 LYS A C 1
ATOM 2512 O O . LYS A 1 312 ? -5.051 34.185 8.609 1.00 84.94 312 LYS A O 1
ATOM 2517 N N . GLU A 1 313 ? -6.660 32.658 8.914 1.00 83.25 313 GLU A N 1
ATOM 2518 C CA . GLU A 1 313 ? -7.757 33.520 8.446 1.00 83.25 313 GLU A CA 1
ATOM 2519 C C . GLU A 1 313 ? -7.901 34.803 9.285 1.00 83.25 313 GLU A C 1
ATOM 2521 O O . GLU A 1 313 ? -8.202 35.871 8.746 1.00 83.25 313 GLU A O 1
ATOM 2526 N N . LYS A 1 314 ? -7.657 34.733 10.601 1.00 84.88 314 LYS A N 1
ATOM 2527 C CA . LYS A 1 314 ? -7.617 35.923 11.468 1.00 84.88 314 LYS A CA 1
ATOM 2528 C C . LYS A 1 314 ? -6.455 36.852 11.106 1.00 84.88 314 LYS A C 1
ATOM 2530 O O . LYS A 1 314 ? -6.677 38.057 10.980 1.00 84.88 314 LYS A O 1
ATOM 2535 N N . LYS A 1 315 ? -5.249 36.309 10.905 1.00 82.25 315 LYS A N 1
ATOM 2536 C CA . LYS A 1 315 ? -4.061 37.087 10.502 1.00 82.25 315 LYS A CA 1
ATOM 2537 C C . LYS A 1 315 ? -4.252 37.741 9.133 1.00 82.25 315 LYS A C 1
ATOM 2539 O O . LYS A 1 315 ? -3.951 38.923 8.984 1.00 82.25 315 LYS A O 1
ATOM 2544 N N . ASP A 1 316 ? -4.838 37.023 8.177 1.00 82.50 316 ASP A N 1
ATOM 2545 C CA . ASP A 1 316 ? -5.129 37.550 6.841 1.00 82.50 316 ASP A CA 1
ATOM 2546 C C . ASP A 1 316 ? -6.142 38.706 6.907 1.00 82.50 316 ASP A C 1
ATOM 2548 O O . ASP A 1 316 ? -5.920 39.756 6.304 1.00 82.50 316 ASP A O 1
ATOM 2552 N N . LYS A 1 317 ? -7.212 38.585 7.708 1.00 84.12 317 LYS A N 1
ATOM 2553 C CA . LYS A 1 317 ? -8.164 39.691 7.936 1.00 84.12 317 LYS A CA 1
ATOM 2554 C C . LYS A 1 317 ? -7.502 40.909 8.579 1.00 84.12 317 LYS A C 1
ATOM 2556 O O . LYS A 1 317 ? -7.763 42.033 8.157 1.00 84.12 317 LYS A O 1
ATOM 2561 N N . GLN A 1 318 ? -6.638 40.697 9.569 1.00 81.25 318 GLN A N 1
ATOM 2562 C CA . GLN A 1 318 ? -5.910 41.781 10.227 1.00 81.25 318 GLN A CA 1
ATOM 2563 C C . GLN A 1 318 ? -4.953 42.488 9.255 1.00 81.25 318 GLN A C 1
ATOM 2565 O O . GLN A 1 318 ? -4.843 43.712 9.269 1.00 81.25 318 GLN A O 1
ATOM 2570 N N . TYR A 1 319 ? -4.291 41.736 8.375 1.00 78.00 319 TYR A N 1
ATOM 2571 C CA . TYR A 1 319 ? -3.436 42.295 7.332 1.00 78.00 319 TYR A CA 1
ATOM 2572 C C . TYR A 1 319 ? -4.234 43.121 6.314 1.00 78.00 319 TYR A C 1
ATOM 2574 O O . TYR A 1 319 ? -3.838 44.238 5.990 1.00 78.00 319 TYR A O 1
ATOM 2582 N N . GLN A 1 320 ? -5.398 42.631 5.877 1.00 75.44 320 GLN A N 1
ATOM 2583 C CA . GLN A 1 320 ? -6.288 43.384 4.985 1.00 75.44 320 GLN A CA 1
ATOM 2584 C C . GLN A 1 320 ? -6.798 44.680 5.629 1.00 75.44 320 GLN A C 1
ATOM 2586 O O . GLN A 1 320 ? -6.841 45.717 4.974 1.00 75.44 320 GLN A O 1
ATOM 2591 N N . GLN A 1 321 ? -7.114 44.661 6.927 1.00 78.12 321 GLN A N 1
ATOM 2592 C CA . GLN A 1 321 ? -7.465 45.876 7.669 1.00 78.12 321 GLN A CA 1
ATOM 2593 C C . GLN A 1 321 ? -6.299 46.873 7.732 1.00 78.12 321 GLN A C 1
ATOM 2595 O O . GLN A 1 321 ? -6.515 48.068 7.542 1.00 78.12 321 GLN A O 1
ATOM 2600 N N . LYS A 1 322 ? -5.062 46.396 7.942 1.00 71.69 322 LYS A N 1
ATOM 2601 C CA . LYS A 1 322 ? -3.860 47.246 7.899 1.00 71.69 322 LYS A CA 1
ATOM 2602 C C . LYS A 1 322 ? -3.655 47.871 6.517 1.00 71.69 322 LYS A C 1
ATOM 2604 O O . LYS A 1 322 ? -3.374 49.061 6.438 1.00 71.69 322 LYS A O 1
ATOM 2609 N N . LEU A 1 323 ? -3.827 47.104 5.440 1.00 71.19 323 LEU A N 1
ATOM 2610 C CA . LEU A 1 323 ? -3.725 47.628 4.075 1.00 71.19 323 LEU A CA 1
ATOM 2611 C C . LEU A 1 323 ? -4.792 48.687 3.785 1.00 71.19 323 LEU A C 1
ATOM 2613 O O . LEU A 1 323 ? -4.447 49.764 3.309 1.00 71.19 323 LEU A O 1
ATOM 2617 N N . ALA A 1 324 ? -6.051 48.428 4.146 1.00 73.56 324 ALA A N 1
ATOM 2618 C CA . ALA A 1 324 ? -7.136 49.395 3.984 1.00 73.56 324 ALA A CA 1
ATOM 2619 C C . ALA A 1 324 ? -6.886 50.688 4.782 1.00 73.56 324 ALA A C 1
ATOM 2621 O O . ALA A 1 324 ? -7.183 51.784 4.310 1.00 73.56 324 ALA A O 1
ATOM 2622 N N . PHE A 1 325 ? -6.298 50.576 5.979 1.00 72.69 325 PHE A N 1
ATOM 2623 C CA . PHE A 1 325 ? -5.904 51.730 6.785 1.00 72.69 325 PHE A CA 1
ATOM 2624 C C . PHE A 1 325 ? -4.796 52.554 6.114 1.00 72.69 325 PHE A C 1
ATOM 2626 O O . PHE A 1 325 ? -4.904 53.779 6.056 1.00 72.69 325 PHE A O 1
ATOM 2633 N N . ILE A 1 326 ? -3.758 51.899 5.582 1.00 67.31 326 ILE A N 1
ATOM 2634 C CA . ILE A 1 326 ? -2.661 52.562 4.857 1.00 67.31 326 ILE A CA 1
ATOM 2635 C C . ILE A 1 326 ? -3.191 53.251 3.593 1.00 67.31 326 ILE A C 1
ATOM 2637 O O . ILE A 1 326 ? -2.868 54.411 3.344 1.00 67.31 326 ILE A O 1
ATOM 2641 N N . GLU A 1 327 ? -4.037 52.567 2.821 1.00 69.75 327 GLU A N 1
ATOM 2642 C CA . GLU A 1 327 ? -4.649 53.112 1.607 1.00 69.75 327 GLU A CA 1
ATOM 2643 C C . GLU A 1 327 ? -5.489 54.355 1.929 1.00 69.75 327 GLU A C 1
ATOM 2645 O O . GLU A 1 327 ? -5.289 55.410 1.323 1.00 69.75 327 GLU A O 1
ATOM 2650 N N . TYR A 1 328 ? -6.333 54.286 2.963 1.00 70.81 328 TYR A N 1
ATOM 2651 C CA . TYR A 1 328 ? -7.114 55.430 3.431 1.00 70.81 328 TYR A CA 1
ATOM 2652 C C . TYR A 1 328 ? -6.226 56.632 3.788 1.00 70.81 328 TYR A C 1
ATOM 2654 O O . TYR A 1 328 ? -6.447 57.725 3.268 1.00 70.81 328 TYR A O 1
ATOM 2662 N N . HIS A 1 329 ? -5.176 56.442 4.593 1.00 59.28 329 HIS A N 1
ATOM 2663 C CA . HIS A 1 329 ? -4.290 57.544 4.989 1.00 59.28 329 HIS A CA 1
ATOM 2664 C C . HIS A 1 329 ? -3.530 58.133 3.797 1.00 59.28 329 HIS A C 1
ATOM 2666 O O . HIS A 1 329 ? -3.477 59.351 3.659 1.00 59.28 329 HIS A O 1
ATOM 2672 N N . SER A 1 330 ? -3.063 57.299 2.864 1.00 60.91 330 SER A N 1
ATOM 2673 C CA . SER A 1 330 ? -2.403 57.782 1.644 1.00 60.91 330 SER A CA 1
ATOM 2674 C C . SER A 1 330 ? -3.323 58.647 0.767 1.00 60.91 330 SER A C 1
ATOM 2676 O O . SER A 1 330 ? -2.884 59.644 0.193 1.00 60.91 330 SER A O 1
ATOM 2678 N N . THR A 1 331 ? -4.622 58.322 0.698 1.00 65.25 331 THR A N 1
ATOM 2679 C CA . THR A 1 331 ? -5.603 59.137 -0.038 1.00 65.25 331 THR A CA 1
ATOM 2680 C C . THR A 1 331 ? -5.934 60.449 0.669 1.00 65.25 331 THR A C 1
ATOM 2682 O O . THR A 1 331 ? -6.151 61.462 -0.002 1.00 65.25 331 THR A O 1
ATOM 2685 N N . VAL A 1 332 ? -5.951 60.455 2.006 1.00 61.91 332 VAL A N 1
ATOM 2686 C CA . VAL A 1 332 ? -6.131 61.671 2.810 1.00 61.91 332 VAL A CA 1
ATOM 2687 C C . VAL A 1 332 ? -4.930 62.596 2.632 1.00 61.91 332 VAL A C 1
ATOM 2689 O O . VAL A 1 332 ? -5.132 63.762 2.298 1.00 61.91 332 VAL A O 1
ATOM 2692 N N . ASP A 1 333 ? -3.707 62.071 2.732 1.00 58.75 333 ASP A N 1
ATOM 2693 C CA . ASP A 1 333 ? -2.470 62.833 2.533 1.00 58.75 333 ASP A CA 1
ATOM 2694 C C . ASP A 1 333 ? -2.386 63.419 1.119 1.00 58.75 333 ASP A C 1
ATOM 2696 O O . ASP A 1 333 ? -2.075 64.596 0.949 1.00 58.75 333 ASP A O 1
ATOM 2700 N N . HIS A 1 334 ? -2.754 62.648 0.090 1.00 57.44 334 HIS A N 1
ATOM 2701 C CA . HIS A 1 334 ? -2.787 63.142 -1.289 1.00 57.44 334 HIS A CA 1
ATOM 2702 C C . HIS A 1 334 ? -3.809 64.275 -1.482 1.00 57.44 334 HIS A C 1
ATOM 2704 O O . HIS A 1 334 ? -3.553 65.236 -2.211 1.00 57.44 334 HIS A O 1
ATOM 2710 N N . ARG A 1 335 ? -4.984 64.189 -0.846 1.00 55.44 335 ARG A N 1
ATOM 2711 C CA . ARG A 1 335 ? -5.996 65.259 -0.896 1.00 55.44 335 ARG A CA 1
ATOM 2712 C C . ARG A 1 335 ? -5.543 66.505 -0.137 1.00 55.44 335 ARG A C 1
ATOM 2714 O O . ARG A 1 335 ? -5.750 67.613 -0.624 1.00 55.44 335 ARG A O 1
ATOM 2721 N N . LEU A 1 336 ? -4.893 66.324 1.011 1.00 53.75 336 LEU A N 1
ATOM 2722 C CA . LEU A 1 336 ? -4.269 67.400 1.781 1.00 53.75 336 LEU A CA 1
ATOM 2723 C C . LEU A 1 336 ? -3.200 68.116 0.954 1.00 53.75 336 LEU A C 1
ATOM 2725 O O . LEU A 1 336 ? -3.213 69.342 0.869 1.00 53.75 336 LEU A O 1
ATOM 2729 N N . GLN A 1 337 ? -2.344 67.354 0.275 1.00 57.41 337 GLN A N 1
ATOM 2730 C CA . GLN A 1 337 ? -1.307 67.895 -0.593 1.00 57.41 337 GLN A CA 1
ATOM 2731 C C . GLN A 1 337 ? -1.906 68.684 -1.765 1.00 57.41 337 GLN A C 1
ATOM 2733 O O . GLN A 1 337 ? -1.486 69.807 -2.014 1.00 57.41 337 GLN A O 1
ATOM 2738 N N . GLN A 1 338 ? -2.960 68.175 -2.416 1.00 62.62 338 GLN A N 1
ATOM 2739 C CA . GLN A 1 338 ? -3.674 68.914 -3.468 1.00 62.62 338 GLN A CA 1
ATOM 2740 C C . GLN A 1 338 ? -4.294 70.228 -2.968 1.00 62.62 338 GLN A C 1
ATOM 2742 O O . GLN A 1 338 ? -4.260 71.236 -3.676 1.00 62.62 338 GLN A O 1
ATOM 2747 N N . CYS A 1 339 ? -4.856 70.243 -1.756 1.00 53.12 339 CYS A N 1
ATOM 2748 C CA . CYS A 1 339 ? -5.375 71.466 -1.142 1.00 53.12 339 CYS A CA 1
ATOM 2749 C C . CYS A 1 339 ? -4.257 72.467 -0.820 1.00 53.12 339 CYS A C 1
ATOM 2751 O O . CYS A 1 339 ? -4.421 73.661 -1.075 1.00 53.12 339 CYS A O 1
ATOM 2753 N N . LEU A 1 340 ? -3.124 71.995 -0.293 1.00 52.28 340 LEU A N 1
ATOM 2754 C CA . LEU A 1 340 ? -1.961 72.832 0.001 1.00 52.28 340 LEU A CA 1
ATOM 2755 C C . LEU A 1 340 ? -1.342 73.403 -1.276 1.00 52.28 340 LEU A C 1
ATOM 2757 O O . LEU A 1 340 ? -1.069 74.599 -1.320 1.00 52.28 340 LEU A O 1
ATOM 2761 N N . ASP A 1 341 ? -1.201 72.601 -2.328 1.00 59.28 341 ASP A N 1
ATOM 2762 C CA . ASP A 1 341 ? -0.679 73.044 -3.622 1.00 59.28 341 ASP A CA 1
ATOM 2763 C C . ASP A 1 341 ? -1.622 74.067 -4.283 1.00 59.28 341 ASP A C 1
ATOM 2765 O O . ASP A 1 341 ? -1.165 75.055 -4.861 1.00 59.28 341 ASP A O 1
ATOM 2769 N N . GLY A 1 342 ? -2.943 73.898 -4.141 1.00 59.03 342 GLY A N 1
ATOM 2770 C CA . GLY A 1 342 ? -3.939 74.881 -4.581 1.00 59.03 342 GLY A CA 1
ATOM 2771 C C . GLY A 1 342 ? -3.891 76.195 -3.791 1.00 59.03 342 GLY A C 1
ATOM 2772 O O . GLY A 1 342 ? -3.990 77.277 -4.374 1.00 59.03 342 GLY A O 1
ATOM 2773 N N . LEU A 1 343 ? -3.690 76.126 -2.470 1.00 53.16 343 LEU A N 1
ATOM 2774 C CA . LEU A 1 343 ? -3.497 77.304 -1.615 1.00 53.16 343 LEU A CA 1
ATOM 2775 C C . LEU A 1 343 ? -2.192 78.036 -1.954 1.00 53.16 343 LEU A C 1
ATOM 2777 O O . LEU A 1 343 ? -2.204 79.258 -2.098 1.00 53.16 343 LEU A O 1
ATOM 2781 N N . TRP A 1 344 ? -1.094 77.303 -2.151 1.00 53.16 344 TRP A N 1
ATOM 2782 C CA . TRP A 1 344 ? 0.200 77.850 -2.564 1.00 53.16 344 TRP A CA 1
ATOM 2783 C C . TRP A 1 344 ? 0.166 78.449 -3.973 1.00 53.16 344 TRP A C 1
ATOM 2785 O O . TRP A 1 344 ? 0.723 79.524 -4.195 1.00 53.16 344 TRP A O 1
ATOM 2795 N N . GLY A 1 345 ? -0.536 77.817 -4.918 1.00 53.59 345 GLY A N 1
ATOM 2796 C CA . GLY A 1 345 ? -0.755 78.361 -6.260 1.00 53.59 345 GLY A CA 1
ATOM 2797 C C . GLY A 1 345 ? -1.503 79.698 -6.237 1.00 53.59 345 GLY A C 1
ATOM 2798 O O . GLY A 1 345 ? -1.113 80.636 -6.932 1.00 53.59 345 GLY A O 1
ATOM 2799 N N . ASN A 1 346 ? -2.521 79.822 -5.380 1.00 53.19 346 ASN A N 1
ATOM 2800 C CA . ASN A 1 346 ? -3.268 81.069 -5.191 1.00 53.19 346 ASN A CA 1
ATOM 2801 C C . ASN A 1 346 ? -2.451 82.152 -4.462 1.00 53.19 346 ASN A C 1
ATOM 2803 O O . ASN A 1 346 ? -2.571 83.331 -4.795 1.00 53.19 346 ASN A O 1
ATOM 2807 N N . LEU A 1 347 ? -1.588 81.770 -3.514 1.00 49.62 347 LEU A N 1
ATOM 2808 C CA . LEU A 1 347 ? -0.646 82.677 -2.845 1.00 49.62 347 LEU A CA 1
ATOM 2809 C C . LEU A 1 347 ? 0.395 83.244 -3.824 1.00 49.62 347 LEU A C 1
ATOM 2811 O O . LEU A 1 347 ? 0.579 84.459 -3.877 1.00 49.62 347 LEU A O 1
ATOM 2815 N N . ASN A 1 348 ? 0.987 82.401 -4.673 1.00 51.28 348 ASN A N 1
ATOM 2816 C CA . ASN A 1 348 ? 1.960 82.827 -5.687 1.00 51.28 348 ASN A CA 1
ATOM 2817 C C . ASN A 1 348 ? 1.320 83.661 -6.814 1.00 51.28 348 ASN A C 1
ATOM 2819 O O . ASN A 1 348 ? 1.959 84.553 -7.379 1.00 51.28 348 ASN A O 1
ATOM 2823 N N . ALA A 1 349 ? 0.049 83.407 -7.146 1.00 51.19 349 ALA A N 1
ATOM 2824 C CA . ALA A 1 349 ? -0.710 84.250 -8.070 1.00 51.19 349 ALA A CA 1
ATOM 2825 C C . ALA A 1 349 ? -0.993 85.646 -7.479 1.00 51.19 349 ALA A C 1
ATOM 2827 O O . ALA A 1 349 ? -0.992 86.634 -8.214 1.00 51.19 349 ALA A O 1
ATOM 2828 N N . HIS A 1 350 ? -1.172 85.746 -6.157 1.00 49.47 350 HIS A N 1
ATOM 2829 C CA . HIS A 1 350 ? -1.335 87.018 -5.451 1.00 49.47 350 HIS A CA 1
ATOM 2830 C C . HIS A 1 350 ? -0.013 87.775 -5.236 1.00 49.47 350 HIS A C 1
ATOM 2832 O O . HIS A 1 350 ? -0.014 89.001 -5.341 1.00 49.47 350 HIS A O 1
ATOM 2838 N N . GLU A 1 351 ? 1.119 87.098 -5.016 1.00 46.16 351 GLU A N 1
ATOM 2839 C CA . GLU A 1 351 ? 2.436 87.759 -4.924 1.00 46.16 351 GLU A CA 1
ATOM 2840 C C . GLU A 1 351 ? 2.871 88.401 -6.249 1.00 46.16 351 GLU A C 1
ATOM 2842 O O . GLU A 1 351 ? 3.438 89.493 -6.250 1.00 46.16 351 GLU A O 1
ATOM 2847 N N . ASN A 1 352 ? 2.517 87.805 -7.390 1.00 46.50 352 ASN A N 1
ATOM 2848 C CA . ASN A 1 352 ? 2.793 88.395 -8.704 1.00 46.50 352 ASN A CA 1
ATOM 2849 C C . ASN A 1 352 ? 1.829 89.535 -9.097 1.00 46.50 352 ASN A C 1
ATOM 2851 O O . ASN A 1 352 ? 2.057 90.203 -10.106 1.00 46.50 352 ASN A O 1
ATOM 2855 N N . ALA A 1 353 ? 0.769 89.779 -8.318 1.00 48.25 353 ALA A N 1
ATOM 2856 C CA . ALA A 1 353 ? -0.255 90.787 -8.605 1.00 48.25 353 ALA A CA 1
ATOM 2857 C C . ALA A 1 353 ? -0.248 91.996 -7.646 1.00 48.25 353 ALA A C 1
ATOM 2859 O O . ALA A 1 353 ? -1.000 92.945 -7.869 1.00 48.25 353 ALA A O 1
ATOM 2860 N N . VAL A 1 354 ? 0.586 92.010 -6.596 1.00 45.75 354 VAL A N 1
ATOM 2861 C CA . VAL A 1 354 ? 0.561 93.056 -5.555 1.00 45.75 354 VAL A CA 1
ATOM 2862 C C . VAL A 1 354 ? 1.924 93.749 -5.422 1.00 45.75 354 VAL A C 1
ATOM 2864 O O . VAL A 1 354 ? 2.643 93.610 -4.440 1.00 45.75 354 VAL A O 1
ATOM 2867 N N . THR A 1 355 ? 2.253 94.585 -6.409 1.00 45.88 355 THR A N 1
ATOM 2868 C CA . THR A 1 355 ? 3.170 95.738 -6.263 1.00 45.88 355 THR A CA 1
ATOM 2869 C C . THR A 1 355 ? 2.404 97.060 -6.097 1.00 45.88 355 THR A C 1
ATOM 2871 O O . THR A 1 355 ? 2.908 98.137 -6.407 1.00 45.88 355 THR A O 1
ATOM 2874 N N . GLY A 1 356 ? 1.181 97.009 -5.566 1.00 36.75 356 GLY A N 1
ATOM 2875 C CA . GLY A 1 356 ? 0.374 98.184 -5.238 1.00 36.75 356 GLY A CA 1
ATOM 2876 C C . GLY A 1 356 ? -0.449 97.926 -3.982 1.00 36.75 356 GLY A C 1
ATOM 2877 O O . GLY A 1 356 ? -1.189 96.951 -3.923 1.00 36.75 356 GLY A O 1
ATOM 2878 N N . GLY A 1 357 ? -0.270 98.766 -2.960 1.00 39.72 357 GLY A N 1
ATOM 2879 C CA . GLY A 1 357 ? -0.785 98.555 -1.608 1.00 39.72 357 GLY A CA 1
ATOM 2880 C C . GLY A 1 357 ? -2.290 98.283 -1.522 1.00 39.72 357 GLY A C 1
ATOM 2881 O O . GLY A 1 357 ? -3.107 99.037 -2.043 1.00 39.72 357 GLY A O 1
ATOM 2882 N N . GLY A 1 358 ? -2.642 97.224 -0.792 1.00 35.16 358 GLY A N 1
ATOM 2883 C CA . GLY A 1 358 ? -4.015 96.861 -0.450 1.00 35.16 358 GLY A CA 1
ATOM 2884 C C . GLY A 1 358 ? -4.053 95.553 0.346 1.00 35.16 358 GLY A C 1
ATOM 2885 O O . GLY A 1 358 ? -3.581 94.528 -0.122 1.00 35.16 358 GLY A O 1
ATOM 2886 N N . GLN A 1 359 ? -4.568 95.629 1.572 1.00 40.06 359 GLN A N 1
ATOM 2887 C CA . GLN A 1 359 ? -4.727 94.580 2.591 1.00 40.06 359 GLN A CA 1
ATOM 2888 C C . GLN A 1 359 ? -4.892 93.126 2.092 1.00 40.06 359 GLN A C 1
ATOM 2890 O O . GLN A 1 359 ? -5.870 92.784 1.426 1.00 40.06 359 GLN A O 1
ATOM 2895 N N . ALA A 1 360 ? -4.016 92.237 2.576 1.00 43.09 360 ALA A N 1
ATOM 2896 C CA . ALA A 1 360 ? -4.214 90.789 2.583 1.00 43.09 360 ALA A CA 1
ATOM 2897 C C . ALA A 1 360 ? -5.397 90.418 3.502 1.00 43.09 360 ALA A C 1
ATOM 2899 O O . ALA A 1 360 ? -5.228 90.176 4.693 1.00 43.09 360 ALA A O 1
ATOM 2900 N N . SER A 1 361 ? -6.614 90.413 2.955 1.00 46.41 361 SER A N 1
ATOM 2901 C CA . SER A 1 361 ? -7.838 89.986 3.657 1.00 46.41 361 SER A CA 1
ATOM 2902 C C . SER A 1 361 ? -8.357 88.612 3.208 1.00 46.41 361 SER A C 1
ATOM 2904 O O . SER A 1 361 ? -9.378 88.146 3.704 1.00 46.41 361 SER A O 1
ATOM 2906 N N . LEU A 1 362 ? -7.630 87.912 2.332 1.00 47.34 362 LEU A N 1
ATOM 2907 C CA . LEU A 1 362 ? -8.034 86.606 1.795 1.00 47.34 362 LEU A CA 1
ATOM 2908 C C . LEU A 1 362 ? -7.451 85.382 2.529 1.00 47.34 362 LEU A C 1
ATOM 2910 O O . LEU A 1 362 ? -7.807 84.261 2.183 1.00 47.34 362 LEU A O 1
ATOM 2914 N N . SER A 1 363 ? -6.627 85.541 3.574 1.00 52.50 363 SER A N 1
ATOM 2915 C CA . SER A 1 363 ? -5.959 84.391 4.220 1.00 52.50 363 SER A CA 1
ATOM 2916 C C . SER A 1 363 ? -6.643 83.817 5.469 1.00 52.50 363 SER A C 1
ATOM 2918 O O . SER A 1 363 ? -6.267 82.735 5.904 1.00 52.50 363 SER A O 1
ATOM 2920 N N . PHE A 1 364 ? -7.668 84.463 6.040 1.00 40.97 364 PHE A N 1
ATOM 2921 C CA . PHE A 1 364 ? -8.290 83.969 7.284 1.00 40.97 364 PHE A CA 1
ATOM 2922 C C . PHE A 1 364 ? -9.601 83.202 7.074 1.00 40.97 364 PHE A C 1
ATOM 2924 O O . PHE A 1 364 ? -9.886 82.275 7.826 1.00 40.97 364 PHE A O 1
ATOM 2931 N N . ALA A 1 365 ? -10.394 83.547 6.054 1.00 46.91 365 ALA A N 1
ATOM 2932 C CA . ALA A 1 365 ? -11.666 82.871 5.775 1.00 46.91 365 ALA A CA 1
ATOM 2933 C C . ALA A 1 365 ? -11.452 81.450 5.227 1.00 46.91 365 ALA A C 1
ATOM 2935 O O . ALA A 1 365 ? -12.046 80.505 5.741 1.00 46.91 365 ALA A O 1
ATOM 2936 N N . ALA A 1 366 ? -10.524 81.292 4.276 1.00 49.12 366 ALA A N 1
ATOM 2937 C CA . ALA A 1 366 ? -10.146 79.991 3.723 1.00 49.12 366 ALA A CA 1
ATOM 2938 C C . ALA A 1 366 ? -9.491 79.076 4.777 1.00 49.12 366 ALA A C 1
ATOM 2940 O O . ALA A 1 366 ? -9.764 77.880 4.826 1.00 49.12 366 ALA A O 1
ATOM 2941 N N . PHE A 1 367 ? -8.689 79.643 5.686 1.00 44.88 367 PHE A N 1
ATOM 2942 C CA . PHE A 1 367 ? -8.101 78.899 6.805 1.00 44.88 367 PHE A CA 1
ATOM 2943 C C . PHE A 1 367 ? -9.155 78.463 7.842 1.00 44.88 367 PHE A C 1
ATOM 2945 O O . PHE A 1 367 ? -9.047 77.391 8.433 1.00 44.88 367 PHE A O 1
ATOM 2952 N N . ARG A 1 368 ? -10.225 79.251 8.028 1.00 48.00 368 ARG A N 1
ATOM 2953 C CA . ARG A 1 368 ? -11.361 78.891 8.893 1.00 48.00 368 ARG A CA 1
ATOM 2954 C C . ARG A 1 368 ? -12.226 77.777 8.304 1.00 48.00 368 ARG A C 1
ATOM 2956 O O . ARG A 1 368 ? -12.655 76.903 9.047 1.00 48.00 368 ARG A O 1
ATOM 2963 N N . GLU A 1 369 ? -12.469 77.789 6.994 1.00 50.62 369 GLU A N 1
ATOM 2964 C CA . GLU A 1 369 ? -13.148 76.684 6.298 1.00 50.62 369 GLU A CA 1
ATOM 2965 C C . GLU A 1 369 ? -12.328 75.388 6.358 1.00 50.62 369 GLU A C 1
ATOM 2967 O O . GLU A 1 369 ? -12.888 74.322 6.608 1.00 50.62 369 GLU A O 1
ATOM 2972 N N . TYR A 1 370 ? -11.001 75.488 6.228 1.00 49.06 370 TYR A N 1
ATOM 2973 C CA . TYR A 1 370 ? -10.076 74.363 6.380 1.00 49.06 370 TYR A CA 1
ATOM 2974 C C . TYR A 1 370 ? -10.118 73.746 7.790 1.00 49.06 370 TYR A C 1
ATOM 2976 O O . TYR A 1 370 ? -10.231 72.527 7.924 1.00 49.06 370 TYR A O 1
ATOM 2984 N N . LEU A 1 371 ? -10.100 74.571 8.845 1.00 48.53 371 LEU A N 1
ATOM 2985 C CA . LEU A 1 371 ? -10.211 74.093 10.230 1.00 48.53 371 LEU A CA 1
ATOM 2986 C C . LEU A 1 371 ? -11.588 73.487 10.539 1.00 48.53 371 LEU A C 1
ATOM 2988 O O . LEU A 1 371 ? -11.649 72.438 11.173 1.00 48.53 371 LEU A O 1
ATOM 2992 N N . ASN A 1 372 ? -12.678 74.075 10.037 1.00 50.34 372 ASN A N 1
ATOM 2993 C CA . ASN A 1 372 ? -14.028 73.533 10.230 1.00 50.34 372 ASN A CA 1
ATOM 2994 C C . ASN A 1 372 ? -14.234 72.193 9.499 1.00 50.34 372 ASN A C 1
ATOM 2996 O O . ASN A 1 372 ? -14.913 71.306 10.019 1.00 50.34 372 ASN A O 1
ATOM 3000 N N . TYR A 1 373 ? -13.639 72.017 8.313 1.00 48.84 373 TYR A N 1
ATOM 3001 C CA . TYR A 1 373 ? -13.644 70.731 7.611 1.00 48.84 373 TYR A CA 1
ATOM 3002 C C . TYR A 1 373 ? -12.873 69.668 8.411 1.00 48.84 373 TYR A C 1
ATOM 3004 O O . TYR A 1 373 ? -13.396 68.572 8.618 1.00 48.84 373 TYR A O 1
ATOM 3012 N N . HIS A 1 374 ? -11.701 70.017 8.959 1.00 47.19 374 HIS A N 1
ATOM 3013 C CA . HIS A 1 374 ? -10.917 69.136 9.833 1.00 47.19 374 HIS A CA 1
ATOM 3014 C C . HIS A 1 374 ? -11.661 68.774 11.133 1.00 47.19 374 HIS A C 1
ATOM 3016 O O . HIS A 1 374 ? -11.714 67.601 11.492 1.00 47.19 374 HIS A O 1
ATOM 3022 N N . GLU A 1 375 ? -12.305 69.726 11.814 1.00 44.59 375 GLU A N 1
ATOM 3023 C CA . GLU A 1 375 ? -13.102 69.427 13.014 1.00 44.59 375 GLU A CA 1
ATOM 3024 C C . GLU A 1 375 ? -14.314 68.538 12.700 1.00 44.59 375 GLU A C 1
ATOM 3026 O O . GLU A 1 375 ? -14.598 67.617 13.459 1.00 44.59 375 GLU A O 1
ATOM 3031 N N . SER A 1 376 ? -14.992 68.725 11.561 1.00 45.84 376 SER A N 1
ATOM 3032 C CA . SER A 1 376 ? -16.157 67.900 11.192 1.00 45.84 376 SER A CA 1
ATOM 3033 C C . SER A 1 376 ? -15.810 66.444 10.847 1.00 45.84 376 SER A C 1
ATOM 3035 O O . SER A 1 376 ? -16.602 65.542 11.120 1.00 45.84 376 SER A O 1
ATOM 3037 N N . VAL A 1 377 ? -14.617 66.202 10.288 1.00 46.16 377 VAL A N 1
ATOM 3038 C CA . VAL A 1 377 ? -14.126 64.860 9.928 1.00 46.16 377 VAL A CA 1
ATOM 3039 C C . VAL A 1 377 ? -13.601 64.111 11.159 1.00 46.16 377 VAL A C 1
ATOM 3041 O O . VAL A 1 377 ? -13.769 62.896 11.254 1.00 46.16 377 VAL A O 1
ATOM 3044 N N . TYR A 1 378 ? -13.035 64.826 12.138 1.00 41.91 378 TYR A N 1
ATOM 3045 C CA . TYR A 1 378 ? -12.539 64.241 13.390 1.00 41.91 378 TYR A CA 1
ATOM 3046 C C . TYR A 1 378 ? -13.576 64.207 14.529 1.00 41.91 378 TYR A C 1
ATOM 3048 O O . TYR A 1 378 ? -13.405 63.439 15.472 1.00 41.91 378 TYR A O 1
ATOM 3056 N N . ALA A 1 379 ? -14.691 64.942 14.443 1.00 41.44 379 ALA A N 1
ATOM 3057 C CA . ALA A 1 379 ? -15.754 64.921 15.459 1.00 41.44 379 ALA A CA 1
ATOM 3058 C C . ALA A 1 379 ? -16.557 63.601 15.516 1.00 41.44 379 ALA A C 1
ATOM 3060 O O . ALA A 1 379 ? -17.330 63.396 16.451 1.00 41.44 379 ALA A O 1
ATOM 3061 N N . GLY A 1 380 ? -16.387 62.702 14.539 1.00 44.31 380 GLY A N 1
ATOM 3062 C CA . GLY A 1 380 ? -17.090 61.413 14.468 1.00 44.31 380 GLY A CA 1
ATOM 3063 C C . GLY A 1 380 ? -16.249 60.175 14.797 1.00 44.31 380 GLY A C 1
ATOM 3064 O O . GLY A 1 380 ? -16.803 59.080 14.873 1.00 44.31 380 GLY A O 1
ATOM 3065 N N . VAL A 1 381 ? -14.933 60.310 14.992 1.00 41.44 381 VAL A N 1
ATOM 3066 C CA . VAL A 1 381 ? -14.032 59.179 15.261 1.00 41.44 381 VAL A CA 1
ATOM 3067 C C . VAL A 1 381 ? -13.300 59.448 16.569 1.00 41.44 381 VAL A C 1
ATOM 3069 O O . VAL A 1 381 ? -12.404 60.280 16.630 1.00 41.44 381 VAL A O 1
ATOM 3072 N N . SER A 1 382 ? -13.686 58.742 17.634 1.00 36.62 382 SER A N 1
ATOM 3073 C CA . SER A 1 382 ? -12.895 58.693 18.867 1.00 36.62 382 SER A CA 1
ATOM 3074 C C . SER A 1 382 ? -11.510 58.123 18.529 1.00 36.62 382 SER A C 1
ATOM 3076 O O . SER A 1 382 ? -11.394 56.958 18.154 1.00 36.62 382 SER A O 1
ATOM 3078 N N . VAL A 1 383 ? -10.472 58.963 18.593 1.00 40.84 383 VAL A N 1
ATOM 3079 C CA . VAL A 1 383 ? -9.072 58.611 18.273 1.00 40.84 383 VAL A CA 1
ATOM 3080 C C . VAL A 1 383 ? -8.369 57.912 19.453 1.00 40.84 383 VAL A C 1
ATOM 3082 O O . VAL A 1 383 ? -7.321 57.293 19.280 1.00 40.84 383 VAL A O 1
ATOM 3085 N N . GLU A 1 384 ? -8.959 57.927 20.651 1.00 38.72 384 GLU A N 1
ATOM 3086 C CA . GLU A 1 384 ? -8.353 57.343 21.858 1.00 38.72 384 GLU A CA 1
ATOM 3087 C C . GLU A 1 384 ? -8.131 55.813 21.814 1.00 38.72 384 GLU A C 1
ATOM 3089 O O . GLU A 1 384 ? -7.076 55.374 22.274 1.00 38.72 384 GLU A O 1
ATOM 3094 N N . PRO A 1 385 ? -9.009 54.966 21.232 1.00 41.03 385 PRO A N 1
ATOM 3095 C CA . PRO A 1 385 ? -8.787 53.516 21.235 1.00 41.03 385 PRO A CA 1
ATOM 3096 C C . PRO A 1 385 ? -7.660 53.070 20.292 1.00 41.03 385 PRO A C 1
ATOM 3098 O O . PRO A 1 385 ? -7.013 52.058 20.541 1.00 41.03 385 PRO A O 1
ATOM 3101 N N . GLY A 1 386 ? -7.421 53.809 19.202 1.00 38.72 386 GLY A N 1
ATOM 3102 C CA . GLY A 1 386 ? -6.461 53.430 18.160 1.00 38.72 386 GLY A CA 1
ATOM 3103 C C . GLY A 1 386 ? -5.012 53.769 18.504 1.00 38.72 386 GLY A C 1
ATOM 3104 O O . GLY A 1 386 ? -4.124 52.953 18.264 1.00 38.72 386 GLY A O 1
ATOM 3105 N N . LEU A 1 387 ? -4.768 54.941 19.105 1.00 36.91 387 LEU A N 1
ATOM 3106 C CA . LEU A 1 387 ? -3.422 55.326 19.539 1.00 36.91 387 LEU A CA 1
ATOM 3107 C C . LEU A 1 387 ? -2.962 54.495 20.744 1.00 36.91 387 LEU A C 1
ATOM 3109 O O . LEU A 1 387 ? -1.830 54.018 20.743 1.00 36.91 387 LEU A O 1
ATOM 3113 N N . ASN A 1 388 ? -3.841 54.246 21.723 1.00 39.81 388 ASN A N 1
ATOM 3114 C CA . ASN A 1 388 ? -3.507 53.372 22.852 1.00 39.81 388 ASN A CA 1
ATOM 3115 C C . ASN A 1 388 ? -3.241 51.933 22.396 1.00 39.81 388 ASN A C 1
ATOM 3117 O O . ASN A 1 388 ? -2.268 51.340 22.842 1.00 39.81 388 ASN A O 1
ATOM 3121 N N . ALA A 1 389 ? -4.015 51.398 21.445 1.00 42.62 389 ALA A N 1
ATOM 3122 C CA . ALA A 1 389 ? -3.759 50.067 20.893 1.00 42.62 389 ALA A CA 1
ATOM 3123 C C . ALA A 1 389 ? -2.437 49.981 20.108 1.00 42.62 389 ALA A C 1
ATOM 3125 O O . ALA A 1 389 ? -1.797 48.931 20.111 1.00 42.62 389 ALA A O 1
ATOM 3126 N N . TYR A 1 390 ? -2.010 51.063 19.447 1.00 40.19 390 TYR A N 1
ATOM 3127 C CA . TYR A 1 390 ? -0.716 51.115 18.764 1.00 40.19 390 TYR A CA 1
ATOM 3128 C C . TYR A 1 390 ? 0.449 51.144 19.764 1.00 40.19 390 TYR A C 1
ATOM 3130 O O . TYR A 1 390 ? 1.374 50.348 19.627 1.00 40.19 390 TYR A O 1
ATOM 3138 N N . TYR A 1 391 ? 0.375 51.976 20.809 1.00 43.75 391 TYR A N 1
ATOM 3139 C CA . TYR A 1 391 ? 1.408 52.026 21.850 1.00 43.75 391 TYR A CA 1
ATOM 3140 C C . TYR A 1 391 ? 1.458 50.747 22.701 1.00 43.75 391 TYR A C 1
ATOM 3142 O O . TYR A 1 391 ? 2.542 50.241 22.982 1.00 43.75 391 TYR A O 1
ATOM 3150 N N . GLU A 1 392 ? 0.309 50.155 23.042 1.00 46.97 392 GLU A N 1
ATOM 3151 C CA . GLU A 1 392 ? 0.247 48.859 23.733 1.00 46.97 392 GLU A CA 1
ATOM 3152 C C . GLU A 1 392 ? 0.812 47.719 22.871 1.00 46.97 392 GLU A C 1
ATOM 3154 O O . GLU A 1 392 ? 1.442 46.795 23.397 1.00 46.97 392 GLU A O 1
ATOM 3159 N N . TRP A 1 393 ? 0.617 47.782 21.549 1.00 50.66 393 TRP A N 1
ATOM 3160 C CA . TRP A 1 393 ? 1.187 46.829 20.600 1.00 50.66 393 TRP A CA 1
ATOM 3161 C C . TRP A 1 393 ? 2.704 46.994 20.464 1.00 50.66 393 TRP A C 1
ATOM 3163 O O . TRP A 1 393 ? 3.418 45.997 20.548 1.00 50.66 393 TRP A O 1
ATOM 3173 N N . GLU A 1 394 ? 3.203 48.225 20.346 1.00 44.62 394 GLU A N 1
ATOM 3174 C CA . GLU A 1 394 ? 4.639 48.518 20.260 1.00 44.62 394 GLU A CA 1
ATOM 3175 C C . GLU A 1 394 ? 5.369 48.086 21.550 1.00 44.62 394 GLU A C 1
ATOM 3177 O O . GLU A 1 394 ? 6.419 47.441 21.502 1.00 44.62 394 GLU A O 1
ATOM 3182 N N . GLU A 1 395 ? 4.758 48.307 22.721 1.00 53.72 395 GLU A N 1
ATOM 3183 C CA . GLU A 1 395 ? 5.260 47.796 24.003 1.00 53.72 395 GLU A CA 1
ATOM 3184 C C . GLU A 1 395 ? 5.142 46.268 24.142 1.00 53.72 395 GLU A C 1
ATOM 3186 O O . GLU A 1 395 ? 5.954 45.634 24.824 1.00 53.72 395 GLU A O 1
ATOM 3191 N N . SER A 1 396 ? 4.122 45.638 23.552 1.00 55.28 396 SER A N 1
ATOM 3192 C CA . SER A 1 396 ? 3.966 44.176 23.556 1.00 55.28 396 SER A CA 1
ATOM 3193 C C . SER A 1 396 ? 5.014 43.499 22.670 1.00 55.28 396 SER A C 1
ATOM 3195 O O . SER A 1 396 ? 5.660 42.540 23.096 1.00 55.28 396 SER A O 1
ATOM 3197 N N . GLU A 1 397 ? 5.252 44.041 21.476 1.00 53.69 397 GLU A N 1
ATOM 3198 C CA . GLU A 1 397 ? 6.255 43.548 20.535 1.00 53.69 397 GLU A CA 1
ATOM 3199 C C . GLU A 1 397 ? 7.677 43.767 21.075 1.00 53.69 397 GLU A C 1
ATOM 3201 O O . GLU A 1 397 ? 8.519 42.865 21.003 1.00 53.69 397 GLU A O 1
ATOM 3206 N N . ALA A 1 398 ? 7.937 44.907 21.727 1.00 57.28 398 ALA A N 1
ATOM 3207 C CA . ALA A 1 398 ? 9.187 45.144 22.445 1.00 57.28 398 ALA A CA 1
ATOM 3208 C C . ALA A 1 398 ? 9.405 44.120 23.577 1.00 57.28 398 ALA A C 1
ATOM 3210 O O . ALA A 1 398 ? 10.495 43.555 23.690 1.00 57.28 398 ALA A O 1
ATOM 3211 N N . ARG A 1 399 ? 8.366 43.805 24.369 1.00 65.69 399 ARG A N 1
ATOM 3212 C CA . ARG A 1 399 ? 8.430 42.781 25.432 1.00 65.69 399 ARG A CA 1
ATOM 3213 C C . ARG A 1 399 ? 8.663 41.371 24.887 1.00 65.69 399 ARG A C 1
ATOM 3215 O O . ARG A 1 399 ? 9.465 40.632 25.458 1.00 65.69 399 ARG A O 1
ATOM 3222 N N . GLN A 1 400 ? 8.013 40.995 23.785 1.00 56.28 400 GLN A N 1
ATOM 3223 C CA . GLN A 1 400 ? 8.223 39.692 23.142 1.00 56.28 400 GLN A CA 1
ATOM 3224 C C . GLN A 1 400 ? 9.639 39.560 22.571 1.00 56.28 400 GLN A C 1
ATOM 3226 O O . GLN A 1 400 ? 10.289 38.529 22.760 1.00 56.28 400 GLN A O 1
ATOM 3231 N N . ASN A 1 401 ? 10.156 40.618 21.945 1.00 57.03 401 ASN A N 1
ATOM 3232 C CA . ASN A 1 401 ? 11.520 40.642 21.426 1.00 57.03 401 ASN A CA 1
ATOM 3233 C C . ASN A 1 401 ? 12.576 40.599 22.544 1.00 57.03 401 ASN A C 1
ATOM 3235 O O . ASN A 1 401 ? 13.588 39.905 22.406 1.00 57.03 401 ASN A O 1
ATOM 3239 N N . GLU A 1 402 ? 12.341 41.278 23.669 1.00 66.62 402 GLU A N 1
ATOM 3240 C CA . GLU A 1 402 ? 13.198 41.203 24.860 1.00 66.62 402 GLU A CA 1
ATOM 3241 C C . GLU A 1 402 ? 13.186 39.784 25.459 1.00 66.62 402 GLU A C 1
ATOM 3243 O O . GLU A 1 402 ? 14.244 39.212 25.733 1.00 66.62 402 GLU A O 1
ATOM 3248 N N . HIS A 1 403 ? 12.006 39.164 25.577 1.00 66.69 403 HIS A N 1
ATOM 3249 C CA . HIS A 1 403 ? 11.856 37.794 26.075 1.00 66.69 403 HIS A CA 1
ATOM 3250 C C . HIS A 1 403 ? 12.581 36.773 25.185 1.00 66.69 403 HIS A C 1
ATOM 3252 O O . HIS A 1 403 ? 13.332 35.929 25.681 1.00 66.69 403 HIS A O 1
ATOM 3258 N N . TYR A 1 404 ? 12.453 36.899 23.862 1.00 52.66 404 TYR A N 1
ATOM 3259 C CA . TYR A 1 404 ? 13.160 36.046 22.907 1.00 52.66 404 TYR A CA 1
ATOM 3260 C C . TYR A 1 404 ? 14.687 36.206 23.000 1.00 52.66 404 TYR A C 1
ATOM 3262 O O . TYR A 1 404 ? 15.433 35.223 22.963 1.00 52.66 404 TYR A O 1
ATOM 3270 N N . ARG A 1 405 ? 15.181 37.436 23.198 1.00 58.53 405 ARG A N 1
ATOM 3271 C CA . ARG A 1 405 ? 16.612 37.692 23.442 1.00 58.53 405 ARG A CA 1
ATOM 3272 C C . ARG A 1 405 ? 17.097 37.054 24.744 1.00 58.53 405 ARG A C 1
ATOM 3274 O O . ARG A 1 405 ? 18.219 36.545 24.772 1.00 58.53 405 ARG A O 1
ATOM 3281 N N . GLN A 1 406 ? 16.284 37.055 25.801 1.00 70.75 406 GLN A N 1
ATOM 3282 C CA . GLN A 1 406 ? 16.627 36.401 27.066 1.00 70.75 406 GLN A CA 1
ATOM 3283 C C . GLN A 1 406 ? 16.675 34.875 26.939 1.00 70.75 406 GLN A C 1
ATOM 3285 O O . GLN A 1 406 ? 17.654 34.278 27.386 1.00 70.75 406 GLN A O 1
ATOM 3290 N N . LEU A 1 407 ? 15.703 34.256 26.261 1.00 65.44 407 LEU A N 1
ATOM 3291 C CA . LEU A 1 407 ? 15.712 32.814 25.980 1.00 65.44 407 LEU A CA 1
ATOM 3292 C C . LEU A 1 407 ? 16.948 32.408 25.172 1.00 65.44 407 LEU A C 1
ATOM 3294 O O . LEU A 1 407 ? 17.641 31.456 25.526 1.00 65.44 407 LEU A O 1
ATOM 3298 N N . LYS A 1 408 ? 17.301 33.189 24.144 1.00 57.84 408 LYS A N 1
ATOM 3299 C CA . LYS A 1 408 ? 18.495 32.925 23.334 1.00 57.84 408 LYS A CA 1
ATOM 3300 C C . LYS A 1 408 ? 19.789 33.057 24.148 1.00 57.84 408 LYS A C 1
ATOM 3302 O O . LYS A 1 408 ? 20.692 32.241 23.992 1.00 57.84 408 LYS A O 1
ATOM 3307 N N . LYS A 1 409 ? 19.877 34.034 25.061 1.00 67.25 409 LYS A N 1
ATOM 3308 C CA . LYS A 1 409 ? 21.007 34.156 26.004 1.00 67.25 409 LYS A CA 1
ATOM 3309 C C . LYS A 1 409 ? 21.072 32.983 26.986 1.00 67.25 409 LYS A C 1
ATOM 3311 O O . LYS A 1 409 ? 22.163 32.491 27.256 1.00 67.25 409 LYS A O 1
ATOM 3316 N N . GLN A 1 410 ? 19.935 32.521 27.508 1.00 73.94 410 GLN A N 1
ATOM 3317 C CA . GLN A 1 410 ? 19.881 31.356 28.398 1.00 73.94 410 GLN A CA 1
ATOM 3318 C C . GLN A 1 410 ? 20.320 30.077 27.683 1.00 73.94 410 GLN A C 1
ATOM 3320 O O . GLN A 1 410 ? 21.105 29.317 28.242 1.00 73.94 410 GLN A O 1
ATOM 3325 N N . GLN A 1 411 ? 19.886 29.878 26.438 1.00 64.44 411 GLN A N 1
ATOM 3326 C CA . GLN A 1 411 ? 20.265 28.723 25.628 1.00 64.44 411 GLN A CA 1
ATOM 3327 C C . GLN A 1 411 ? 21.768 28.711 25.317 1.00 64.44 411 GLN A C 1
ATOM 3329 O O . GLN A 1 411 ? 22.422 27.689 25.505 1.00 64.44 411 GLN A O 1
ATOM 3334 N N . VAL A 1 412 ? 22.339 29.861 24.944 1.00 66.69 412 VAL A N 1
ATOM 3335 C CA . VAL A 1 412 ? 23.792 30.002 24.738 1.00 66.69 412 VAL A CA 1
ATOM 3336 C C . VAL A 1 412 ? 24.566 29.750 26.037 1.00 66.69 412 VAL A C 1
ATOM 3338 O O . VAL A 1 412 ? 25.572 29.048 26.026 1.00 66.69 412 VAL A O 1
ATOM 3341 N N . ASN A 1 413 ? 24.088 30.253 27.178 1.00 69.81 413 ASN A N 1
ATOM 3342 C CA . ASN A 1 413 ? 24.732 30.006 28.472 1.00 69.81 413 ASN A CA 1
ATOM 3343 C C . ASN A 1 413 ? 24.644 28.536 28.917 1.00 69.81 413 ASN A C 1
ATOM 3345 O O . ASN A 1 413 ? 25.558 28.058 29.585 1.00 69.81 413 ASN A O 1
ATOM 3349 N N . MET A 1 414 ? 23.574 27.818 28.562 1.00 69.38 414 MET A N 1
ATOM 3350 C CA . MET A 1 414 ? 23.459 26.373 28.801 1.00 69.38 414 MET A CA 1
ATOM 3351 C C . MET A 1 414 ? 24.487 25.602 27.974 1.00 69.38 414 MET A C 1
ATOM 3353 O O . MET A 1 414 ? 25.244 24.817 28.534 1.00 69.38 414 MET A O 1
ATOM 3357 N N . GLN A 1 415 ? 24.594 25.916 26.680 1.00 63.12 415 GLN A N 1
ATOM 3358 C CA . GLN A 1 415 ? 25.581 25.302 25.788 1.00 63.12 415 GLN A CA 1
ATOM 3359 C C . GLN A 1 415 ? 27.020 25.573 26.248 1.00 63.12 415 GLN A C 1
ATOM 3361 O O . GLN A 1 415 ? 27.854 24.675 26.242 1.00 63.12 415 GLN A O 1
ATOM 3366 N N . LEU A 1 416 ? 27.318 26.788 26.721 1.00 64.50 416 LEU A N 1
ATOM 3367 C CA . LEU A 1 416 ? 28.637 27.113 27.275 1.00 64.50 416 LEU A CA 1
ATOM 3368 C C . LEU A 1 416 ? 28.940 26.346 28.572 1.00 64.50 416 LEU A C 1
ATOM 3370 O O . LEU A 1 416 ? 30.084 25.950 28.788 1.00 64.50 416 LEU A O 1
ATOM 3374 N N . LYS A 1 417 ? 27.934 26.097 29.421 1.00 70.44 417 LYS A N 1
ATOM 3375 C CA . LYS A 1 417 ? 28.093 25.261 30.622 1.00 70.44 417 LYS A CA 1
ATOM 3376 C C . LYS A 1 417 ? 28.304 23.788 30.282 1.00 70.44 417 LYS A C 1
ATOM 3378 O O . LYS A 1 417 ? 29.136 23.158 30.923 1.00 70.44 417 LYS A O 1
ATOM 3383 N N . GLU A 1 418 ? 27.606 23.254 29.282 1.00 68.06 418 GLU A N 1
ATOM 3384 C CA . GLU A 1 418 ? 27.811 21.881 28.796 1.00 68.06 418 GLU A CA 1
ATOM 3385 C C . GLU A 1 418 ? 29.218 21.693 28.216 1.00 68.06 418 GLU A C 1
ATOM 3387 O O . GLU A 1 418 ? 29.888 20.709 28.527 1.00 68.06 418 GLU A O 1
ATOM 3392 N N . ILE A 1 419 ? 29.708 22.673 27.448 1.00 64.62 419 ILE A N 1
ATOM 3393 C CA . ILE A 1 419 ? 31.078 22.671 26.916 1.00 64.62 419 ILE A CA 1
ATOM 3394 C C . ILE A 1 419 ? 32.106 22.737 28.056 1.00 64.62 419 ILE A C 1
ATOM 3396 O O . ILE A 1 419 ? 33.064 21.970 28.054 1.00 64.62 419 ILE A O 1
ATOM 3400 N N . SER A 1 420 ? 31.892 23.592 29.062 1.00 64.62 420 SER A N 1
ATOM 3401 C CA . SER A 1 420 ? 32.792 23.696 30.221 1.00 64.62 420 SER A CA 1
ATOM 3402 C C . SER A 1 420 ? 32.810 22.416 31.066 1.00 64.62 420 SER A C 1
ATOM 3404 O O . SER A 1 420 ? 33.879 21.981 31.481 1.00 64.62 420 SER A O 1
ATOM 3406 N N . ALA A 1 421 ? 31.653 21.783 31.283 1.00 63.50 421 ALA A N 1
ATOM 3407 C CA . ALA A 1 421 ? 31.549 20.521 32.018 1.00 63.50 421 ALA A CA 1
ATOM 3408 C C . ALA A 1 421 ? 32.204 19.350 31.262 1.00 63.50 421 ALA A C 1
ATOM 3410 O O . ALA A 1 421 ? 32.838 18.494 31.876 1.00 63.50 421 ALA A O 1
ATOM 3411 N N . SER A 1 422 ? 32.105 19.343 29.929 1.00 58.75 422 SER A N 1
ATOM 3412 C CA . SER A 1 422 ? 32.786 18.356 29.081 1.00 58.75 422 SER A CA 1
ATOM 3413 C C . SER A 1 422 ? 34.308 18.506 29.178 1.00 58.75 422 SER A C 1
ATOM 3415 O O . SER A 1 422 ? 35.016 17.515 29.342 1.00 58.75 422 SER A O 1
ATOM 3417 N N . HIS A 1 423 ? 34.810 19.744 29.191 1.00 57.81 423 HIS A N 1
ATOM 3418 C CA . HIS A 1 423 ? 36.245 20.020 29.292 1.00 57.81 423 HIS A CA 1
ATOM 3419 C C . HIS A 1 423 ? 36.827 19.710 30.685 1.00 57.81 423 HIS A C 1
ATOM 3421 O O . HIS A 1 423 ? 37.943 19.206 30.790 1.00 57.81 423 HIS A O 1
ATOM 3427 N N . GLU A 1 424 ? 36.067 19.933 31.763 1.00 58.50 424 GLU A N 1
ATOM 3428 C CA . GLU A 1 424 ? 36.467 19.510 33.116 1.00 58.50 424 GLU A CA 1
ATOM 3429 C C . GLU A 1 424 ? 36.465 17.980 33.274 1.00 58.50 424 GLU A C 1
ATOM 3431 O O . GLU A 1 424 ? 37.307 17.437 33.987 1.00 58.50 424 GLU A O 1
ATOM 3436 N N . SER A 1 425 ? 35.571 17.265 32.581 1.00 56.50 425 SER A N 1
ATOM 3437 C CA . SER A 1 425 ? 35.547 15.796 32.608 1.00 56.50 425 SER A CA 1
ATOM 3438 C C . SER A 1 425 ? 36.711 15.147 31.848 1.00 56.50 425 SER A C 1
ATOM 3440 O O . SER A 1 425 ? 37.189 14.097 32.273 1.00 56.50 425 SER A O 1
ATOM 3442 N N . GLU A 1 426 ? 37.229 15.787 30.793 1.00 53.91 426 GLU A N 1
ATOM 3443 C CA . GLU A 1 426 ? 38.431 15.328 30.078 1.00 53.91 426 GLU A CA 1
ATOM 3444 C C . GLU A 1 426 ? 39.715 15.550 30.897 1.00 53.91 426 GLU A C 1
ATOM 3446 O O . GLU A 1 426 ? 40.589 14.687 30.907 1.00 53.91 426 GLU A O 1
ATOM 3451 N N . LEU A 1 427 ? 39.806 16.639 31.670 1.00 53.06 427 LEU A N 1
ATOM 3452 C CA . LEU A 1 427 ? 40.976 16.934 32.514 1.00 53.06 427 LEU A CA 1
ATOM 3453 C C . LEU A 1 427 ? 41.094 16.045 33.768 1.00 53.06 427 LEU A C 1
ATOM 3455 O O . LEU A 1 427 ? 42.184 15.915 34.319 1.00 53.06 427 LEU A O 1
ATOM 3459 N N . VAL A 1 428 ? 40.005 15.415 34.225 1.00 52.12 428 VAL A N 1
ATOM 3460 C CA . VAL A 1 428 ? 40.019 14.495 35.386 1.00 52.12 428 VAL A CA 1
ATOM 3461 C C . VAL A 1 428 ? 40.415 13.062 34.994 1.00 52.12 428 VAL A C 1
ATOM 3463 O O . VAL A 1 428 ? 40.816 12.276 35.854 1.00 52.12 428 VAL A O 1
ATOM 3466 N N . ILE A 1 429 ? 40.332 12.708 33.708 1.00 52.28 429 ILE A N 1
ATOM 3467 C CA . ILE A 1 429 ? 40.747 11.386 33.213 1.00 52.28 429 ILE A CA 1
ATOM 3468 C C . ILE A 1 429 ? 42.271 11.335 33.013 1.00 52.28 429 ILE A C 1
ATOM 3470 O O . ILE A 1 429 ? 42.873 10.298 33.274 1.00 52.28 429 ILE A O 1
ATOM 3474 N N . ASP A 1 430 ? 42.906 12.462 32.683 1.00 48.91 430 ASP A N 1
ATOM 3475 C CA . ASP A 1 430 ? 44.348 12.545 32.392 1.00 48.91 430 ASP A CA 1
ATOM 3476 C C . ASP A 1 430 ? 45.244 12.686 33.646 1.00 48.91 430 ASP A C 1
ATOM 3478 O O . ASP A 1 430 ? 46.461 12.780 33.547 1.00 48.91 430 ASP A O 1
ATOM 3482 N N . SER A 1 431 ? 44.665 12.699 34.856 1.00 50.09 431 SER A N 1
ATOM 3483 C CA . SER A 1 431 ? 45.411 12.789 36.126 1.00 50.09 431 SER A CA 1
ATOM 3484 C C . SER A 1 431 ? 45.304 11.530 37.000 1.00 50.09 431 SER A C 1
ATOM 3486 O O . SER A 1 431 ? 45.528 11.602 38.212 1.00 50.09 431 SER A O 1
ATOM 3488 N N . ARG A 1 432 ? 44.868 10.397 36.433 1.00 52.12 432 ARG A N 1
ATOM 3489 C CA . ARG A 1 432 ? 44.765 9.101 37.135 1.00 52.12 432 ARG A CA 1
ATOM 3490 C C . ARG A 1 432 ? 45.697 8.010 36.609 1.00 52.12 432 ARG A C 1
ATOM 3492 O O . ARG A 1 432 ? 45.728 6.948 37.222 1.00 52.12 432 ARG A O 1
ATOM 3499 N N . ASP A 1 433 ? 46.482 8.309 35.581 1.00 53.56 433 ASP A N 1
ATOM 3500 C CA . ASP A 1 433 ? 47.568 7.462 35.091 1.00 53.56 433 ASP A CA 1
ATOM 3501 C C . ASP A 1 433 ? 48.912 8.200 35.244 1.00 53.56 433 ASP A C 1
ATOM 3503 O O . ASP A 1 433 ? 49.520 8.602 34.259 1.00 53.56 433 ASP A O 1
ATOM 3507 N N . ASP A 1 434 ? 49.337 8.404 36.497 1.00 43.78 434 ASP A N 1
ATOM 3508 C CA . ASP A 1 434 ? 50.741 8.599 36.912 1.00 43.78 434 ASP A CA 1
ATOM 3509 C C . ASP A 1 434 ? 50.936 8.173 38.380 1.00 43.78 434 ASP A C 1
ATOM 3511 O O . ASP A 1 434 ? 50.165 8.642 39.258 1.00 43.78 434 ASP A O 1
#

Foldseek 3Di:
DVVVVVLLVLLCVLPPPNPQKHWLVSQLVSLLVCVVVLVLQQPDPPDPDHPVVLSSLLSNLLSLLLLLQQAPLCQLPDPRGRIHGNVSCVPPSNCVQRVVLSVCSNPDDPVVQVPRSSHNVNSVLLVVLVVVLDFDALVVLLVVLNRFSCRSVAFGWQSLLLQLQLCQRPVDRNTDDSSSSSNLNSLLVCQLALSSLSSVLCSLVSVVPQWDDLVSQLVLLVSLQVNQQPDPPLADPVGDDDSVVLSVVLLVLLVQPVPPVRPVSIGGSVSCNVSRNSSSLSCQLSTGPNSVSCVVCVVVVVVVVVVVVVVVVVVVVVVVVVVVVVVVVVVVVVVVVVVVVVVVVVVVVVVVVPPDDDDPPPPPVVVVVVVVVVCVVVVPDDCVVVVVVVVVVVVVVVVVVVVVVVVVVVVVVVVVVVVVVVVVVVVVVVPPPD

pLDDT: mean 73.02, std 17.04, range [35.16, 95.81]

Radius of gyration: 35.8 Å; chains: 1; bounding box: 80×123×69 Å

InterPro domains:
  IPR011992 EF-hand domain pair [SSF47473] (176-253)
  IPR039865 Serine/threonine-protein phosphatase 2A regulatory subunit B'' subunit gamma [PTHR12085] (3-300)

Organism: Perkinsus olseni (NCBI:txid32597)

Sequence (434 aa):
MANLHNILTSLHRHDVDGRGYLTGDALEDWLFEISKHLAILFDQPQVRKTPEQFLPLWVFTAAHTIGFLLGSGSAASCRDGPRISIERIFSEKGIERVIDPLMSLRRVYVEDMTNNLFSRFRSISYYDSFFVFGTAPVDTVVANGQASLNIFNRGYMNPLFTSRLVKRYNPVQRIMDYRTFLDFCIAWENRDTPQGAKYFWRILDWRGRGWIDRDDLSELAQAILNVVDSMPGICGPNGPPPVETLVSEIYDLLVVADDESNPEGRIALPHVLKHTRAFGTVVGFLANTDAFIEYEAREEIVHEKFSAKQEKEKKDKQYQQKLAFIEYHSTVDHRLQQCLDGLWGNLNAHENAVTGGGQASLSFAAFREYLNYHESVYAGVSVEPGLNAYYEWEESEARQNEHYRQLKKQQVNMQLKEISASHESELVIDSRDD